Protein AF-0000000080794789 (afdb_homodimer)

Sequence (588 aa):
MQRFRDLSPLKKKEATFGWKLVSPAVILIGLFIMYPVLYNIYLSFFEVSLTPGAPNKFVGFQNYRELLTDPTFWNSFGITILYVLITVVGSILVGLGVALLMNKEFPGRGIVRALILFPYVAPVISTVFAWQYVLMPLNGPLTILLSNLGIMDVTKDLVNDPNNAFIVVSFYSIWKNFPFIYLMILSRLQSIPQDYYEAADIDGANGWQKFHHITLPELYYVIGSLVLLRGIWNFYKFEEVYLLSKEARTLPIYLYEKAFTGLPELGVAAAIATVLFVVMMVLISIYVRKVLKWMQRFRDLSPLKKKEATFGWKLVSPAVILIGLFIMYPVLYNIYLSFFEVSLTPGAPNKFVGFQNYRELLTDPTFWNSFGITILYVLITVVGSILVGLGVALLMNKEFPGRGIVRALILFPYVAPVISTVFAWQYVLMPLNGPLTILLSNLGIMDVTKDLVNDPNNAFIVVSFYSIWKNFPFIYLMILSRLQSIPQDYYEAADIDGANGWQKFHHITLPELYYVIGSLVLLRGIWNFYKFEEVYLLSKEARTLPIYLYEKAFTGLPELGVAAAIATVLFVVMMVLISIYVRKVLKW

Nearest PDB structures (foldseek):
  7cad-assembly1_A  TM=8.617E-01  e=1.426E-14  Mycolicibacterium smegmatis MC2 155
  8ja7-assembly1_A  TM=8.666E-01  e=7.761E-14  Mycobacterium tuberculosis H37Rv
  8hps-assembly1_A  TM=8.183E-01  e=3.803E-14  Mycolicibacterium smegmatis MC2 155
  4tqv-assembly4_M  TM=7.833E-01  e=9.037E-10  Sphingomonas sp.
  4xtc-assembly1_M  TM=7.850E-01  e=1.312E-08  Sphingomonas sp. A1

Organism: Petrotoga mobilis (strain DSM 10674 / SJ95) (NCBI:txid403833)

Structure (mmCIF, N/CA/C/O backbone):
data_AF-0000000080794789-model_v1
#
loop_
_entity.id
_entity.type
_entity.pdbx_description
1 polymer 'Binding-protein-dependent transport systems inner membrane component'
#
loop_
_atom_site.group_PDB
_atom_site.id
_atom_site.type_symbol
_atom_site.label_atom_id
_atom_site.label_alt_id
_atom_site.label_comp_id
_atom_site.label_asym_id
_atom_site.label_entity_id
_atom_site.label_seq_id
_atom_site.pdbx_PDB_ins_code
_atom_site.Cartn_x
_atom_site.Cartn_y
_atom_site.Cartn_z
_atom_site.occupancy
_atom_site.B_iso_or_equiv
_atom_site.auth_seq_id
_atom_site.auth_comp_id
_atom_site.auth_asym_id
_atom_site.auth_atom_id
_atom_site.pdbx_PDB_model_num
ATOM 1 N N . MET A 1 1 ? 16.375 33.031 3.744 1 35.47 1 MET A N 1
ATOM 2 C CA . MET A 1 1 ? 17.312 32 3.373 1 35.47 1 MET A CA 1
ATOM 3 C C . MET A 1 1 ? 18.516 32.562 2.637 1 35.47 1 MET A C 1
ATOM 5 O O . MET A 1 1 ? 18.375 33.125 1.54 1 35.47 1 MET A O 1
ATOM 9 N N . GLN A 1 2 ? 19.391 33.094 3.309 1 44.59 2 GLN A N 1
ATOM 10 C CA . GLN A 1 2 ? 20.516 33.75 2.637 1 44.59 2 GLN A CA 1
ATOM 11 C C . GLN A 1 2 ? 21.141 32.812 1.595 1 44.59 2 GLN A C 1
ATOM 13 O O . GLN A 1 2 ? 21.453 31.656 1.894 1 44.59 2 GLN A O 1
ATOM 18 N N . ARG A 1 3 ? 20.875 33.062 0.433 1 50.56 3 ARG A N 1
ATOM 19 C CA . ARG A 1 3 ? 21.406 32.438 -0.761 1 50.56 3 ARG A CA 1
ATOM 20 C C . ARG A 1 3 ? 22.922 32.219 -0.634 1 50.56 3 ARG A C 1
ATOM 22 O O . ARG A 1 3 ? 23.594 32.969 0.068 1 50.56 3 ARG A O 1
ATOM 29 N N . PHE A 1 4 ? 23.312 30.984 -0.987 1 55.56 4 PHE A N 1
ATOM 30 C CA . PHE A 1 4 ? 24.719 30.609 -1.013 1 55.56 4 PHE A CA 1
ATOM 31 C C . PHE A 1 4 ? 25.578 31.797 -1.45 1 55.56 4 PHE A C 1
ATOM 33 O O . PHE A 1 4 ? 26.703 31.969 -0.961 1 55.56 4 PHE A O 1
ATOM 40 N N . ARG A 1 5 ? 25 32.562 -2.258 1 52.53 5 ARG A N 1
ATOM 41 C CA . ARG A 1 5 ? 25.75 33.688 -2.811 1 52.53 5 ARG A CA 1
ATOM 42 C C . ARG A 1 5 ? 26 34.75 -1.755 1 52.53 5 ARG A C 1
ATOM 44 O O . ARG A 1 5 ? 26.875 35.594 -1.913 1 52.53 5 ARG A O 1
ATOM 51 N N . ASP A 1 6 ? 25.094 34.781 -0.843 1 54.09 6 ASP A N 1
ATOM 52 C CA . ASP A 1 6 ? 25.219 35.906 0.078 1 54.09 6 ASP A CA 1
ATOM 53 C C . ASP A 1 6 ? 26.031 35.5 1.316 1 54.09 6 ASP A C 1
ATOM 55 O O . ASP A 1 6 ? 26.094 36.25 2.285 1 54.09 6 ASP A O 1
ATOM 59 N N . LEU A 1 7 ? 26.438 34.281 1.347 1 56.06 7 LEU A N 1
ATOM 60 C CA . LEU A 1 7 ? 27.188 33.812 2.514 1 56.06 7 LEU A CA 1
ATOM 61 C C . LEU A 1 7 ? 28.562 34.469 2.566 1 56.06 7 LEU A C 1
ATOM 63 O O . LEU A 1 7 ? 29.141 34.781 1.526 1 56.06 7 LEU A O 1
ATOM 67 N N . SER A 1 8 ? 28.984 34.938 3.58 1 62 8 SER A N 1
ATOM 68 C CA . SER A 1 8 ? 30.344 35.406 3.801 1 62 8 SER A CA 1
ATOM 69 C C . SER A 1 8 ? 31.375 34.406 3.295 1 62 8 SER A C 1
ATOM 71 O O . SER A 1 8 ? 31.094 33.219 3.176 1 62 8 SER A O 1
ATOM 73 N N . PRO A 1 9 ? 32.5 34.812 2.725 1 59.97 9 PRO A N 1
ATOM 74 C CA . PRO A 1 9 ? 33.562 33.969 2.145 1 59.97 9 PRO A CA 1
ATOM 75 C C . PRO A 1 9 ? 33.875 32.75 3.018 1 59.97 9 PRO A C 1
ATOM 77 O O . PRO A 1 9 ? 34.156 31.656 2.498 1 59.97 9 PRO A O 1
ATOM 80 N N . LEU A 1 10 ? 33.844 32.844 4.32 1 57.44 10 LEU A N 1
ATOM 81 C CA . LEU A 1 10 ? 34.156 31.734 5.223 1 57.44 10 LEU A CA 1
ATOM 82 C C . LEU A 1 10 ? 33.031 30.719 5.23 1 57.44 10 LEU A C 1
ATOM 84 O O . LEU A 1 10 ? 33.281 29.5 5.234 1 57.44 10 LEU A O 1
ATOM 88 N N . LYS A 1 11 ? 31.891 31.156 5.266 1 58.66 11 LYS A N 1
ATOM 89 C CA . LYS A 1 11 ? 30.75 30.266 5.262 1 58.66 11 LYS A CA 1
ATOM 90 C C . LYS A 1 11 ? 30.625 29.531 3.926 1 58.66 11 LYS A C 1
ATOM 92 O O . LYS A 1 11 ? 30.188 28.375 3.879 1 58.66 11 LYS A O 1
ATOM 97 N N . LYS A 1 12 ? 31.094 30.266 3.004 1 57.25 12 LYS A N 1
ATOM 98 C CA . LYS A 1 12 ? 31.125 29.656 1.679 1 57.25 12 LYS A CA 1
ATOM 99 C C . LYS A 1 12 ? 32.156 28.516 1.617 1 57.25 12 LYS A C 1
ATOM 101 O O . LYS A 1 12 ? 31.891 27.484 0.995 1 57.25 12 LYS A O 1
ATOM 106 N N . LYS A 1 13 ? 33.281 28.781 2.121 1 56.44 13 LYS A N 1
ATOM 107 C CA . LYS A 1 13 ? 34.344 27.766 2.158 1 56.44 13 LYS A CA 1
ATOM 108 C C . LYS A 1 13 ? 33.906 26.547 2.947 1 56.44 13 LYS A C 1
ATOM 110 O O . LYS A 1 13 ? 34.188 25.406 2.561 1 56.44 13 LYS A O 1
ATOM 115 N N . GLU A 1 14 ? 33.219 26.734 3.959 1 56.97 14 GLU A N 1
ATOM 116 C CA . GLU A 1 14 ? 32.719 25.656 4.793 1 56.97 14 GLU A CA 1
ATOM 117 C C . GLU A 1 14 ? 31.594 24.891 4.086 1 56.97 14 GLU A C 1
ATOM 119 O O . GLU A 1 14 ? 31.516 23.656 4.184 1 56.97 14 GLU A O 1
ATOM 124 N N . ALA A 1 15 ? 30.922 25.688 3.406 1 58.25 15 ALA A N 1
ATOM 125 C CA . ALA A 1 15 ? 29.859 25.078 2.609 1 58.25 15 ALA A CA 1
ATOM 126 C C . ALA A 1 15 ? 30.438 24.25 1.474 1 58.25 15 ALA A C 1
ATOM 128 O O . ALA A 1 15 ? 29.922 23.156 1.178 1 58.25 15 ALA A O 1
ATOM 129 N N . THR A 1 16 ? 31.438 24.812 0.835 1 57.97 16 THR A N 1
ATOM 130 C CA . THR A 1 16 ? 32.094 24.078 -0.236 1 57.97 16 THR A CA 1
ATOM 131 C C . THR A 1 16 ? 32.719 22.797 0.3 1 57.97 16 THR A C 1
ATOM 133 O O . THR A 1 16 ? 32.688 21.75 -0.358 1 57.97 16 THR A O 1
ATOM 136 N N . PHE A 1 17 ? 33.375 22.938 1.371 1 57.38 17 PHE A N 1
ATOM 137 C CA . PHE A 1 17 ? 33.969 21.75 1.987 1 57.38 17 PHE A CA 1
ATOM 138 C C . PHE A 1 17 ? 32.875 20.766 2.395 1 57.38 17 PHE A C 1
ATOM 140 O O . PHE A 1 17 ? 33.062 19.547 2.219 1 57.38 17 PHE A O 1
ATOM 147 N N . GLY A 1 18 ? 31.859 21.281 2.863 1 58.03 18 GLY A N 1
ATOM 148 C CA . GLY A 1 18 ? 30.734 20.438 3.246 1 58.03 18 GLY A CA 1
ATOM 149 C C . GLY A 1 18 ? 30.094 19.719 2.072 1 58.03 18 GLY A C 1
ATOM 150 O O . GLY A 1 18 ? 29.797 18.516 2.16 1 58.03 18 GLY A O 1
ATOM 151 N N . TRP A 1 19 ? 30.156 20.422 0.973 1 61.69 19 TRP A N 1
ATOM 152 C CA . TRP A 1 19 ? 29.578 19.797 -0.21 1 61.69 19 TRP A CA 1
ATOM 153 C C . TRP A 1 19 ? 30.5 18.703 -0.737 1 61.69 19 TRP A C 1
ATOM 155 O O . TRP A 1 19 ? 30.031 17.641 -1.175 1 61.69 19 TRP A O 1
ATOM 165 N N . LYS A 1 20 ? 31.766 18.922 -0.725 1 62.78 20 LYS A N 1
ATOM 166 C CA . LYS A 1 20 ? 32.688 17.922 -1.208 1 62.78 20 LYS A CA 1
ATOM 167 C C . LYS A 1 20 ? 32.625 16.656 -0.361 1 62.78 20 LYS A C 1
ATOM 169 O O . LYS A 1 20 ? 32.875 15.547 -0.864 1 62.78 20 LYS A O 1
ATOM 174 N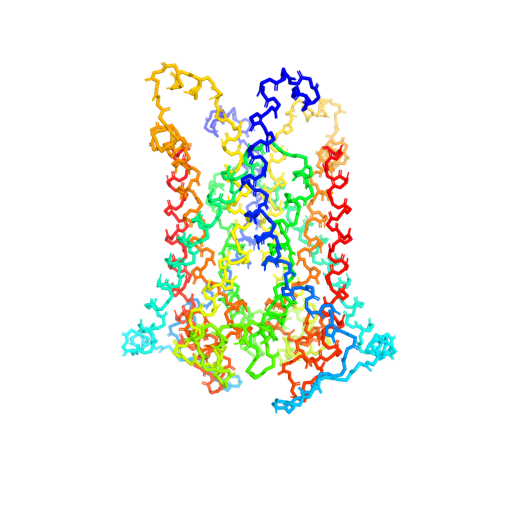 N . LEU A 1 21 ? 32.281 16.828 0.846 1 62.34 21 LEU A N 1
ATOM 175 C CA . LEU A 1 21 ? 32.219 15.672 1.73 1 62.34 21 LEU A CA 1
ATOM 176 C C . LEU A 1 21 ? 30.875 14.969 1.595 1 62.34 21 LEU A C 1
ATOM 178 O O . LEU A 1 21 ? 30.797 13.742 1.666 1 62.34 21 LEU A O 1
ATOM 182 N N . VAL A 1 22 ? 29.938 15.789 1.227 1 69.12 22 VAL A N 1
ATOM 183 C CA . VAL A 1 22 ? 28.578 15.227 1.217 1 69.12 22 VAL A CA 1
ATOM 184 C C . VAL A 1 22 ? 28.25 14.703 -0.177 1 69.12 22 VAL A C 1
ATOM 186 O O . VAL A 1 22 ? 27.516 13.719 -0.318 1 69.12 22 VAL A O 1
ATOM 189 N N . SER A 1 23 ? 29 15.172 -1.158 1 73.5 23 SER A N 1
ATOM 190 C CA . SER A 1 23 ? 28.641 14.883 -2.545 1 73.5 23 SER A CA 1
ATOM 191 C C . SER A 1 23 ? 28.859 13.414 -2.881 1 73.5 23 SER A C 1
ATOM 193 O O . SER A 1 23 ? 28 12.773 -3.477 1 73.5 23 SER A O 1
ATOM 195 N N . PRO A 1 24 ? 29.984 12.859 -2.436 1 72.38 24 PRO A N 1
ATOM 196 C CA . PRO A 1 24 ? 30.156 11.453 -2.805 1 72.38 24 PRO A CA 1
ATOM 197 C C . PRO A 1 24 ? 29.078 10.555 -2.205 1 72.38 24 PRO A C 1
ATOM 199 O O . PRO A 1 24 ? 28.609 9.625 -2.869 1 72.38 24 PRO A O 1
ATOM 202 N N . ALA A 1 25 ? 28.75 10.93 -1.045 1 73.5 25 ALA A N 1
ATOM 203 C CA . ALA A 1 25 ? 27.734 10.109 -0.375 1 73.5 25 ALA A CA 1
ATOM 204 C C . ALA A 1 25 ? 26.375 10.266 -1.039 1 73.5 25 ALA A C 1
ATOM 206 O O . ALA A 1 25 ? 25.656 9.281 -1.24 1 73.5 25 ALA A O 1
ATOM 207 N N . VAL A 1 26 ? 26.172 11.438 -1.437 1 75.31 26 VAL A N 1
ATOM 208 C CA . VAL A 1 26 ? 24.891 11.742 -2.051 1 75.31 26 VAL A CA 1
ATOM 209 C C . VAL A 1 26 ? 24.797 11.094 -3.428 1 75.31 26 VAL A C 1
ATOM 211 O O . VAL A 1 26 ? 23.766 10.531 -3.795 1 75.31 26 VAL A O 1
ATOM 214 N N . ILE A 1 27 ? 25.859 11.117 -4.086 1 74.88 27 ILE A N 1
ATOM 215 C CA . ILE A 1 27 ? 25.891 10.523 -5.418 1 74.88 27 ILE A CA 1
ATOM 216 C C . ILE A 1 27 ? 25.75 9.008 -5.312 1 74.88 27 ILE A C 1
ATOM 218 O O . ILE A 1 27 ? 25 8.391 -6.07 1 74.88 27 ILE A O 1
ATOM 222 N N . LEU A 1 28 ? 26.375 8.43 -4.391 1 73.38 28 LEU A N 1
ATOM 223 C CA . LEU A 1 28 ? 26.328 6.984 -4.199 1 73.38 28 LEU A CA 1
ATOM 224 C C . LEU A 1 28 ? 24.922 6.539 -3.799 1 73.38 28 LEU A C 1
ATOM 226 O O . LEU A 1 28 ? 24.422 5.531 -4.301 1 73.38 28 LEU A O 1
ATOM 230 N N . ILE A 1 29 ? 24.391 7.359 -3.012 1 73.81 29 ILE A N 1
ATOM 231 C CA . ILE A 1 29 ? 23.047 7.051 -2.557 1 73.81 29 ILE A CA 1
ATOM 232 C C . ILE A 1 29 ? 22.062 7.18 -3.721 1 73.81 29 ILE A C 1
ATOM 234 O O . ILE A 1 29 ? 21.219 6.305 -3.928 1 73.81 29 ILE A O 1
ATOM 238 N N . GLY A 1 30 ? 22.266 8.242 -4.434 1 75.25 30 GLY A N 1
ATOM 239 C CA . GLY A 1 30 ? 21.406 8.461 -5.59 1 75.25 30 GLY A CA 1
ATOM 240 C C . GLY A 1 30 ? 21.5 7.359 -6.625 1 75.25 30 GLY A C 1
ATOM 241 O O . GLY A 1 30 ? 20.484 6.883 -7.133 1 75.25 30 GLY A O 1
ATOM 242 N N . LEU A 1 31 ? 22.703 6.961 -6.875 1 75.44 31 LEU A N 1
ATOM 243 C CA . LEU A 1 31 ? 22.938 5.91 -7.863 1 75.44 31 LEU A CA 1
ATOM 244 C C . LEU A 1 31 ? 22.312 4.594 -7.414 1 75.44 31 LEU A C 1
ATOM 246 O O . LEU A 1 31 ? 21.703 3.887 -8.211 1 75.44 31 LEU A O 1
ATOM 250 N N . PHE A 1 32 ? 22.484 4.363 -6.18 1 75.81 32 PHE A N 1
ATOM 251 C CA . PHE A 1 32 ? 21.938 3.119 -5.652 1 75.81 32 PHE A CA 1
ATOM 252 C C . PHE A 1 32 ? 20.406 3.146 -5.68 1 75.81 32 PHE A C 1
ATOM 254 O O . PHE A 1 32 ? 19.766 2.141 -5.996 1 75.81 32 PHE A O 1
ATOM 261 N N . ILE A 1 33 ? 19.922 4.301 -5.512 1 79 33 ILE A N 1
ATOM 262 C CA . ILE A 1 33 ? 18.484 4.473 -5.418 1 79 33 ILE A CA 1
ATOM 263 C C . ILE A 1 33 ? 17.844 4.348 -6.809 1 79 33 ILE A C 1
ATOM 265 O O . ILE A 1 33 ? 16.828 3.668 -6.977 1 79 33 ILE A O 1
ATOM 269 N N . MET A 1 34 ? 18.562 4.832 -7.777 1 85.94 34 MET A N 1
ATOM 270 C CA . MET A 1 34 ? 17.969 4.93 -9.109 1 85.94 34 MET A CA 1
ATOM 271 C C . MET A 1 34 ? 18.375 3.748 -9.977 1 85.94 34 MET A C 1
ATOM 273 O O . MET A 1 34 ? 17.781 3.508 -11.023 1 85.94 34 MET A O 1
ATOM 277 N N . TYR A 1 35 ? 19.281 3.006 -9.555 1 87.25 35 TYR A N 1
ATOM 278 C CA . TYR A 1 35 ? 19.922 2.01 -10.406 1 87.25 35 TYR A CA 1
ATOM 279 C C . TYR A 1 35 ? 18.906 0.98 -10.891 1 87.25 35 TYR A C 1
ATOM 281 O O . TYR A 1 35 ? 18.812 0.705 -12.094 1 87.25 35 TYR A O 1
ATOM 289 N N . PRO A 1 36 ? 18.125 0.424 -9.984 1 88.31 36 PRO A N 1
ATOM 290 C CA . PRO A 1 36 ? 17.188 -0.6 -10.477 1 88.31 36 PRO A CA 1
ATOM 291 C C . PRO A 1 36 ? 16.234 -0.068 -11.539 1 88.31 36 PRO A C 1
ATOM 293 O O . PRO A 1 36 ? 15.93 -0.768 -12.508 1 88.31 36 PRO A O 1
ATOM 296 N N . VAL A 1 37 ? 15.852 1.08 -11.375 1 86.62 37 VAL A N 1
ATOM 297 C CA . VAL A 1 37 ? 14.898 1.667 -12.312 1 86.62 37 VAL A CA 1
ATOM 298 C C . VAL A 1 37 ? 15.586 1.976 -13.633 1 86.62 37 VAL A C 1
ATOM 300 O O . VAL A 1 37 ? 15.055 1.682 -14.703 1 86.62 37 VAL A O 1
ATOM 303 N N . LEU A 1 38 ? 16.812 2.555 -13.523 1 89 38 LEU A N 1
ATOM 304 C CA . LEU A 1 38 ? 17.562 2.861 -14.734 1 89 38 LEU A CA 1
ATOM 305 C C . LEU A 1 38 ? 17.906 1.585 -15.492 1 89 38 LEU A C 1
ATOM 307 O O . LEU A 1 38 ? 17.875 1.564 -16.734 1 89 38 LEU A O 1
ATOM 311 N N . TYR A 1 39 ? 18.188 0.599 -14.758 1 90 39 TYR A N 1
ATOM 312 C CA . TYR A 1 39 ? 18.5 -0.68 -15.391 1 90 39 TYR A CA 1
ATOM 313 C C . TYR A 1 39 ? 17.266 -1.269 -16.062 1 90 39 TYR A C 1
ATOM 315 O O . TYR A 1 39 ? 17.375 -1.876 -17.125 1 90 39 TYR A O 1
ATOM 323 N N . ASN A 1 40 ? 16.141 -1.134 -15.422 1 90.88 40 ASN A N 1
ATOM 324 C CA . ASN A 1 40 ? 14.906 -1.578 -16.047 1 90.88 40 ASN A CA 1
ATOM 325 C C . ASN A 1 40 ? 14.648 -0.852 -17.359 1 90.88 40 ASN A C 1
ATOM 327 O O . ASN A 1 40 ? 14.25 -1.471 -18.344 1 90.88 40 ASN A O 1
ATOM 331 N N . ILE A 1 41 ? 14.867 0.443 -17.375 1 92.62 41 ILE A N 1
ATOM 332 C CA . ILE A 1 41 ? 14.688 1.227 -18.594 1 92.62 41 ILE A CA 1
ATOM 333 C C . ILE A 1 41 ? 15.656 0.731 -19.656 1 92.62 41 ILE A C 1
ATOM 335 O O . ILE A 1 41 ? 15.273 0.57 -20.828 1 92.62 41 ILE A O 1
ATOM 339 N N . TYR A 1 42 ? 16.844 0.423 -19.219 1 93.12 42 TYR A N 1
ATOM 340 C CA . TYR A 1 42 ? 17.844 -0.134 -20.109 1 93.12 42 TYR A CA 1
ATOM 341 C C . TYR A 1 42 ? 17.391 -1.463 -20.688 1 93.12 42 TYR A C 1
ATOM 343 O O . TYR A 1 42 ? 17.469 -1.678 -21.906 1 93.12 42 TYR A O 1
ATOM 351 N N . LEU A 1 43 ? 16.781 -2.346 -19.953 1 93.44 43 LEU A N 1
ATOM 352 C CA . LEU A 1 43 ? 16.359 -3.674 -20.375 1 93.44 43 LEU A CA 1
ATOM 353 C C . LEU A 1 43 ? 15.172 -3.586 -21.328 1 93.44 43 LEU A C 1
ATOM 355 O O . LEU A 1 43 ? 14.953 -4.488 -22.141 1 93.44 43 LEU A O 1
ATOM 359 N N . SER A 1 44 ? 14.43 -2.486 -21.203 1 96 44 SER A N 1
ATOM 360 C CA . SER A 1 44 ? 13.25 -2.328 -22.047 1 96 44 SER A CA 1
ATOM 361 C C . SER A 1 44 ? 13.641 -2.227 -23.531 1 96 44 SER A C 1
ATOM 363 O O . SER A 1 44 ? 12.797 -2.373 -24.406 1 96 44 SER A O 1
ATOM 365 N N . PHE A 1 45 ? 14.93 -2.066 -23.828 1 97.38 45 PHE A N 1
ATOM 366 C CA . PHE A 1 45 ? 15.406 -1.966 -25.203 1 97.38 45 PHE A CA 1
ATOM 367 C C . PHE A 1 45 ? 16.062 -3.268 -25.641 1 97.38 45 PHE A C 1
ATOM 369 O O . PHE A 1 45 ? 16.703 -3.326 -26.703 1 97.38 45 PHE A O 1
ATOM 376 N N . PHE A 1 46 ? 15.938 -4.324 -24.844 1 95.69 46 PHE A N 1
ATOM 377 C CA . PHE A 1 46 ? 16.609 -5.586 -25.141 1 95.69 46 PHE A CA 1
ATOM 378 C C . PHE A 1 46 ? 15.602 -6.734 -25.172 1 95.69 46 PHE A C 1
ATOM 380 O O . PHE A 1 46 ? 14.531 -6.648 -24.562 1 95.69 46 PHE A O 1
ATOM 387 N N . GLU A 1 47 ? 15.953 -7.727 -25.984 1 94.75 47 GLU A N 1
ATOM 388 C CA . GLU A 1 47 ? 15.398 -9.062 -25.781 1 94.75 47 GLU A CA 1
ATOM 389 C C . GLU A 1 47 ? 16.172 -9.82 -24.703 1 94.75 47 GLU A C 1
ATOM 391 O O . GLU A 1 47 ? 17.312 -10.242 -24.938 1 94.75 47 GLU A O 1
ATOM 396 N N . VAL A 1 48 ? 15.555 -9.938 -23.609 1 90.19 48 VAL A N 1
ATOM 397 C CA . VAL A 1 48 ? 16.234 -10.508 -22.453 1 90.19 48 VAL A CA 1
ATOM 398 C C . VAL A 1 48 ? 16.188 -12.031 -22.531 1 90.19 48 VAL A C 1
ATOM 400 O O . VAL A 1 48 ? 15.117 -12.625 -22.672 1 90.19 48 VAL A O 1
ATOM 403 N N . SER A 1 49 ? 17.281 -12.609 -22.422 1 88.12 49 SER A N 1
ATOM 404 C CA . SER A 1 49 ? 17.375 -14.062 -22.547 1 88.12 49 SER A CA 1
ATOM 405 C C . SER A 1 49 ? 16.906 -14.758 -21.281 1 88.12 49 SER A C 1
ATOM 407 O O . SER A 1 49 ? 17.188 -14.297 -20.172 1 88.12 49 SER A O 1
ATOM 409 N N . LEU A 1 50 ? 16.203 -15.781 -21.406 1 83.62 50 LEU A N 1
ATOM 410 C CA . LEU A 1 50 ? 15.758 -16.609 -20.281 1 83.62 50 LEU A CA 1
ATOM 411 C C . LEU A 1 50 ? 16.797 -17.672 -19.953 1 83.62 50 LEU A C 1
ATOM 413 O O . LEU A 1 50 ? 16.734 -18.297 -18.891 1 83.62 50 LEU A O 1
ATOM 417 N N . THR A 1 51 ? 17.719 -17.812 -20.922 1 81 51 THR A N 1
ATOM 418 C CA . THR A 1 51 ? 18.797 -18.781 -20.703 1 81 51 THR A CA 1
ATOM 419 C C . THR A 1 51 ? 19.906 -18.172 -19.844 1 81 51 THR A C 1
ATOM 421 O O . THR A 1 51 ? 20.484 -17.141 -20.219 1 81 51 THR A O 1
ATOM 424 N N . PRO A 1 52 ? 20.141 -18.812 -18.719 1 78.56 52 PRO A N 1
ATOM 425 C CA . PRO A 1 52 ? 21.188 -18.281 -17.844 1 78.56 52 PRO A CA 1
ATOM 426 C C . PRO A 1 52 ? 22.531 -18.141 -18.547 1 78.56 52 PRO A C 1
ATOM 428 O O . PRO A 1 52 ? 22.938 -19.047 -19.297 1 78.56 52 PRO A O 1
ATOM 431 N N . GLY A 1 53 ? 23.078 -17.016 -18.406 1 79.25 53 GLY A N 1
ATOM 432 C CA . GLY A 1 53 ? 24.406 -16.812 -18.953 1 79.25 53 GLY A CA 1
ATOM 433 C C . GLY A 1 53 ? 24.406 -16.297 -20.375 1 79.25 53 GLY A C 1
ATOM 434 O O . GLY A 1 53 ? 25.406 -15.781 -20.859 1 79.25 53 GLY A O 1
ATOM 435 N N . ALA A 1 54 ? 23.266 -16.438 -21.078 1 87.06 54 ALA A N 1
ATOM 436 C CA . ALA A 1 54 ? 23.156 -15.93 -22.438 1 87.06 54 ALA A CA 1
ATOM 437 C C . ALA A 1 54 ? 22.984 -14.414 -22.453 1 87.06 54 ALA A C 1
ATOM 439 O O . ALA A 1 54 ? 22.281 -13.859 -21.609 1 87.06 54 ALA A O 1
ATOM 440 N N . PRO A 1 55 ? 23.609 -13.805 -23.406 1 88.31 55 PRO A N 1
ATOM 441 C CA . PRO A 1 55 ? 23.531 -12.344 -23.438 1 88.31 55 PRO A CA 1
ATOM 442 C C . PRO A 1 55 ? 22.188 -11.828 -23.938 1 88.31 55 PRO A C 1
ATOM 444 O O . PRO A 1 55 ? 21.516 -12.523 -24.703 1 88.31 55 PRO A O 1
ATOM 447 N N . ASN A 1 56 ? 21.844 -10.68 -23.422 1 91.81 56 ASN A N 1
ATOM 448 C CA . ASN A 1 56 ? 20.688 -9.969 -23.953 1 91.81 56 ASN A CA 1
ATOM 449 C C . ASN A 1 56 ? 20.969 -9.406 -25.344 1 91.81 56 ASN A C 1
ATOM 451 O O . ASN A 1 56 ? 22.109 -9.117 -25.688 1 91.81 56 ASN A O 1
ATOM 455 N N . LYS A 1 57 ? 19.953 -9.328 -26.219 1 95.12 57 LYS A N 1
ATOM 456 C CA . LYS A 1 57 ? 20.078 -8.781 -27.562 1 95.12 57 LYS A CA 1
ATOM 457 C C . LYS A 1 57 ? 19.422 -7.406 -27.656 1 95.12 57 LYS A C 1
ATOM 459 O O . LYS A 1 57 ? 18.266 -7.238 -27.281 1 95.12 57 LYS A O 1
ATOM 464 N N . PHE A 1 58 ? 20.219 -6.484 -28.141 1 96.69 58 PHE A N 1
ATOM 465 C CA . PHE A 1 58 ? 19.672 -5.145 -28.312 1 96.69 58 PHE A CA 1
ATOM 466 C C . PHE A 1 58 ? 18.672 -5.121 -29.469 1 96.69 58 PHE A C 1
ATOM 468 O O . PHE A 1 58 ? 19 -5.5 -30.594 1 96.69 58 PHE A O 1
ATOM 475 N N . VAL A 1 59 ? 17.438 -4.68 -29.234 1 97.31 59 VAL A N 1
ATOM 476 C CA . VAL A 1 59 ? 16.391 -4.688 -30.25 1 97.31 59 VAL A CA 1
ATOM 477 C C . VAL A 1 59 ? 15.805 -3.287 -30.406 1 97.31 59 VAL A C 1
ATOM 479 O O . VAL A 1 59 ? 14.766 -3.109 -31.047 1 97.31 59 VAL A O 1
ATOM 482 N N . GLY A 1 60 ? 16.406 -2.348 -29.766 1 96.75 60 GLY A N 1
ATOM 483 C CA . GLY A 1 60 ? 15.93 -0.978 -29.859 1 96.75 60 GLY A CA 1
ATOM 484 C C . GLY A 1 60 ? 14.516 -0.799 -29.328 1 96.75 60 GLY A C 1
ATOM 485 O O . GLY A 1 60 ? 14.211 -1.205 -28.219 1 96.75 60 GLY A O 1
ATOM 486 N N . PHE A 1 61 ? 13.633 -0.315 -30.297 1 97.31 61 PHE A N 1
ATOM 487 C CA . PHE A 1 61 ? 12.289 0.029 -29.859 1 97.31 61 PHE A CA 1
ATOM 488 C C . PHE A 1 61 ? 11.305 -1.094 -30.188 1 97.31 61 PHE A C 1
ATOM 490 O O . PHE A 1 61 ? 10.094 -0.893 -30.156 1 97.31 61 PHE A O 1
ATOM 497 N N . GLN A 1 62 ? 11.758 -2.248 -30.422 1 97.31 62 GLN A N 1
ATOM 498 C CA . GLN A 1 62 ? 10.906 -3.371 -30.797 1 97.31 62 GLN A CA 1
ATOM 499 C C . GLN A 1 62 ? 9.922 -3.723 -29.688 1 97.31 62 GLN A C 1
ATOM 501 O O . GLN A 1 62 ? 8.758 -4.012 -29.953 1 97.31 62 GLN A O 1
ATOM 506 N N . ASN A 1 63 ? 10.414 -3.721 -28.438 1 97.44 63 ASN A N 1
ATOM 507 C CA . ASN A 1 63 ? 9.523 -4.016 -27.328 1 97.44 63 ASN A CA 1
ATOM 508 C C . ASN A 1 63 ? 8.391 -2.998 -27.219 1 97.44 63 ASN A C 1
ATOM 510 O O . ASN A 1 63 ? 7.258 -3.357 -26.906 1 97.44 63 ASN A O 1
ATOM 514 N N . TYR A 1 64 ? 8.711 -1.8 -27.531 1 97.31 64 TYR A N 1
ATOM 515 C CA . TYR A 1 64 ? 7.699 -0.751 -27.484 1 97.31 64 TYR A CA 1
ATOM 516 C C . TYR A 1 64 ? 6.734 -0.865 -28.656 1 97.31 64 TYR A C 1
ATOM 518 O O . TYR A 1 64 ? 5.535 -0.625 -28.516 1 97.31 64 TYR A O 1
ATOM 526 N N . ARG A 1 65 ? 7.23 -1.235 -29.75 1 97 65 ARG A N 1
ATOM 527 C CA . ARG A 1 65 ? 6.363 -1.464 -30.906 1 97 65 ARG A CA 1
ATOM 528 C C . ARG A 1 65 ? 5.41 -2.627 -30.656 1 97 65 ARG A C 1
ATOM 530 O O . ARG A 1 65 ? 4.223 -2.541 -30.969 1 97 65 ARG A O 1
ATOM 537 N N . GLU A 1 66 ? 5.926 -3.613 -30.109 1 96 66 GLU A N 1
ATOM 538 C CA . GLU A 1 66 ? 5.102 -4.766 -29.766 1 96 66 GLU A CA 1
ATOM 539 C C . GLU A 1 66 ? 4.039 -4.395 -28.719 1 96 66 GLU A C 1
ATOM 541 O O . GLU A 1 66 ? 2.885 -4.809 -28.844 1 96 66 GLU A O 1
ATOM 546 N N . LEU A 1 67 ? 4.441 -3.662 -27.812 1 96.25 67 LEU A N 1
ATOM 547 C CA . LEU A 1 67 ? 3.537 -3.229 -26.75 1 96.25 67 LEU A CA 1
ATOM 548 C C . LEU A 1 67 ? 2.42 -2.357 -27.312 1 96.25 67 LEU A C 1
ATOM 550 O O . LEU A 1 67 ? 1.242 -2.592 -27.031 1 96.25 67 LEU A O 1
ATOM 554 N N . LEU A 1 68 ? 2.756 -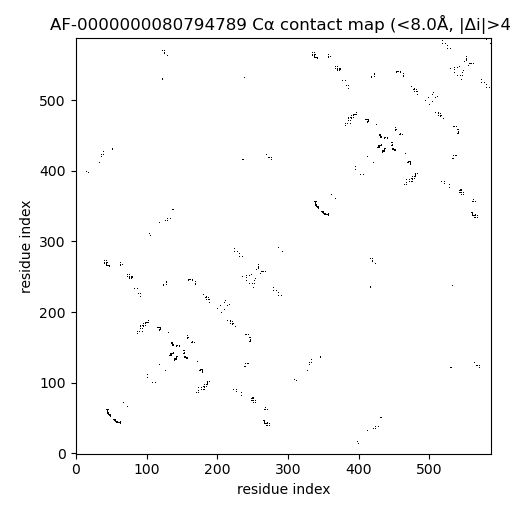1.369 -28.188 1 96.12 68 LEU A N 1
ATOM 555 C CA . LEU A 1 68 ? 1.801 -0.38 -28.672 1 96.12 68 LEU A CA 1
ATOM 556 C C . LEU A 1 68 ? 0.892 -0.982 -29.734 1 96.12 68 LEU A C 1
ATOM 558 O O . LEU A 1 68 ? -0.169 -0.43 -30.031 1 96.12 68 LEU A O 1
ATOM 562 N N . THR A 1 69 ? 1.278 -2.111 -30.281 1 96.56 69 THR A N 1
ATOM 563 C CA . THR A 1 69 ? 0.454 -2.76 -31.297 1 96.56 69 THR A CA 1
ATOM 564 C C . THR A 1 69 ? -0.37 -3.889 -30.672 1 96.56 69 THR A C 1
ATOM 566 O O . THR A 1 69 ? -1.198 -4.5 -31.359 1 96.56 69 THR A O 1
ATOM 569 N N . ASP A 1 70 ? -0.177 -4.207 -29.453 1 96 70 ASP A N 1
ATOM 570 C CA . ASP A 1 70 ? -0.93 -5.242 -28.75 1 96 70 ASP A CA 1
ATOM 571 C C . ASP A 1 70 ? -2.281 -4.711 -28.266 1 96 70 ASP A C 1
ATOM 573 O O . ASP A 1 70 ? -2.344 -3.865 -27.375 1 96 70 ASP A O 1
ATOM 577 N N . PRO A 1 71 ? -3.348 -5.23 -28.797 1 96.75 71 PRO A N 1
ATOM 578 C CA . PRO A 1 71 ? -4.672 -4.773 -28.375 1 96.75 71 PRO A CA 1
ATOM 579 C C . PRO A 1 71 ? -4.938 -5.031 -26.891 1 96.75 71 PRO A C 1
ATOM 581 O O . PRO A 1 71 ? -5.684 -4.281 -26.25 1 96.75 71 PRO A O 1
ATOM 584 N N . THR A 1 72 ? -4.297 -6.016 -26.328 1 95.88 72 THR A N 1
ATOM 585 C CA . THR A 1 72 ? -4.492 -6.336 -24.922 1 95.88 72 THR A CA 1
ATOM 586 C C . THR A 1 72 ? -3.926 -5.23 -24.031 1 95.88 72 THR A C 1
ATOM 588 O O . THR A 1 72 ? -4.473 -4.938 -22.969 1 95.88 72 THR A O 1
ATOM 591 N N . PHE A 1 73 ? -2.85 -4.617 -24.547 1 96.38 73 PHE A N 1
ATOM 592 C CA . PHE A 1 73 ? -2.273 -3.496 -23.812 1 96.38 73 PHE A CA 1
ATOM 593 C C . PHE A 1 73 ? -3.262 -2.338 -23.734 1 96.38 73 PHE A C 1
ATOM 595 O O . PHE A 1 73 ? -3.512 -1.805 -22.641 1 96.38 73 PHE A O 1
ATOM 602 N N . TRP A 1 74 ? -3.844 -2.004 -24.766 1 96.62 74 TRP A N 1
ATOM 603 C CA . TRP A 1 74 ? -4.746 -0.86 -24.797 1 96.62 74 TRP A CA 1
ATOM 604 C C . TRP A 1 74 ? -6.035 -1.153 -24.047 1 96.62 74 TRP A C 1
ATOM 606 O O . TRP A 1 74 ? -6.625 -0.255 -23.438 1 96.62 74 TRP A O 1
ATOM 616 N N . ASN A 1 75 ? -6.48 -2.387 -24.078 1 96.31 75 ASN A N 1
ATOM 617 C CA . ASN A 1 75 ? -7.625 -2.771 -23.266 1 96.31 75 ASN A CA 1
ATOM 618 C C . ASN A 1 75 ? -7.324 -2.611 -21.766 1 96.31 75 ASN A C 1
ATOM 620 O O . ASN A 1 75 ? -8.133 -2.041 -21.031 1 96.31 75 ASN A O 1
ATOM 624 N N . SER A 1 76 ? -6.16 -3.09 -21.328 1 96.31 76 SER A N 1
ATOM 625 C CA . SER A 1 76 ? -5.762 -2.973 -19.938 1 96.31 76 SER A CA 1
ATOM 626 C C . SER A 1 76 ? -5.582 -1.513 -19.531 1 96.31 76 SER A C 1
ATOM 628 O O . SER A 1 76 ? -5.934 -1.123 -18.422 1 96.31 76 SER A O 1
ATOM 630 N N . PHE A 1 77 ? -5.02 -0.781 -20.453 1 96 77 PHE A N 1
ATOM 631 C CA . PHE A 1 77 ? -4.836 0.645 -20.203 1 96 77 PHE A CA 1
ATOM 632 C C . PHE A 1 77 ? -6.176 1.344 -20.031 1 96 77 PHE A C 1
ATOM 634 O O . PHE A 1 77 ? -6.367 2.105 -19.078 1 96 77 PHE A O 1
ATOM 641 N N . GLY A 1 78 ? -7.125 1.085 -20.906 1 95.88 78 GLY A N 1
ATOM 642 C CA . GLY A 1 78 ? -8.461 1.648 -20.797 1 95.88 78 GLY A CA 1
ATOM 643 C C . GLY A 1 78 ? -9.188 1.235 -19.547 1 95.88 78 GLY A C 1
ATOM 644 O O . GLY A 1 78 ? -9.82 2.064 -18.875 1 95.88 78 GLY A O 1
ATOM 645 N N . ILE A 1 79 ? -9.078 0.024 -19.188 1 95.94 79 ILE A N 1
ATOM 646 C CA . ILE A 1 79 ? -9.703 -0.496 -17.984 1 95.94 79 ILE A CA 1
ATOM 647 C C . ILE A 1 79 ? -9.102 0.195 -16.75 1 95.94 79 ILE A C 1
ATOM 649 O O . ILE A 1 79 ? -9.82 0.51 -15.797 1 95.94 79 ILE A O 1
ATOM 653 N N . THR A 1 80 ? -7.805 0.427 -16.812 1 96.06 80 THR A N 1
ATOM 654 C CA . THR A 1 80 ? -7.141 1.1 -15.695 1 96.06 80 THR A CA 1
ATOM 655 C C . THR A 1 80 ? -7.664 2.525 -15.539 1 96.06 80 THR A C 1
ATOM 657 O O . THR A 1 80 ? -7.941 2.971 -14.422 1 96.06 80 THR A O 1
ATOM 660 N N . ILE A 1 81 ? -7.805 3.213 -16.641 1 95.88 81 ILE A N 1
ATOM 661 C CA . ILE A 1 81 ? -8.328 4.574 -16.594 1 95.88 81 ILE A CA 1
ATOM 662 C C . ILE A 1 81 ? -9.742 4.562 -16.016 1 95.88 81 ILE A C 1
ATOM 664 O O . ILE A 1 81 ? -10.078 5.379 -15.156 1 95.88 81 ILE A O 1
ATOM 668 N N . LEU A 1 82 ? -10.539 3.65 -16.469 1 96.56 82 LEU A N 1
ATOM 669 C CA . LEU A 1 82 ? -11.906 3.531 -15.992 1 96.56 82 LEU A CA 1
ATOM 670 C C . LEU A 1 82 ? -11.93 3.166 -14.508 1 96.56 82 LEU A C 1
ATOM 672 O O . LEU A 1 82 ? -12.742 3.693 -13.75 1 96.56 82 LEU A O 1
ATOM 676 N N . TYR A 1 83 ? -11.062 2.275 -14.133 1 96.56 83 TYR A N 1
ATOM 677 C CA . TYR A 1 83 ? -10.93 1.866 -12.742 1 96.56 83 TYR A CA 1
ATOM 678 C C . TYR A 1 83 ? -10.602 3.061 -11.852 1 96.56 83 TYR A C 1
ATOM 680 O O . TYR A 1 83 ? -11.227 3.252 -10.805 1 96.56 83 TYR A O 1
ATOM 688 N N . VAL A 1 84 ? -9.656 3.834 -12.289 1 96.69 84 VAL A N 1
ATOM 689 C CA . VAL A 1 84 ? -9.242 5.008 -11.523 1 96.69 84 VAL A CA 1
ATOM 690 C C . VAL A 1 84 ? -10.406 5.992 -11.414 1 96.69 84 VAL A C 1
ATOM 692 O O . VAL A 1 84 ? -10.719 6.469 -10.328 1 96.69 84 VAL A O 1
ATOM 695 N N . LEU A 1 85 ? -11.039 6.23 -12.492 1 97.19 85 LEU A N 1
ATOM 696 C CA . LEU A 1 85 ? -12.125 7.199 -12.523 1 97.19 85 LEU A CA 1
ATOM 697 C C . LEU A 1 85 ? -13.266 6.762 -11.602 1 97.19 85 LEU A C 1
ATOM 699 O O . LEU A 1 85 ? -13.719 7.535 -10.758 1 97.19 85 LEU A O 1
ATOM 703 N N . ILE A 1 86 ? -13.664 5.57 -11.695 1 97.25 86 ILE A N 1
ATOM 704 C CA . ILE A 1 86 ? -14.812 5.07 -10.953 1 97.25 86 ILE A CA 1
ATOM 705 C C . ILE A 1 86 ? -14.469 4.992 -9.461 1 97.25 86 ILE A C 1
ATOM 707 O O . ILE A 1 86 ? -15.273 5.383 -8.617 1 97.25 86 ILE A O 1
ATOM 711 N N . THR A 1 87 ? -13.312 4.523 -9.141 1 97.62 87 THR A N 1
ATOM 712 C CA . THR A 1 87 ? -12.953 4.324 -7.738 1 97.62 87 THR A CA 1
ATOM 713 C C . THR A 1 87 ? -12.695 5.66 -7.055 1 97.62 87 THR A C 1
ATOM 715 O O . THR A 1 87 ? -13.039 5.844 -5.887 1 97.62 87 THR A O 1
ATOM 718 N N . VAL A 1 88 ? -12.055 6.57 -7.777 1 97.62 88 VAL A N 1
ATOM 719 C CA . VAL A 1 88 ? -11.789 7.879 -7.195 1 97.62 88 VAL A CA 1
ATOM 720 C C . VAL A 1 88 ? -13.102 8.625 -6.98 1 97.62 88 VAL A C 1
ATOM 722 O O . VAL A 1 88 ? -13.375 9.109 -5.883 1 97.62 88 VAL A O 1
ATOM 725 N N . VAL A 1 89 ? -13.938 8.688 -7.984 1 97.81 89 VAL A N 1
ATOM 726 C CA . VAL A 1 89 ? -15.219 9.383 -7.887 1 97.81 89 VAL A CA 1
ATOM 727 C C . VAL A 1 89 ? -16.094 8.703 -6.836 1 97.81 89 VAL A C 1
ATOM 729 O O . VAL A 1 89 ? -16.703 9.375 -6 1 97.81 89 VAL A O 1
ATOM 732 N N . GLY A 1 90 ? -16.141 7.41 -6.914 1 97.69 90 GLY A N 1
ATOM 733 C CA . GLY A 1 90 ? -16.938 6.68 -5.945 1 97.69 90 GLY A CA 1
ATOM 734 C C . GLY A 1 90 ? -16.484 6.898 -4.516 1 97.69 90 GLY A C 1
ATOM 735 O O . GLY A 1 90 ? -17.312 7.117 -3.625 1 97.69 90 GLY A O 1
ATOM 736 N N . SER A 1 91 ? -15.219 6.844 -4.277 1 97.25 91 SER A N 1
ATOM 737 C CA . SER A 1 91 ? -14.688 7.035 -2.932 1 97.25 91 SER A CA 1
ATOM 738 C C . SER A 1 91 ? -14.93 8.453 -2.438 1 97.25 91 SER A C 1
ATOM 740 O O . SER A 1 91 ? -15.195 8.672 -1.251 1 97.25 91 SER A O 1
ATOM 742 N N . ILE A 1 92 ? -14.812 9.406 -3.35 1 97.62 92 ILE A N 1
ATOM 743 C CA . ILE A 1 92 ? -15.047 10.797 -2.979 1 97.62 92 ILE A CA 1
ATOM 744 C C . ILE A 1 92 ? -16.516 10.992 -2.609 1 97.62 92 ILE A C 1
ATOM 746 O O . ILE A 1 92 ? -16.828 11.633 -1.599 1 97.62 92 ILE A O 1
ATOM 750 N N . LEU A 1 93 ? -17.391 10.43 -3.387 1 96.94 93 LEU A N 1
ATOM 751 C CA . LEU A 1 93 ? -18.828 10.578 -3.131 1 96.94 93 LEU A CA 1
ATOM 752 C C . LEU A 1 93 ? -19.219 9.938 -1.802 1 96.94 93 LEU A C 1
ATOM 754 O O . LEU A 1 93 ? -19.906 10.547 -0.99 1 96.94 93 LEU A O 1
ATOM 758 N N . VAL A 1 94 ? -18.719 8.758 -1.573 1 94.38 94 VAL A N 1
ATOM 759 C CA . VAL A 1 94 ? -19.031 8.07 -0.324 1 94.38 94 VAL A CA 1
ATOM 760 C C . VAL A 1 94 ? -18.375 8.789 0.844 1 94.38 94 VAL A C 1
ATOM 762 O O . VAL A 1 94 ? -19 9.031 1.877 1 94.38 94 VAL A O 1
ATOM 765 N N . GLY A 1 95 ? -17.078 9.156 0.668 1 95.62 95 GLY A N 1
ATOM 766 C CA . GLY A 1 95 ? -16.375 9.883 1.711 1 95.62 95 GLY A CA 1
ATOM 767 C C . GLY A 1 95 ? -17.047 11.195 2.072 1 95.62 95 GLY A C 1
ATOM 768 O O . GLY A 1 95 ? -17.156 11.531 3.252 1 95.62 95 GLY A O 1
ATOM 769 N N . LEU A 1 96 ? -17.453 11.922 1.045 1 96.19 96 LEU A N 1
ATOM 770 C CA . LEU A 1 96 ? -18.141 13.188 1.256 1 96.19 96 LEU A CA 1
ATOM 771 C C . LEU A 1 96 ? -19.453 12.984 1.985 1 96.19 96 LEU A C 1
ATOM 773 O O . LEU A 1 96 ? -19.766 13.688 2.947 1 96.19 96 LEU A O 1
ATOM 777 N N . GLY A 1 97 ? -20.219 12.016 1.515 1 93.25 97 GLY A N 1
ATOM 778 C CA . GLY A 1 97 ? -21.484 11.719 2.164 1 93.25 97 GLY A CA 1
ATOM 779 C C . GLY A 1 97 ? -21.344 11.367 3.633 1 93.25 97 GLY A C 1
ATOM 780 O O . GLY A 1 97 ? -22.047 11.906 4.484 1 93.25 97 GLY A O 1
ATOM 781 N N . VAL A 1 98 ? -20.391 10.547 3.908 1 92.38 98 VAL A N 1
ATOM 782 C CA . VAL A 1 98 ? -20.172 10.117 5.285 1 92.38 98 VAL A CA 1
ATOM 783 C C . VAL A 1 98 ? -19.625 11.281 6.113 1 92.38 98 VAL A C 1
ATOM 785 O O . VAL A 1 98 ? -20 11.445 7.273 1 92.38 98 VAL A O 1
ATOM 788 N N . ALA A 1 99 ? -18.75 12.078 5.52 1 94.25 99 ALA A N 1
ATOM 789 C CA . ALA A 1 99 ? -18.188 13.227 6.227 1 94.25 99 ALA A CA 1
ATOM 790 C C . ALA A 1 99 ? -19.281 14.211 6.617 1 94.25 99 ALA A C 1
ATOM 792 O O . ALA A 1 99 ? -19.281 14.75 7.727 1 94.25 99 ALA A O 1
ATOM 793 N N . LEU A 1 100 ? -20.219 14.438 5.738 1 91.88 100 LEU A N 1
ATOM 794 C CA . LEU A 1 100 ? -21.312 15.359 6.02 1 91.88 100 LEU A CA 1
ATOM 795 C C . LEU A 1 100 ? -22.188 14.844 7.156 1 91.88 100 LEU A C 1
ATOM 797 O O . LEU A 1 100 ? -22.609 15.609 8.016 1 91.88 100 LEU A O 1
ATOM 801 N N . LEU A 1 101 ? -22.359 13.555 7.105 1 88.56 101 LEU A N 1
ATOM 802 C CA . LEU A 1 101 ? -23.156 12.938 8.156 1 88.56 101 LEU A CA 1
ATOM 803 C C . LEU A 1 101 ? -22.438 13 9.5 1 88.56 101 LEU A C 1
ATOM 805 O O . LEU A 1 101 ? -23.062 13.281 10.531 1 88.56 101 LEU A O 1
ATOM 809 N N . MET A 1 102 ? -21.156 12.852 9.492 1 89.06 102 MET A N 1
ATOM 810 C CA . MET A 1 102 ? -20.375 12.758 10.727 1 89.06 102 MET A CA 1
ATOM 811 C C . MET A 1 102 ? -19.984 14.141 11.227 1 89.06 102 MET A C 1
ATOM 813 O O . MET A 1 102 ? -19.438 14.273 12.32 1 89.06 102 MET A O 1
ATOM 817 N N . ASN A 1 103 ? -20.234 15.047 10.383 1 89 103 ASN A N 1
ATOM 818 C CA . ASN A 1 103 ? -19.953 16.422 10.797 1 89 103 ASN A CA 1
ATOM 819 C C . ASN A 1 103 ? -20.953 16.891 11.852 1 89 103 ASN A C 1
ATOM 821 O O . ASN A 1 103 ? -20.734 17.906 12.523 1 89 103 ASN A O 1
ATOM 825 N N . LYS A 1 104 ? -21.984 16.172 11.969 1 83.19 104 LYS A N 1
ATOM 826 C CA . LYS A 1 104 ? -23 16.469 12.969 1 83.19 104 LYS A CA 1
ATOM 827 C C . LYS A 1 104 ? -22.656 15.844 14.312 1 83.19 104 LYS A C 1
ATOM 829 O O . LYS A 1 104 ? -21.984 14.812 14.367 1 83.19 104 LYS A O 1
ATOM 834 N N . GLU A 1 105 ? -23.156 16.5 15.328 1 81.5 105 GLU A N 1
ATOM 835 C CA . GLU A 1 105 ? -22.891 15.977 16.672 1 81.5 105 GLU A CA 1
ATOM 836 C C . GLU A 1 105 ? -23.984 15.031 17.125 1 81.5 105 GLU A C 1
ATOM 838 O O . GLU A 1 105 ? -25.172 15.289 16.875 1 81.5 105 GLU A O 1
ATOM 843 N N . PHE A 1 106 ? -23.562 13.82 17.578 1 81.44 106 PHE A N 1
ATOM 844 C CA . PHE A 1 106 ? -24.5 12.867 18.156 1 81.44 106 PHE A CA 1
ATOM 845 C C . PHE A 1 106 ? -23.797 11.938 19.125 1 81.44 106 PHE A C 1
ATOM 847 O O . PHE A 1 106 ? -22.578 11.797 19.078 1 81.44 106 PHE A O 1
ATOM 854 N N . PRO A 1 107 ? -24.609 11.453 20.062 1 79.5 107 PRO A N 1
ATOM 855 C CA . PRO A 1 107 ? -23.984 10.555 21.047 1 79.5 107 PRO A CA 1
ATOM 856 C C . PRO A 1 107 ? -23.359 9.32 20.391 1 79.5 107 PRO A C 1
ATOM 858 O O . PRO A 1 107 ? -23.938 8.734 19.469 1 79.5 107 PRO A O 1
ATOM 861 N N . GLY A 1 108 ? -22.094 8.922 20.766 1 80.88 108 GLY A N 1
ATOM 862 C CA . GLY A 1 108 ? -21.406 7.754 20.25 1 80.88 108 GLY A CA 1
ATOM 863 C C . GLY A 1 108 ? -20.625 8.047 18.984 1 80.88 108 GLY A C 1
ATOM 864 O O . GLY A 1 108 ? -20.141 7.121 18.312 1 80.88 108 GLY A O 1
ATOM 865 N N . ARG A 1 109 ? -20.547 9.289 18.672 1 84.06 109 ARG A N 1
ATOM 866 C CA . ARG A 1 109 ? -19.875 9.719 17.453 1 84.06 109 ARG A CA 1
ATOM 867 C C . ARG A 1 109 ? -18.422 9.25 17.438 1 84.06 109 ARG A C 1
ATOM 869 O O . ARG A 1 109 ? -17.891 8.875 16.375 1 84.06 109 ARG A O 1
ATOM 876 N N . GLY A 1 110 ? -17.812 9.195 18.562 1 82.75 110 GLY A N 1
ATOM 877 C CA . GLY A 1 110 ? -16.438 8.75 18.641 1 82.75 110 GLY A CA 1
ATOM 878 C C . GLY A 1 110 ? -16.25 7.309 18.219 1 82.75 110 GLY A C 1
ATOM 879 O O . GLY A 1 110 ? -15.328 6.992 17.469 1 82.75 110 GLY A O 1
ATOM 880 N N . ILE A 1 111 ? -17.094 6.504 18.625 1 81.81 111 ILE A N 1
ATOM 881 C CA . ILE A 1 111 ? -17.031 5.082 18.297 1 81.81 111 ILE A CA 1
ATOM 882 C C . ILE A 1 111 ? -17.297 4.883 16.812 1 81.81 111 ILE A C 1
ATOM 884 O O . ILE A 1 111 ? -16.609 4.098 16.141 1 81.81 111 ILE A O 1
ATOM 888 N N . VAL A 1 112 ? -18.234 5.598 16.281 1 84 112 VAL A N 1
ATOM 889 C CA . VAL A 1 112 ? -18.578 5.469 14.867 1 84 112 VAL A CA 1
ATOM 890 C C . VAL A 1 112 ? -17.422 5.953 14.008 1 84 112 VAL A C 1
ATOM 892 O O . VAL A 1 112 ? -17.109 5.336 12.984 1 84 112 VAL A O 1
ATOM 895 N N . ARG A 1 113 ? -16.797 6.98 14.469 1 83.94 113 ARG A N 1
ATOM 896 C CA . ARG A 1 113 ? -15.656 7.527 13.734 1 83.94 113 ARG A CA 1
ATOM 897 C C . ARG A 1 113 ? -14.531 6.504 13.633 1 83.94 113 ARG A C 1
ATOM 899 O O . ARG A 1 113 ? -13.906 6.359 12.578 1 83.94 113 ARG A O 1
ATOM 906 N N . ALA A 1 114 ? -14.375 5.738 14.641 1 79.81 114 ALA A N 1
ATOM 907 C CA . ALA A 1 114 ? -13.328 4.719 14.656 1 79.81 114 ALA A CA 1
ATOM 908 C C . ALA A 1 114 ? -13.703 3.543 13.758 1 79.81 114 ALA A C 1
ATOM 910 O O . ALA A 1 114 ? -12.852 3.021 13.031 1 79.81 114 ALA A O 1
ATOM 911 N N . LEU A 1 115 ? -14.93 3.205 13.773 1 83.81 115 LEU A N 1
ATOM 912 C CA . LEU A 1 115 ? -15.391 2.068 12.984 1 83.81 115 LEU A CA 1
ATOM 913 C C . LEU A 1 115 ? -15.297 2.369 11.492 1 83.81 115 LEU A C 1
ATOM 915 O O . LEU A 1 115 ? -15.008 1.478 10.695 1 83.81 115 LEU A O 1
ATOM 919 N N . ILE A 1 116 ? -15.516 3.588 11.188 1 88.69 116 ILE A N 1
ATOM 920 C CA . ILE A 1 116 ? -15.5 3.994 9.781 1 88.69 116 ILE A CA 1
ATOM 921 C C . ILE A 1 116 ? -14.086 3.863 9.219 1 88.69 116 ILE A C 1
ATOM 923 O O . ILE A 1 116 ? -13.898 3.568 8.039 1 88.69 116 ILE A O 1
ATOM 927 N N . LEU A 1 117 ? -13.078 3.939 10.07 1 87.88 117 LEU A N 1
ATOM 928 C CA . LEU A 1 117 ? -11.688 3.92 9.625 1 87.88 117 LEU A CA 1
ATOM 929 C C . LEU A 1 117 ? -11.195 2.488 9.445 1 87.88 117 LEU A C 1
ATOM 931 O O . LEU A 1 117 ? -10.141 2.262 8.844 1 87.88 117 LEU A O 1
ATOM 935 N N . PHE A 1 118 ? -12 1.57 9.727 1 85.25 118 PHE A N 1
ATOM 936 C CA . PHE A 1 118 ? -11.602 0.17 9.812 1 85.25 118 PHE A CA 1
ATOM 937 C C . PHE A 1 118 ? -11.156 -0.352 8.453 1 85.25 118 PHE A C 1
ATOM 939 O O . PHE A 1 118 ? -10.102 -0.973 8.344 1 85.25 118 PHE A O 1
ATOM 946 N N . PRO A 1 119 ? -11.953 -0.166 7.406 1 89.38 119 PRO A N 1
ATOM 947 C CA . PRO A 1 119 ? -11.539 -0.703 6.109 1 89.38 119 PRO A CA 1
ATOM 948 C C . PRO A 1 119 ? -10.141 -0.244 5.699 1 89.38 119 PRO A C 1
ATOM 950 O O . PRO A 1 119 ? -9.367 -1.026 5.137 1 89.38 119 PRO A O 1
ATOM 953 N N . TYR A 1 120 ? -9.898 0.963 6.023 1 88.31 120 TYR A N 1
ATOM 954 C CA . TYR A 1 120 ? -8.633 1.55 5.594 1 88.31 120 TYR A CA 1
ATOM 955 C C . TYR A 1 120 ? -7.465 0.938 6.352 1 88.31 120 TYR A C 1
ATOM 957 O O . TYR A 1 120 ? -6.387 0.74 5.789 1 88.31 120 TYR A O 1
ATOM 965 N N . VAL A 1 121 ? -7.672 0.567 7.613 1 84.44 121 VAL A N 1
ATOM 966 C CA . VAL A 1 121 ? -6.574 0.156 8.484 1 84.44 121 VAL A CA 1
ATOM 967 C C . VAL A 1 121 ? -6.387 -1.356 8.398 1 84.44 121 VAL A C 1
ATOM 969 O O . VAL A 1 121 ? -5.312 -1.873 8.711 1 84.44 121 VAL A O 1
ATOM 972 N N . ALA A 1 122 ? -7.395 -2.062 8 1 87 122 ALA A N 1
ATOM 973 C CA . ALA A 1 122 ? -7.352 -3.523 7.957 1 87 122 ALA A CA 1
ATOM 974 C C . ALA A 1 122 ? -6.418 -4.012 6.852 1 87 122 ALA A C 1
ATOM 976 O O . ALA A 1 122 ? -6.355 -3.416 5.773 1 87 122 ALA A O 1
ATOM 977 N N . PRO A 1 123 ? -5.711 -5.117 7.09 1 88 123 PRO A N 1
ATOM 978 C CA . PRO A 1 123 ? -4.809 -5.672 6.082 1 88 123 PRO A CA 1
ATOM 979 C C . PRO A 1 123 ? -5.531 -6.082 4.801 1 88 123 PRO A C 1
ATOM 981 O O . PRO A 1 123 ? -6.594 -6.703 4.863 1 88 123 PRO A O 1
ATOM 984 N N . VAL A 1 124 ? -4.941 -5.738 3.73 1 91.69 124 VAL A N 1
ATOM 985 C CA . VAL A 1 124 ? -5.559 -5.977 2.43 1 91.69 124 VAL A CA 1
ATOM 986 C C . VAL A 1 124 ? -5.797 -7.473 2.236 1 91.69 124 VAL A C 1
ATOM 988 O O . VAL A 1 124 ? -6.887 -7.891 1.839 1 91.69 124 VAL A O 1
ATOM 991 N N . ILE A 1 125 ? -4.84 -8.266 2.59 1 90.88 125 ILE A N 1
ATOM 992 C CA . ILE A 1 125 ? -4.957 -9.703 2.355 1 90.88 125 ILE A CA 1
ATOM 993 C C . ILE A 1 125 ? -6.129 -10.266 3.156 1 90.88 125 ILE A C 1
ATOM 995 O O . ILE A 1 125 ? -6.898 -11.086 2.652 1 90.88 125 ILE A O 1
ATOM 999 N N . SER A 1 126 ? -6.281 -9.766 4.367 1 89.38 126 SER A N 1
ATOM 1000 C CA . SER A 1 126 ? -7.367 -10.25 5.215 1 89.38 126 SER A CA 1
ATOM 1001 C C . SER A 1 126 ? -8.719 -9.773 4.707 1 89.38 126 SER A C 1
ATOM 1003 O O . SER A 1 126 ? -9.688 -10.539 4.676 1 89.38 126 SER A O 1
ATOM 1005 N N . THR A 1 127 ? -8.727 -8.539 4.281 1 92.12 127 THR A N 1
ATOM 1006 C CA . THR A 1 127 ? -10.008 -7.996 3.859 1 92.12 127 THR A CA 1
ATOM 1007 C C . THR A 1 127 ? -10.422 -8.578 2.51 1 92.12 127 THR A C 1
ATOM 1009 O O . THR A 1 127 ? -11.609 -8.797 2.26 1 92.12 127 THR A O 1
ATOM 1012 N N . VAL A 1 128 ? -9.477 -8.812 1.65 1 92.44 128 VAL A N 1
ATOM 1013 C CA . VAL A 1 128 ? -9.797 -9.422 0.366 1 92.44 128 VAL A CA 1
ATOM 1014 C C . VAL A 1 128 ? -1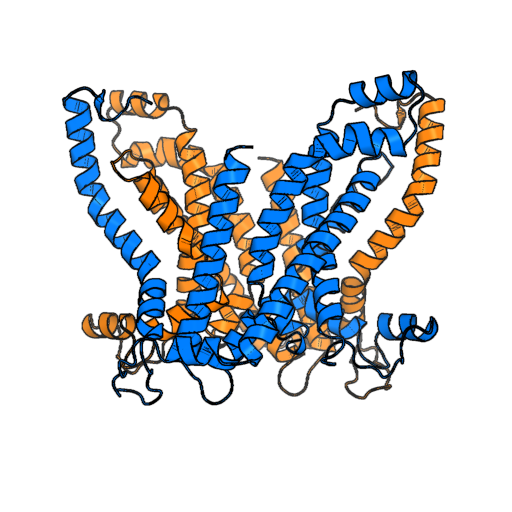0.352 -10.828 0.59 1 92.44 128 VAL A C 1
ATOM 1016 O O . VAL A 1 128 ? -11.328 -11.227 -0.051 1 92.44 128 VAL A O 1
ATOM 1019 N N . PHE A 1 129 ? -9.75 -11.523 1.478 1 89.12 129 PHE A N 1
ATOM 1020 C CA . PHE A 1 129 ? -10.234 -12.852 1.83 1 89.12 129 PHE A CA 1
ATOM 1021 C C . PHE A 1 129 ? -11.672 -12.789 2.336 1 89.12 129 PHE A C 1
ATOM 1023 O O . PHE A 1 129 ? -12.531 -13.555 1.892 1 89.12 129 PHE A O 1
ATOM 1030 N N . ALA A 1 130 ? -11.938 -11.867 3.178 1 89.88 130 ALA A N 1
ATOM 1031 C CA . ALA A 1 130 ? -13.273 -11.703 3.742 1 89.88 130 ALA A CA 1
ATOM 1032 C C . ALA A 1 130 ? -14.297 -11.398 2.65 1 89.88 130 ALA A C 1
ATOM 1034 O O . ALA A 1 130 ? -15.383 -12 2.625 1 89.88 130 ALA A O 1
ATOM 1035 N N . TRP A 1 131 ? -13.961 -10.547 1.734 1 91.81 131 TRP A N 1
ATOM 1036 C CA . TRP A 1 131 ? -14.875 -10.156 0.669 1 91.81 131 TRP A CA 1
ATOM 1037 C C . TRP A 1 131 ? -15.109 -11.312 -0.3 1 91.81 131 TRP A C 1
ATOM 1039 O O . TRP A 1 131 ? -16.203 -11.461 -0.855 1 91.81 131 TRP A O 1
ATOM 1049 N N . GLN A 1 132 ? -14.102 -12.109 -0.555 1 89.31 132 GLN A N 1
ATOM 1050 C CA . GLN A 1 132 ? -14.266 -13.273 -1.421 1 89.31 132 GLN A CA 1
ATOM 1051 C C . GLN A 1 132 ? -15.32 -14.227 -0.868 1 89.31 132 GLN A C 1
ATOM 1053 O O . GLN A 1 132 ? -16.109 -14.797 -1.626 1 89.31 132 GLN A O 1
ATOM 1058 N N . TYR A 1 133 ? -15.398 -14.289 0.396 1 86.81 133 TYR A N 1
ATOM 1059 C CA . TYR A 1 133 ? -16.344 -15.211 1.01 1 86.81 133 TYR A CA 1
ATOM 1060 C C . TYR A 1 133 ? -17.75 -14.609 1.052 1 86.81 133 TYR A C 1
ATOM 1062 O O . TYR A 1 133 ? -18.75 -15.312 0.885 1 86.81 133 TYR A O 1
ATOM 1070 N N . VAL A 1 134 ? -17.734 -13.375 1.276 1 90.06 134 VAL A N 1
ATOM 1071 C CA . VAL A 1 134 ? -19.031 -12.695 1.307 1 90.06 134 VAL A CA 1
ATOM 1072 C C . VAL A 1 134 ? -19.688 -12.781 -0.066 1 90.06 134 VAL A C 1
ATOM 1074 O O . VAL A 1 134 ? -20.922 -12.836 -0.167 1 90.06 134 VAL A O 1
ATOM 1077 N N . LEU A 1 135 ? -18.906 -12.938 -1.09 1 90.38 135 LEU A N 1
ATOM 1078 C CA . LEU A 1 135 ? -19.422 -12.922 -2.455 1 90.38 135 LEU A CA 1
ATOM 1079 C C . LEU A 1 135 ? -19.391 -14.32 -3.061 1 90.38 135 LEU A C 1
ATOM 1081 O O . LEU A 1 135 ? -19.625 -14.484 -4.262 1 90.38 135 LEU A O 1
ATOM 1085 N N . MET A 1 136 ? -19.094 -15.289 -2.25 1 88.19 136 MET A N 1
ATOM 1086 C CA . MET A 1 136 ? -19 -16.672 -2.732 1 88.19 136 MET A CA 1
ATOM 1087 C C . MET A 1 136 ? -20.328 -17.109 -3.348 1 88.19 136 MET A C 1
ATOM 1089 O O . MET A 1 136 ? -21.391 -16.859 -2.787 1 88.19 136 MET A O 1
ATOM 1093 N N . PRO A 1 137 ? -20.219 -17.734 -4.512 1 88.38 137 PRO A N 1
ATOM 1094 C CA . PRO A 1 137 ? -21.453 -18.25 -5.117 1 88.38 137 PRO A CA 1
ATOM 1095 C C . PRO A 1 137 ? -22.188 -19.234 -4.219 1 88.38 137 PRO A C 1
ATOM 1097 O O . PRO A 1 137 ? -21.562 -20.031 -3.527 1 88.38 137 PRO A O 1
ATOM 1100 N N . LEU A 1 138 ? -23.516 -19.141 -4.227 1 85.62 138 LEU A N 1
ATOM 1101 C CA . LEU A 1 138 ? -24.438 -20.062 -3.572 1 85.62 138 LEU A CA 1
ATOM 1102 C C . LEU A 1 138 ? -24.438 -19.859 -2.061 1 85.62 138 LEU A C 1
ATOM 1104 O O . LEU A 1 138 ? -25.484 -19.938 -1.415 1 85.62 138 LEU A O 1
ATOM 1108 N N . ASN A 1 139 ? -23.25 -19.5 -1.474 1 84.25 139 ASN A N 1
ATOM 1109 C CA . ASN A 1 139 ? -23.156 -19.516 -0.017 1 84.25 139 ASN A CA 1
ATOM 1110 C C . ASN A 1 139 ? -22.828 -18.141 0.549 1 84.25 139 ASN A C 1
ATOM 1112 O O . ASN A 1 139 ? -23 -17.906 1.745 1 84.25 139 ASN A O 1
ATOM 1116 N N . GLY A 1 140 ? -22.359 -17.219 -0.26 1 87.88 140 GLY A N 1
ATOM 1117 C CA . GLY A 1 140 ? -22.016 -15.898 0.245 1 87.88 140 GLY A CA 1
ATOM 1118 C C . GLY A 1 140 ? -23.219 -15.07 0.648 1 87.88 140 GLY A C 1
ATOM 1119 O O . GLY A 1 140 ? -24.188 -14.984 -0.098 1 87.88 140 GLY A O 1
ATOM 1120 N N . PRO A 1 141 ? -23.188 -14.484 1.848 1 87.62 141 PRO A N 1
ATOM 1121 C CA . PRO A 1 141 ? -24.359 -13.742 2.326 1 87.62 141 PRO A CA 1
ATOM 1122 C C . PRO A 1 141 ? -24.75 -12.602 1.393 1 87.62 141 PRO A C 1
ATOM 1124 O O . PRO A 1 141 ? -25.953 -12.336 1.204 1 87.62 141 PRO A O 1
ATOM 1127 N N . LEU A 1 142 ? -23.828 -11.953 0.863 1 87.62 142 LEU A N 1
ATOM 1128 C CA . LEU A 1 142 ? -24.156 -10.859 -0.046 1 87.62 142 LEU A CA 1
ATOM 1129 C C . LEU A 1 142 ? -24.688 -11.406 -1.372 1 87.62 142 LEU A C 1
ATOM 1131 O O . LEU A 1 142 ? -25.562 -10.805 -1.983 1 87.62 142 LEU A O 1
ATOM 1135 N N . THR A 1 143 ? -24.078 -12.469 -1.794 1 89 143 THR A N 1
ATOM 1136 C CA . THR A 1 143 ? -24.594 -13.117 -2.998 1 89 143 THR A CA 1
ATOM 1137 C C . THR A 1 143 ? -26.047 -13.539 -2.809 1 89 143 THR A C 1
ATOM 1139 O O . THR A 1 143 ? -26.875 -13.305 -3.682 1 89 143 THR A O 1
ATOM 1142 N N . ILE A 1 144 ? -26.359 -14.047 -1.685 1 89.06 144 ILE A N 1
ATOM 1143 C CA . ILE A 1 144 ? -27.703 -14.492 -1.359 1 89.06 144 ILE A CA 1
ATOM 1144 C C . ILE A 1 144 ? -28.641 -13.289 -1.283 1 89.06 144 ILE A C 1
ATOM 1146 O O . ILE A 1 144 ? -29.75 -13.312 -1.835 1 89.06 144 ILE A O 1
ATOM 1150 N N . LEU A 1 145 ? -28.156 -12.281 -0.656 1 87.94 145 LEU A N 1
ATOM 1151 C CA . LEU A 1 145 ? -28.969 -11.078 -0.519 1 87.94 145 LEU A CA 1
ATOM 1152 C C . LEU A 1 145 ? -29.281 -10.477 -1.885 1 87.94 145 LEU A C 1
ATOM 1154 O O . LEU A 1 145 ? -30.438 -10.141 -2.162 1 87.94 145 LEU A O 1
ATOM 1158 N N . LEU A 1 146 ? -28.297 -10.352 -2.721 1 88.56 146 LEU A N 1
ATOM 1159 C CA . LEU A 1 146 ? -28.484 -9.773 -4.043 1 88.56 146 LEU A CA 1
ATOM 1160 C C . LEU A 1 146 ? -29.406 -10.641 -4.898 1 88.56 146 LEU A C 1
ATOM 1162 O O . LEU A 1 146 ? -30.188 -10.133 -5.691 1 88.56 146 LEU A O 1
ATOM 1166 N N . SER A 1 147 ? -29.25 -11.906 -4.727 1 90.81 147 SER A N 1
ATOM 1167 C CA . SER A 1 147 ? -30.109 -12.844 -5.441 1 90.81 147 SER A CA 1
ATOM 1168 C C . SER A 1 147 ? -31.562 -12.703 -4.984 1 90.81 147 SER A C 1
ATOM 1170 O O . SER A 1 147 ? -32.469 -12.68 -5.809 1 90.81 147 SER A O 1
ATOM 1172 N N . ASN A 1 148 ? -31.719 -12.609 -3.713 1 92.94 148 ASN A N 1
ATOM 1173 C CA . ASN A 1 148 ? -33.062 -12.469 -3.156 1 92.94 148 ASN A CA 1
ATOM 1174 C C . ASN A 1 148 ? -33.719 -11.18 -3.615 1 92.94 148 ASN A C 1
ATOM 1176 O O . ASN A 1 148 ? -34.969 -11.109 -3.736 1 92.94 148 ASN A O 1
ATOM 1180 N N . LEU A 1 149 ? -32.938 -10.203 -3.883 1 92.19 149 LEU A N 1
ATOM 1181 C CA . LEU A 1 149 ? -33.438 -8.922 -4.352 1 92.19 149 LEU A CA 1
ATOM 1182 C C . LEU A 1 149 ? -33.656 -8.938 -5.863 1 92.19 149 LEU A C 1
ATOM 1184 O O . LEU A 1 149 ? -34.125 -7.957 -6.441 1 92.19 149 LEU A O 1
ATOM 1188 N N . GLY A 1 150 ? -33.25 -9.992 -6.492 1 89.81 150 GLY A N 1
ATOM 1189 C CA . GLY A 1 150 ? -33.469 -10.156 -7.922 1 89.81 150 GLY A CA 1
ATOM 1190 C C . GLY A 1 150 ? -32.375 -9.492 -8.766 1 89.81 150 GLY A C 1
ATOM 1191 O O . GLY A 1 150 ? -32.562 -9.297 -9.969 1 89.81 150 GLY A O 1
ATOM 1192 N N . ILE A 1 151 ? -31.328 -9.203 -8.172 1 87.75 151 ILE A N 1
ATOM 1193 C CA . ILE A 1 151 ? -30.281 -8.453 -8.867 1 87.75 151 ILE A CA 1
ATOM 1194 C C . ILE A 1 151 ? -29.375 -9.422 -9.633 1 87.75 151 ILE A C 1
ATOM 1196 O O . ILE A 1 151 ? -28.891 -9.102 -10.719 1 87.75 151 ILE A O 1
ATOM 1200 N N . MET A 1 152 ? -29.203 -10.641 -9.031 1 85.5 152 MET A N 1
ATOM 1201 C CA . MET A 1 152 ? -28.328 -11.609 -9.68 1 85.5 152 MET A CA 1
ATOM 1202 C C . MET A 1 152 ? -28.688 -13.039 -9.281 1 85.5 152 MET A C 1
ATOM 1204 O O . MET A 1 152 ? -29.391 -13.242 -8.289 1 85.5 152 MET A O 1
ATOM 1208 N N . ASP A 1 153 ? -28.141 -13.898 -10.164 1 90.56 153 ASP A N 1
ATOM 1209 C CA . ASP A 1 153 ? -28.281 -15.312 -9.836 1 90.56 153 ASP A CA 1
ATOM 1210 C C . ASP A 1 153 ? -27.312 -15.727 -8.742 1 90.56 153 ASP A C 1
ATOM 1212 O O . ASP A 1 153 ? -26.141 -15.312 -8.742 1 90.56 153 ASP A O 1
ATOM 1216 N N . VAL A 1 154 ? -27.781 -16.531 -7.859 1 89.38 154 VAL A N 1
ATOM 1217 C CA . VAL A 1 154 ? -27 -16.922 -6.691 1 89.38 154 VAL A CA 1
ATOM 1218 C C . VAL A 1 154 ? -25.828 -17.797 -7.125 1 89.38 154 VAL A C 1
ATOM 1220 O O . VAL A 1 154 ? -24.844 -17.938 -6.387 1 89.38 154 VAL A O 1
ATOM 1223 N N . THR A 1 155 ? -25.859 -18.359 -8.344 1 89 155 THR A N 1
ATOM 1224 C CA . THR A 1 155 ? -24.812 -19.234 -8.828 1 89 155 THR A CA 1
ATOM 1225 C C . THR A 1 155 ? -23.719 -18.438 -9.531 1 89 155 THR A C 1
ATOM 1227 O O . THR A 1 155 ? -22.656 -18.969 -9.844 1 89 155 THR A O 1
ATOM 1230 N N . LYS A 1 156 ? -23.969 -17.188 -9.688 1 87.25 156 LYS A N 1
ATOM 1231 C CA . LYS A 1 156 ? -23.047 -16.359 -10.453 1 87.25 156 LYS A CA 1
ATOM 1232 C C . LYS A 1 156 ? -21.766 -16.094 -9.672 1 87.25 156 LYS A C 1
ATOM 1234 O O . LYS A 1 156 ? -21.828 -15.734 -8.492 1 87.25 156 LYS A O 1
ATOM 1239 N N . ASP A 1 157 ? -20.625 -16.344 -10.32 1 88.12 157 ASP A N 1
ATOM 1240 C CA . ASP A 1 157 ? -19.328 -16.031 -9.734 1 88.12 157 ASP A CA 1
ATOM 1241 C C . ASP A 1 157 ? -18.906 -14.602 -10.07 1 88.12 157 ASP A C 1
ATOM 1243 O O . ASP A 1 157 ? -18.172 -14.375 -11.031 1 88.12 157 ASP A O 1
ATOM 1247 N N . LEU A 1 158 ? -19.328 -13.703 -9.258 1 87 158 LEU A N 1
ATOM 1248 C CA . LEU A 1 158 ? -19.078 -12.289 -9.492 1 87 158 LEU A CA 1
ATOM 1249 C C . LEU A 1 158 ? -17.578 -11.992 -9.484 1 87 158 LEU A C 1
ATOM 1251 O O . LEU A 1 158 ? -17.109 -11.125 -10.227 1 87 158 LEU A O 1
ATOM 1255 N N . VAL A 1 159 ? -16.844 -12.719 -8.711 1 88.19 159 VAL A N 1
ATOM 1256 C CA . VAL A 1 159 ? -15.438 -12.414 -8.453 1 88.19 159 VAL A CA 1
ATOM 1257 C C . VAL A 1 159 ? -14.578 -12.883 -9.625 1 88.19 159 VAL A C 1
ATOM 1259 O O . VAL A 1 159 ? -13.711 -12.141 -10.102 1 88.19 159 VAL A O 1
ATOM 1262 N N . ASN A 1 160 ? -14.875 -14.023 -10.172 1 86.44 160 ASN A N 1
ATOM 1263 C CA . ASN A 1 160 ? -14 -14.602 -11.18 1 86.44 160 ASN A CA 1
ATOM 1264 C C . ASN A 1 160 ? -14.586 -14.477 -12.578 1 86.44 160 ASN A C 1
ATOM 1266 O O . ASN A 1 160 ? -13.961 -14.867 -13.562 1 86.44 160 ASN A O 1
ATOM 1270 N N . ASP A 1 161 ? -15.734 -13.812 -12.641 1 88.88 161 ASP A N 1
ATOM 1271 C CA . ASP A 1 161 ? -16.344 -13.547 -13.945 1 88.88 161 ASP A CA 1
ATOM 1272 C C . ASP A 1 161 ? -15.727 -12.305 -14.586 1 88.88 161 ASP A C 1
ATOM 1274 O O . ASP A 1 161 ? -15.797 -11.211 -14.031 1 88.88 161 ASP A O 1
ATOM 1278 N N . PRO A 1 162 ? -15.141 -12.5 -15.734 1 86.06 162 PRO A N 1
ATOM 1279 C CA . PRO A 1 162 ? -14.469 -11.375 -16.406 1 86.06 162 PRO A CA 1
ATOM 1280 C C . PRO A 1 162 ? -15.414 -10.195 -16.641 1 86.06 162 PRO A C 1
ATOM 1282 O O . PRO A 1 162 ? -14.961 -9.047 -16.719 1 86.06 162 PRO A O 1
ATOM 1285 N N . ASN A 1 163 ? -16.672 -10.445 -16.719 1 83.88 163 ASN A N 1
ATOM 1286 C CA . ASN A 1 163 ? -17.641 -9.391 -17 1 83.88 163 ASN A CA 1
ATOM 1287 C C . ASN A 1 163 ? -17.969 -8.586 -15.75 1 83.88 163 ASN A C 1
ATOM 1289 O O . ASN A 1 163 ? -18.438 -7.445 -15.844 1 83.88 163 ASN A O 1
ATOM 1293 N N . ASN A 1 164 ? -17.703 -9.211 -14.57 1 88.62 164 ASN A N 1
ATOM 1294 C CA . ASN A 1 164 ? -18.125 -8.562 -13.328 1 88.62 164 ASN A CA 1
ATOM 1295 C C . ASN A 1 164 ? -16.922 -8.227 -12.438 1 88.62 164 ASN A C 1
ATOM 1297 O O . ASN A 1 164 ? -17.047 -7.438 -11.5 1 88.62 164 ASN A O 1
ATOM 1301 N N . ALA A 1 165 ? -15.805 -8.812 -12.773 1 91.69 165 ALA A N 1
ATOM 1302 C CA . ALA A 1 165 ? -14.625 -8.672 -11.914 1 91.69 165 ALA A CA 1
ATOM 1303 C C . ALA A 1 165 ? -14.258 -7.203 -11.719 1 91.69 165 ALA A C 1
ATOM 1305 O O . ALA A 1 165 ? -13.914 -6.789 -10.617 1 91.69 165 ALA A O 1
ATOM 1306 N N . PHE A 1 166 ? -14.445 -6.465 -12.797 1 93.25 166 PHE A N 1
ATOM 1307 C CA . PHE A 1 166 ? -14.125 -5.043 -12.758 1 93.25 166 PHE A CA 1
ATOM 1308 C C . PHE A 1 166 ? -14.984 -4.32 -11.727 1 93.25 166 PHE A C 1
ATOM 1310 O O . PHE A 1 166 ? -14.477 -3.518 -10.938 1 93.25 166 PHE A O 1
ATOM 1317 N N . ILE A 1 167 ? -16.203 -4.594 -11.672 1 92.5 167 ILE A N 1
ATOM 1318 C CA . ILE A 1 167 ? -17.141 -3.936 -10.773 1 92.5 167 ILE A CA 1
ATOM 1319 C C . ILE A 1 167 ? -16.859 -4.352 -9.336 1 92.5 167 ILE A C 1
ATOM 1321 O O . ILE A 1 167 ? -16.891 -3.525 -8.422 1 92.5 167 ILE A O 1
ATOM 1325 N N . VAL A 1 168 ? -16.562 -5.602 -9.164 1 93.56 168 VAL A N 1
ATOM 1326 C CA . VAL A 1 168 ? -16.297 -6.141 -7.828 1 93.56 168 VAL A CA 1
ATOM 1327 C C . VAL A 1 168 ? -15.055 -5.488 -7.238 1 93.56 168 VAL A C 1
ATOM 1329 O O . VAL A 1 168 ? -15.07 -5.016 -6.102 1 93.56 168 VAL A O 1
ATOM 1332 N N . VAL A 1 169 ? -14.008 -5.398 -8.062 1 96.19 169 VAL A N 1
ATOM 1333 C CA . VAL A 1 169 ? -12.75 -4.828 -7.582 1 96.19 169 VAL A CA 1
ATOM 1334 C C . VAL A 1 169 ? -12.93 -3.332 -7.328 1 96.19 169 VAL A C 1
ATOM 1336 O O . VAL A 1 169 ? -12.352 -2.781 -6.387 1 96.19 169 VAL A O 1
ATOM 1339 N N . SER A 1 170 ? -13.703 -2.67 -8.18 1 96.75 170 SER A N 1
ATOM 1340 C CA . SER A 1 170 ? -13.953 -1.244 -8 1 96.75 170 SER A CA 1
ATOM 1341 C C . SER A 1 170 ? -14.727 -0.975 -6.715 1 96.75 170 SER A C 1
ATOM 1343 O O . SER A 1 170 ? -14.383 -0.059 -5.961 1 96.75 170 SER A O 1
ATOM 1345 N N . PHE A 1 171 ? -15.695 -1.774 -6.492 1 94.69 171 PHE A N 1
ATOM 1346 C CA . PHE A 1 171 ? -16.5 -1.626 -5.285 1 94.69 171 PHE A CA 1
ATOM 1347 C C . PHE A 1 171 ? -15.648 -1.848 -4.039 1 94.69 171 PHE A C 1
ATOM 1349 O O . PHE A 1 171 ? -15.758 -1.099 -3.066 1 94.69 171 PHE A O 1
ATOM 1356 N N . TYR A 1 172 ? -14.852 -2.857 -4.043 1 95.06 172 TYR A N 1
ATOM 1357 C CA . TYR A 1 172 ? -13.945 -3.125 -2.936 1 95.06 172 TYR A CA 1
ATOM 1358 C C . TYR A 1 172 ? -13.023 -1.936 -2.688 1 95.06 172 TYR A C 1
ATOM 1360 O O . TYR A 1 172 ? -12.812 -1.534 -1.54 1 95.06 172 TYR A O 1
ATOM 1368 N N . SER A 1 173 ? -12.477 -1.428 -3.773 1 96.81 173 SER A N 1
ATOM 1369 C CA . SER A 1 173 ? -11.562 -0.293 -3.668 1 96.81 173 SER A CA 1
ATOM 1370 C C . SER A 1 173 ? -12.25 0.909 -3.025 1 96.81 173 SER A C 1
ATOM 1372 O O . SER A 1 173 ? -11.664 1.586 -2.18 1 96.81 173 SER A O 1
ATOM 1374 N N . ILE A 1 174 ? -13.453 1.158 -3.416 1 96.56 174 ILE A N 1
ATOM 1375 C CA . ILE A 1 174 ? -14.211 2.262 -2.84 1 96.56 174 ILE A CA 1
ATOM 1376 C C . ILE A 1 174 ? -14.43 2.018 -1.349 1 96.56 174 ILE A C 1
ATOM 1378 O O . ILE A 1 174 ? -14.188 2.906 -0.527 1 96.56 174 ILE A O 1
ATOM 1382 N N . TRP A 1 175 ? -14.797 0.823 -1.026 1 94.56 175 TRP A N 1
ATOM 1383 C CA . TRP A 1 175 ? -15.016 0.438 0.365 1 94.56 175 TRP A CA 1
ATOM 1384 C C . TRP A 1 175 ? -13.727 0.593 1.176 1 94.56 175 TRP A C 1
ATOM 1386 O O . TRP A 1 175 ? -13.75 1.12 2.291 1 94.56 175 TRP A O 1
ATOM 1396 N N . LYS A 1 176 ? -12.633 0.216 0.602 1 94.69 176 LYS A N 1
ATOM 1397 C CA . LYS A 1 176 ? -11.344 0.186 1.275 1 94.69 176 LYS A CA 1
ATOM 1398 C C . LYS A 1 176 ? -10.805 1.598 1.505 1 94.69 176 LYS A C 1
ATOM 1400 O O . LYS A 1 176 ? -10.164 1.866 2.521 1 94.69 176 LYS A O 1
ATOM 1405 N N . ASN A 1 177 ? -11.172 2.523 0.63 1 95.19 177 ASN A N 1
ATOM 1406 C CA . ASN A 1 177 ? -10.375 3.744 0.614 1 95.19 177 ASN A CA 1
ATOM 1407 C C . ASN A 1 177 ? -11.219 4.969 0.97 1 95.19 177 ASN A C 1
ATOM 1409 O O . ASN A 1 177 ? -10.68 6.035 1.26 1 95.19 177 ASN A O 1
ATOM 1413 N N . PHE A 1 178 ? -12.531 4.871 1.032 1 95.56 178 PHE A N 1
ATOM 1414 C CA . PHE A 1 178 ? -13.344 6.055 1.288 1 95.56 178 PHE A CA 1
ATOM 1415 C C . PHE A 1 178 ? -13.07 6.609 2.68 1 95.56 178 PHE A C 1
ATOM 1417 O O . PHE A 1 178 ? -13.219 7.812 2.914 1 95.56 178 PHE A O 1
ATOM 1424 N N . PRO A 1 179 ? -12.68 5.73 3.645 1 93.69 179 PRO A N 1
ATOM 1425 C CA . PRO A 1 179 ? -12.484 6.258 4.996 1 93.69 179 PRO A CA 1
ATOM 1426 C C . PRO A 1 179 ? -11.398 7.328 5.062 1 93.69 179 PRO A C 1
ATOM 1428 O O . PRO A 1 179 ? -11.523 8.289 5.828 1 93.69 179 PRO A O 1
ATOM 1431 N N . PHE A 1 180 ? -10.398 7.176 4.297 1 93.44 180 PHE A N 1
ATOM 1432 C CA . PHE A 1 180 ? -9.359 8.195 4.242 1 93.44 180 PHE A CA 1
ATOM 1433 C C . PHE A 1 180 ? -9.914 9.516 3.717 1 93.44 180 PHE A C 1
ATOM 1435 O O . PHE A 1 180 ? -9.625 10.578 4.266 1 93.44 180 PHE A O 1
ATOM 1442 N N . ILE A 1 181 ? -10.648 9.422 2.699 1 96 181 ILE A N 1
ATOM 1443 C CA . ILE A 1 181 ? -11.273 10.602 2.105 1 96 181 ILE A CA 1
ATOM 1444 C C . ILE A 1 181 ? -12.234 11.234 3.109 1 96 181 ILE A C 1
ATOM 1446 O O . ILE A 1 181 ? -12.242 12.453 3.291 1 96 181 ILE A O 1
ATOM 1450 N N . TYR A 1 182 ? -12.961 10.391 3.75 1 94.94 182 TYR A N 1
ATOM 1451 C CA . TYR A 1 182 ? -13.867 10.828 4.801 1 94.94 182 TYR A CA 1
ATOM 1452 C C . TYR A 1 182 ? -13.141 11.648 5.855 1 94.94 182 TYR A C 1
ATOM 1454 O O . TYR A 1 182 ? -13.578 12.742 6.219 1 94.94 182 TYR A O 1
ATOM 1462 N N . LEU A 1 183 ? -12.055 11.156 6.281 1 93.62 183 LEU A N 1
ATOM 1463 C CA . LEU A 1 183 ? -11.305 11.805 7.352 1 93.62 183 LEU A CA 1
ATOM 1464 C C . LEU A 1 183 ? -10.766 13.164 6.895 1 93.62 183 LEU A C 1
ATOM 1466 O O . LEU A 1 183 ? -10.844 14.148 7.633 1 93.62 183 LEU A O 1
ATOM 1470 N N . MET A 1 184 ? -10.281 13.219 5.719 1 94.62 184 MET A N 1
ATOM 1471 C CA . MET A 1 184 ? -9.695 14.445 5.195 1 94.62 184 MET A CA 1
ATOM 1472 C C . MET A 1 184 ? -10.773 15.5 4.953 1 94.62 184 MET A C 1
ATOM 1474 O O . MET A 1 184 ? -10.586 16.672 5.293 1 94.62 184 MET A O 1
ATOM 1478 N N . ILE A 1 185 ? -11.875 15.078 4.48 1 96.81 185 ILE A N 1
ATOM 1479 C CA . ILE A 1 185 ? -12.961 16 4.207 1 96.81 185 ILE A CA 1
ATOM 1480 C C . ILE A 1 185 ? -13.578 16.484 5.523 1 96.81 185 ILE A C 1
ATOM 1482 O O . ILE A 1 185 ? -13.891 17.672 5.676 1 96.81 185 ILE A O 1
ATOM 1486 N N . LEU A 1 186 ? -13.734 15.594 6.434 1 94.94 186 LEU A N 1
ATOM 1487 C CA . LEU A 1 186 ? -14.289 15.953 7.734 1 94.94 186 LEU A CA 1
ATOM 1488 C C . LEU A 1 186 ? -13.422 17 8.422 1 94.94 186 LEU A C 1
ATOM 1490 O O . LEU A 1 186 ? -13.938 17.969 9 1 94.94 186 LEU A O 1
ATOM 1494 N N . SER A 1 187 ? -12.148 16.781 8.352 1 93.19 187 SER A N 1
ATOM 1495 C CA . SER A 1 187 ? -11.227 17.734 8.953 1 93.19 187 SER A CA 1
ATOM 1496 C C . SER A 1 187 ? -11.391 19.125 8.359 1 93.19 187 SER A C 1
ATOM 1498 O O . SER A 1 187 ? -11.391 20.125 9.078 1 93.19 187 SER A O 1
ATOM 1500 N N . ARG A 1 188 ? -11.523 19.203 7.094 1 94.5 188 ARG A N 1
ATOM 1501 C CA . ARG A 1 188 ? -11.711 20.5 6.434 1 94.5 188 ARG A CA 1
ATOM 1502 C C . ARG A 1 188 ? -13.086 21.078 6.746 1 94.5 188 ARG A C 1
ATOM 1504 O O . ARG A 1 188 ? -13.234 22.281 6.91 1 94.5 188 ARG A O 1
ATOM 1511 N N . LEU A 1 189 ? -14.102 20.281 6.84 1 95.19 189 LEU A N 1
ATOM 1512 C CA . LEU A 1 189 ? -15.453 20.719 7.184 1 95.19 189 LEU A CA 1
ATOM 1513 C C . LEU A 1 189 ? -15.469 21.391 8.555 1 95.19 189 LEU A C 1
ATOM 1515 O O . LEU A 1 189 ? -16.125 22.422 8.727 1 95.19 189 LEU A O 1
ATOM 1519 N N . GLN A 1 190 ? -14.742 20.797 9.391 1 93.25 190 GLN A N 1
ATOM 1520 C CA . GLN A 1 190 ? -14.734 21.281 10.766 1 93.25 190 GLN A CA 1
ATOM 1521 C C . GLN A 1 190 ? -13.984 22.609 10.875 1 93.25 190 GLN A C 1
ATOM 1523 O O . GLN A 1 190 ? -14.133 23.344 11.859 1 93.25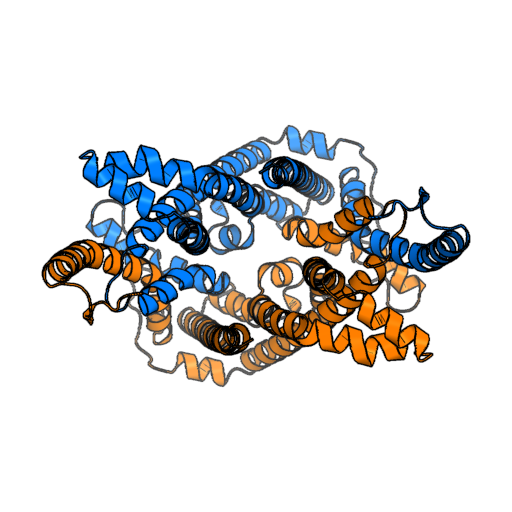 190 GLN A O 1
ATOM 1528 N N . SER A 1 191 ? -13.234 22.891 9.883 1 93.88 191 SER A N 1
ATOM 1529 C CA . SER A 1 191 ? -12.461 24.125 9.898 1 93.88 191 SER A CA 1
ATOM 1530 C C . SER A 1 191 ? -13.242 25.281 9.281 1 93.88 191 SER A C 1
ATOM 1532 O O . SER A 1 191 ? -12.836 26.438 9.383 1 93.88 191 SER A O 1
ATOM 1534 N N . ILE A 1 192 ? -14.383 25.016 8.742 1 94.38 192 ILE A N 1
ATOM 1535 C CA . ILE A 1 192 ? -15.211 26.062 8.148 1 94.38 192 ILE A CA 1
ATOM 1536 C C . ILE A 1 192 ? -15.914 26.859 9.242 1 94.38 192 ILE A C 1
ATOM 1538 O O . ILE A 1 192 ? -16.609 26.281 10.078 1 94.38 192 ILE A O 1
ATOM 1542 N N . PRO A 1 193 ? -15.742 28.141 9.25 1 95.12 193 PRO A N 1
ATOM 1543 C CA . PRO A 1 193 ? -16.406 28.953 10.281 1 95.12 193 PRO A CA 1
ATOM 1544 C C . PRO A 1 193 ? -17.922 28.781 10.281 1 95.12 193 PRO A C 1
ATOM 1546 O O . PRO A 1 193 ? -18.547 28.844 9.227 1 95.12 193 PRO A O 1
ATOM 1549 N N . GLN A 1 194 ? -18.453 28.656 11.391 1 92 194 GLN A N 1
ATOM 1550 C CA . GLN A 1 194 ? -19.891 28.469 11.555 1 92 194 GLN A CA 1
ATOM 1551 C C . GLN A 1 194 ? -20.656 29.734 11.172 1 92 194 GLN A C 1
ATOM 1553 O O . GLN A 1 194 ? -21.828 29.656 10.805 1 92 194 GLN A O 1
ATOM 1558 N N . ASP A 1 195 ? -19.906 30.766 11.172 1 95.06 195 ASP A N 1
ATOM 1559 C CA . ASP A 1 195 ? -20.5 32.062 10.859 1 95.06 195 ASP A CA 1
ATOM 1560 C C . ASP A 1 195 ? -21.078 32.062 9.445 1 95.06 195 ASP A C 1
ATOM 1562 O O . ASP A 1 195 ? -22.078 32.719 9.18 1 95.06 195 ASP A O 1
ATOM 1566 N N . TYR A 1 196 ? -20.469 31.328 8.594 1 95.19 196 TYR A N 1
ATOM 1567 C CA . TYR A 1 196 ? -20.938 31.25 7.215 1 95.19 196 TYR A CA 1
ATOM 1568 C C . TYR A 1 196 ? -22.328 30.609 7.148 1 95.19 196 TYR A C 1
ATOM 1570 O O . TYR A 1 196 ? -23.203 31.078 6.43 1 95.19 196 TYR A O 1
ATOM 1578 N N . TYR A 1 197 ? -22.562 29.703 7.938 1 92.62 197 TYR A N 1
ATOM 1579 C CA . TYR A 1 197 ? -23.812 28.953 7.906 1 92.62 197 TYR A CA 1
ATOM 1580 C C . TYR A 1 197 ? -24.922 29.703 8.648 1 92.62 197 TYR A C 1
ATOM 1582 O O . TYR A 1 197 ? -26.078 29.688 8.234 1 92.62 197 TYR A O 1
ATOM 1590 N N . GLU A 1 198 ? -24.516 30.375 9.672 1 93.06 198 GLU A N 1
ATOM 1591 C CA . GLU A 1 198 ? -25.469 31.188 10.422 1 93.06 198 GLU A CA 1
ATOM 1592 C C . GLU A 1 198 ? -26.016 32.344 9.57 1 93.06 198 GLU A C 1
ATOM 1594 O O . GLU A 1 198 ? -27.203 32.625 9.578 1 93.06 198 GLU A O 1
ATOM 1599 N N . ALA A 1 199 ? -25.109 32.938 8.906 1 96.19 199 ALA A N 1
ATOM 1600 C CA . ALA A 1 199 ? -25.5 34.031 8.008 1 96.19 199 ALA A CA 1
ATOM 1601 C C . ALA A 1 199 ? -26.438 33.5 6.918 1 96.19 199 ALA A C 1
ATOM 1603 O O . ALA A 1 199 ? -27.406 34.188 6.566 1 96.19 199 ALA A O 1
ATOM 1604 N N . ALA A 1 200 ? -26.188 32.375 6.469 1 95.19 200 ALA A N 1
ATOM 1605 C CA . ALA A 1 200 ? -27.031 31.781 5.441 1 95.19 200 ALA A CA 1
ATOM 1606 C C . ALA A 1 200 ? -28.422 31.453 5.992 1 95.19 200 ALA A C 1
ATOM 1608 O O . ALA A 1 200 ? -29.422 31.594 5.289 1 95.19 200 ALA A O 1
ATOM 1609 N N . ASP A 1 201 ? -28.406 31.031 7.195 1 93.25 201 ASP A N 1
ATOM 1610 C CA . ASP A 1 201 ? -29.688 30.75 7.852 1 93.25 201 ASP A CA 1
ATOM 1611 C C . ASP A 1 201 ? -30.531 32 7.977 1 93.25 201 ASP A C 1
ATOM 1613 O O . ASP A 1 201 ? -31.75 31.969 7.766 1 93.25 201 ASP A O 1
ATOM 1617 N N . ILE A 1 202 ? -29.875 33.031 8.273 1 95.44 202 ILE A N 1
ATOM 1618 C CA . ILE A 1 202 ? -30.547 34.312 8.406 1 95.44 202 ILE A CA 1
ATOM 1619 C C . ILE A 1 202 ? -31.141 34.75 7.059 1 95.44 202 ILE A C 1
ATOM 1621 O O . ILE A 1 202 ? -32.25 35.281 6.992 1 95.44 202 ILE A O 1
ATOM 1625 N N . ASP A 1 203 ? -30.5 34.406 6.02 1 95.81 203 ASP A N 1
ATOM 1626 C CA . ASP A 1 203 ? -30.938 34.75 4.66 1 95.81 203 ASP A CA 1
ATOM 1627 C C . ASP A 1 203 ? -31.984 33.75 4.168 1 95.81 203 ASP A C 1
ATOM 1629 O O . ASP A 1 203 ? -32.5 33.906 3.066 1 95.81 203 ASP A O 1
ATOM 1633 N N . GLY A 1 204 ? -32.25 32.75 4.91 1 94.56 204 GLY A N 1
ATOM 1634 C CA . GLY A 1 204 ? -33.281 31.797 4.574 1 94.56 204 GLY A CA 1
ATOM 1635 C C . GLY A 1 204 ? -32.781 30.672 3.664 1 94.56 204 GLY A C 1
ATOM 1636 O O . GLY A 1 204 ? -33.562 30.031 2.988 1 94.56 204 GLY A O 1
ATOM 1637 N N . ALA A 1 205 ? -31.5 30.484 3.646 1 94.62 205 ALA A N 1
ATOM 1638 C CA . ALA A 1 205 ? -30.922 29.453 2.785 1 94.62 205 ALA A CA 1
ATOM 1639 C C . ALA A 1 205 ? -31.25 28.062 3.314 1 94.62 205 ALA A C 1
ATOM 1641 O O . ALA A 1 205 ? -31.234 27.828 4.523 1 94.62 205 ALA A O 1
ATOM 1642 N N . ASN A 1 206 ? -31.578 27.141 2.305 1 94.38 206 ASN A N 1
ATOM 1643 C CA . ASN A 1 206 ? -31.828 25.766 2.701 1 94.38 206 ASN A CA 1
ATOM 1644 C C . ASN A 1 206 ? -30.547 24.938 2.672 1 94.38 206 ASN A C 1
ATOM 1646 O O . ASN A 1 206 ? -29.469 25.453 2.389 1 94.38 206 ASN A O 1
ATOM 1650 N N . GLY A 1 207 ? -30.672 23.672 3.014 1 91.5 207 GLY A N 1
ATOM 1651 C CA . GLY A 1 207 ? -29.516 22.797 3.125 1 91.5 207 GLY A CA 1
ATOM 1652 C C . GLY A 1 207 ? -28.766 22.625 1.817 1 91.5 207 GLY A C 1
ATOM 1653 O O . GLY A 1 207 ? -27.531 22.594 1.8 1 91.5 207 GLY A O 1
ATOM 1654 N N . TRP A 1 208 ? -29.531 22.5 0.814 1 94.06 208 TRP A N 1
ATOM 1655 C CA . TRP A 1 208 ? -28.922 22.312 -0.502 1 94.06 208 TRP A CA 1
ATOM 1656 C C . TRP A 1 208 ? -28.188 23.578 -0.95 1 94.06 208 TRP A C 1
ATOM 1658 O O . TRP A 1 208 ? -27.109 23.5 -1.538 1 94.06 208 TRP A O 1
ATOM 1668 N N . GLN A 1 209 ? -28.734 24.75 -0.626 1 95.56 209 GLN A N 1
ATOM 1669 C CA . GLN A 1 209 ? -28.109 26.016 -0.956 1 95.56 209 GLN A CA 1
ATOM 1670 C C . GLN A 1 209 ? -26.828 26.219 -0.157 1 95.56 209 GLN A C 1
ATOM 1672 O O . GLN A 1 209 ? -25.812 26.656 -0.703 1 95.56 209 GLN A O 1
ATOM 1677 N N . LYS A 1 210 ? -26.922 25.859 1.113 1 95.88 210 LYS A N 1
ATOM 1678 C CA . LYS A 1 210 ? -25.734 25.984 1.958 1 95.88 210 LYS A CA 1
ATOM 1679 C C . LYS A 1 210 ? -24.625 25.047 1.484 1 95.88 210 LYS A C 1
ATOM 1681 O O . LYS A 1 210 ? -23.453 25.438 1.479 1 95.88 210 LYS A O 1
ATOM 1686 N N . PHE A 1 211 ? -25.062 23.844 1.039 1 95.44 211 PHE A N 1
ATOM 1687 C CA . PHE A 1 211 ? -24.078 22.891 0.539 1 95.44 211 PHE A CA 1
ATOM 1688 C C . PHE A 1 211 ? -23.406 23.406 -0.727 1 95.44 211 PHE A C 1
ATOM 1690 O O . PHE A 1 211 ? -22.188 23.422 -0.825 1 95.44 211 PHE A O 1
ATOM 1697 N N . HIS A 1 212 ? -24.125 23.891 -1.657 1 95.56 212 HIS A N 1
ATOM 1698 C CA . HIS A 1 212 ? -23.625 24.266 -2.979 1 95.56 212 HIS A CA 1
ATOM 1699 C C . HIS A 1 212 ? -22.875 25.594 -2.938 1 95.56 212 HIS A C 1
ATOM 1701 O O . HIS A 1 212 ? -21.922 25.797 -3.691 1 95.56 212 HIS A O 1
ATOM 1707 N N . HIS A 1 213 ? -23.219 26.5 -1.964 1 95.94 213 HIS A N 1
ATOM 1708 C CA . HIS A 1 213 ? -22.672 27.859 -2.014 1 95.94 213 HIS A CA 1
ATOM 1709 C C . HIS A 1 213 ? -21.625 28.062 -0.923 1 95.94 213 HIS A C 1
ATOM 1711 O O . HIS A 1 213 ? -20.828 29 -0.985 1 95.94 213 HIS A O 1
ATOM 1717 N N . ILE A 1 214 ? -21.594 27.188 0.076 1 96.38 214 ILE A N 1
ATOM 1718 C CA . ILE A 1 214 ? -20.641 27.359 1.168 1 96.38 214 ILE A CA 1
ATOM 1719 C C . ILE A 1 214 ? -19.766 26.125 1.293 1 96.38 214 ILE A C 1
ATOM 1721 O O . ILE A 1 214 ? -18.562 26.172 1.023 1 96.38 214 ILE A O 1
ATOM 1725 N N . THR A 1 215 ? -20.375 24.984 1.491 1 96.44 215 THR A N 1
ATOM 1726 C CA . THR A 1 215 ? -19.656 23.766 1.823 1 96.44 215 THR A CA 1
ATOM 1727 C C . THR A 1 215 ? -18.781 23.312 0.652 1 96.44 215 THR A C 1
ATOM 1729 O O . THR A 1 215 ? -17.578 23.172 0.791 1 96.44 215 THR A O 1
ATOM 1732 N N . LEU A 1 216 ? -19.375 23.141 -0.501 1 96.31 216 LEU A N 1
ATOM 1733 C CA . LEU A 1 216 ? -18.688 22.578 -1.655 1 96.31 216 LEU A CA 1
ATOM 1734 C C . LEU A 1 216 ? -17.547 23.484 -2.107 1 96.31 216 LEU A C 1
ATOM 1736 O O . LEU A 1 216 ? -16.438 23.016 -2.336 1 96.31 216 LEU A O 1
ATOM 1740 N N . PRO A 1 217 ? -17.797 24.766 -2.131 1 96.38 217 PRO A N 1
ATOM 1741 C CA . PRO A 1 217 ? -16.688 25.656 -2.504 1 96.38 217 PRO A CA 1
ATOM 1742 C C . PRO A 1 217 ? -15.539 25.625 -1.494 1 96.38 217 PRO A C 1
ATOM 1744 O O . PRO A 1 217 ? -14.367 25.719 -1.878 1 96.38 217 PRO A O 1
ATOM 1747 N N . GLU A 1 218 ? -15.836 25.5 -0.212 1 96 218 GLU A N 1
ATOM 1748 C CA . GLU A 1 218 ? -14.797 25.469 0.813 1 96 218 GLU A CA 1
ATOM 1749 C C . GLU A 1 218 ? -14.023 24.156 0.761 1 96 218 GLU A C 1
ATOM 1751 O O . GLU A 1 218 ? -12.891 24.078 1.247 1 96 218 GLU A O 1
ATOM 1756 N N . LEU A 1 219 ? -14.617 23.125 0.126 1 96.94 219 LEU A N 1
ATOM 1757 C CA . LEU A 1 219 ? -13.984 21.812 0.06 1 96.94 219 LEU A CA 1
ATOM 1758 C C . LEU A 1 219 ? -13.227 21.641 -1.249 1 96.94 219 LEU A C 1
ATOM 1760 O O . LEU A 1 219 ? -12.562 20.625 -1.457 1 96.94 219 LEU A O 1
ATOM 1764 N N . TYR A 1 220 ? -13.242 22.594 -2.088 1 94.12 220 TYR A N 1
ATOM 1765 C CA . TYR A 1 220 ? -12.734 22.484 -3.453 1 94.12 220 TYR A CA 1
ATOM 1766 C C . TYR A 1 220 ? -11.273 22.062 -3.465 1 94.12 220 TYR A C 1
ATOM 1768 O O . TYR A 1 220 ? -10.906 21.094 -4.145 1 94.12 220 TYR A O 1
ATOM 1776 N N . TYR A 1 221 ? -10.477 22.672 -2.686 1 91.88 221 TYR A N 1
ATOM 1777 C CA . TYR A 1 221 ? -9.039 22.391 -2.711 1 91.88 221 TYR A CA 1
ATOM 1778 C C . TYR A 1 221 ? -8.727 21.031 -2.104 1 91.88 221 TYR A C 1
ATOM 1780 O O . TYR A 1 221 ? -7.879 20.297 -2.611 1 91.88 221 TYR A O 1
ATOM 1788 N N . VAL A 1 222 ? -9.43 20.734 -1.077 1 93.75 222 VAL A N 1
ATOM 1789 C CA . VAL A 1 222 ? -9.188 19.438 -0.436 1 93.75 222 VAL A CA 1
ATOM 1790 C C . VAL A 1 222 ? -9.648 18.312 -1.354 1 93.75 222 VAL A C 1
ATOM 1792 O O . VAL A 1 222 ? -8.945 17.312 -1.514 1 93.75 222 VAL A O 1
ATOM 1795 N N . ILE A 1 223 ? -10.766 18.469 -1.997 1 96 223 ILE A N 1
ATOM 1796 C CA . ILE A 1 223 ? -11.281 17.453 -2.914 1 96 223 ILE A CA 1
ATOM 1797 C C . ILE A 1 223 ? -10.352 17.312 -4.113 1 96 223 ILE A C 1
ATOM 1799 O O . ILE A 1 223 ? -10.031 16.203 -4.539 1 96 223 ILE A O 1
ATOM 1803 N N . GLY A 1 224 ? -9.93 18.453 -4.664 1 93.19 224 GLY A N 1
ATOM 1804 C CA . GLY A 1 224 ? -8.984 18.422 -5.773 1 93.19 224 GLY A CA 1
ATOM 1805 C C . GLY A 1 224 ? -7.703 17.672 -5.441 1 93.19 224 GLY A C 1
ATOM 1806 O O . GLY A 1 224 ? -7.223 16.875 -6.242 1 93.19 224 GLY A O 1
ATOM 1807 N N . SER A 1 225 ? -7.16 17.938 -4.254 1 92.44 225 SER A N 1
ATOM 1808 C CA . SER A 1 225 ? -5.945 17.266 -3.811 1 92.44 225 SER A CA 1
ATOM 1809 C C . SER A 1 225 ? -6.172 15.758 -3.66 1 92.44 225 SER A C 1
ATOM 1811 O O . SER A 1 225 ? -5.309 14.961 -4.02 1 92.44 225 SER A O 1
ATOM 1813 N N . LEU A 1 226 ? -7.324 15.406 -3.205 1 94.69 226 LEU A N 1
ATOM 1814 C CA . LEU A 1 226 ? -7.652 14.008 -2.988 1 94.69 226 LEU A CA 1
ATOM 1815 C C . LEU A 1 226 ? -7.84 13.281 -4.316 1 94.69 226 LEU A C 1
ATOM 1817 O O . LEU A 1 226 ? -7.441 12.117 -4.457 1 94.69 226 LEU A O 1
ATOM 1821 N N . VAL A 1 227 ? -8.43 13.945 -5.242 1 94.44 227 VAL A N 1
ATOM 1822 C CA . VAL A 1 227 ? -8.648 13.359 -6.562 1 94.44 227 VAL A CA 1
ATOM 1823 C C . VAL A 1 227 ? -7.301 13.023 -7.199 1 94.44 227 VAL A C 1
ATOM 1825 O O . VAL A 1 227 ? -7.113 11.914 -7.711 1 94.44 227 VAL A O 1
ATOM 1828 N N . LEU A 1 228 ? -6.41 13.906 -7.098 1 90.94 228 LEU A N 1
ATOM 1829 C CA . LEU A 1 228 ? -5.105 13.695 -7.719 1 90.94 228 LEU A CA 1
ATOM 1830 C C . LEU A 1 228 ? -4.32 12.617 -6.98 1 90.94 228 LEU A C 1
ATOM 1832 O O . LEU A 1 228 ? -3.756 11.719 -7.605 1 90.94 228 LEU A O 1
ATOM 1836 N N . LEU A 1 229 ? -4.309 12.734 -5.723 1 91.25 229 LEU A N 1
ATOM 1837 C CA . LEU A 1 229 ? -3.547 11.797 -4.91 1 91.25 229 LEU A CA 1
ATOM 1838 C C . LEU A 1 229 ? -4.09 10.375 -5.066 1 91.25 229 LEU A C 1
ATOM 1840 O O . LEU A 1 229 ? -3.33 9.438 -5.324 1 91.25 229 LEU A O 1
ATOM 1844 N N . ARG A 1 230 ? -5.363 10.227 -4.965 1 93.38 230 ARG A N 1
ATOM 1845 C CA . ARG A 1 230 ? -5.992 8.914 -5.102 1 93.38 230 ARG A CA 1
ATOM 1846 C C . ARG A 1 230 ? -5.875 8.398 -6.535 1 93.38 230 ARG A C 1
ATOM 1848 O O . ARG A 1 230 ? -5.754 7.195 -6.758 1 93.38 230 ARG A O 1
ATOM 1855 N N . GLY A 1 231 ? -6 9.336 -7.43 1 93.31 231 GLY A N 1
ATOM 1856 C CA . GLY A 1 231 ? -5.809 8.953 -8.82 1 93.31 231 GLY A CA 1
ATOM 1857 C C . GLY A 1 231 ? -4.453 8.328 -9.086 1 93.31 231 GLY A C 1
ATOM 1858 O O . GLY A 1 231 ? -4.355 7.301 -9.758 1 93.31 231 GLY A O 1
ATOM 1859 N N . ILE A 1 232 ? -3.463 8.852 -8.531 1 90.69 232 ILE A N 1
ATOM 1860 C CA . ILE A 1 232 ? -2.104 8.344 -8.688 1 90.69 232 ILE A CA 1
ATOM 1861 C C . ILE A 1 232 ? -1.995 6.961 -8.055 1 90.69 232 ILE A C 1
ATOM 1863 O O . ILE A 1 232 ? -1.54 6.012 -8.695 1 90.69 232 ILE A O 1
ATOM 1867 N N . TRP A 1 233 ? -2.516 6.789 -6.852 1 90.94 233 TRP A N 1
ATOM 1868 C CA . TRP A 1 233 ? -2.365 5.551 -6.098 1 90.94 233 TRP A CA 1
ATOM 1869 C C . TRP A 1 233 ? -3.162 4.422 -6.738 1 90.94 233 TRP A C 1
ATOM 1871 O O . TRP A 1 233 ? -2.732 3.264 -6.727 1 90.94 233 TRP A O 1
ATOM 1881 N N . ASN A 1 234 ? -4.254 4.734 -7.266 1 94.25 234 ASN A N 1
ATOM 1882 C CA . ASN A 1 234 ? -5.113 3.703 -7.836 1 94.25 234 ASN A CA 1
ATOM 1883 C C . ASN A 1 234 ? -4.656 3.303 -9.234 1 94.25 234 ASN A C 1
ATOM 1885 O O . ASN A 1 234 ? -5.016 2.232 -9.727 1 94.25 234 ASN A O 1
ATOM 1889 N N . PHE A 1 235 ? -3.912 4.184 -9.859 1 93.56 235 PHE A N 1
ATOM 1890 C CA . PHE A 1 235 ? -3.467 3.889 -11.219 1 93.56 235 PHE A CA 1
ATOM 1891 C C . PHE A 1 235 ? -2.527 2.689 -11.227 1 93.56 235 PHE A C 1
ATOM 1893 O O . PHE A 1 235 ? -2.578 1.864 -12.141 1 93.56 235 PHE A O 1
ATOM 1900 N N . TYR A 1 236 ? -1.723 2.547 -10.242 1 92.06 236 TYR A N 1
ATOM 1901 C CA . TYR A 1 236 ? -0.745 1.464 -10.258 1 92.06 236 TYR A CA 1
ATOM 1902 C C . TYR A 1 236 ? -1.097 0.396 -9.234 1 92.06 236 TYR A C 1
ATOM 1904 O O . TYR A 1 236 ? -0.248 -0.417 -8.859 1 92.06 236 TYR A O 1
ATOM 1912 N N . LYS A 1 237 ? -2.301 0.453 -8.758 1 93.56 237 LYS A N 1
ATOM 1913 C CA . LYS A 1 237 ? -2.742 -0.502 -7.746 1 93.56 237 LYS A CA 1
ATOM 1914 C C . LYS A 1 237 ? -2.682 -1.932 -8.273 1 93.56 237 LYS A C 1
ATOM 1916 O O . LYS A 1 237 ? -3.23 -2.23 -9.336 1 93.56 237 LYS A O 1
ATOM 1921 N N . PHE A 1 238 ? -2.029 -2.807 -7.523 1 94.88 238 PHE A N 1
ATOM 1922 C CA . PHE A 1 238 ? -1.853 -4.188 -7.949 1 94.88 238 PHE A CA 1
ATOM 1923 C C . PHE A 1 238 ? -2.463 -5.152 -6.938 1 94.88 238 PHE A C 1
ATOM 1925 O O . PHE A 1 238 ? -3.309 -5.977 -7.289 1 94.88 238 PHE A O 1
ATOM 1932 N N . GLU A 1 239 ? -2.168 -5.012 -5.656 1 94.19 239 GLU A N 1
ATOM 1933 C CA . GLU A 1 239 ? -2.41 -6 -4.609 1 94.19 239 GLU A CA 1
ATOM 1934 C C . GLU A 1 239 ? -3.893 -6.355 -4.516 1 94.19 239 GLU A C 1
ATOM 1936 O O . GLU A 1 239 ? -4.262 -7.527 -4.613 1 94.19 239 GLU A O 1
ATOM 1941 N N . GLU A 1 240 ? -4.684 -5.348 -4.398 1 94.06 240 GLU A N 1
ATOM 1942 C CA . GLU A 1 240 ? -6.102 -5.613 -4.18 1 94.06 240 GLU A CA 1
ATOM 1943 C C . GLU A 1 240 ? -6.746 -6.219 -5.426 1 94.06 240 GLU A C 1
ATOM 1945 O O . GLU A 1 240 ? -7.605 -7.098 -5.32 1 94.06 240 GLU A O 1
ATOM 1950 N N . VAL A 1 241 ? -6.293 -5.781 -6.629 1 95.38 241 VAL A N 1
ATOM 1951 C CA . VAL A 1 241 ? -6.859 -6.297 -7.871 1 95.38 241 VAL A CA 1
ATOM 1952 C C . VAL A 1 241 ? -6.418 -7.742 -8.078 1 95.38 241 VAL A C 1
ATOM 1954 O O . VAL A 1 241 ? -7.238 -8.609 -8.398 1 95.38 241 VAL A O 1
ATOM 1957 N N . TYR A 1 242 ? -5.23 -8.023 -7.836 1 94.69 242 TYR A N 1
ATOM 1958 C CA . TYR A 1 242 ? -4.684 -9.367 -8.016 1 94.69 242 TYR A CA 1
ATOM 1959 C C . TYR A 1 242 ? -5.344 -10.352 -7.055 1 94.69 242 TYR A C 1
ATOM 1961 O O . TYR A 1 242 ? -5.734 -11.453 -7.461 1 94.69 242 TYR A O 1
ATOM 1969 N N . LEU A 1 243 ? -5.457 -9.945 -5.805 1 93.56 243 LEU A N 1
ATOM 1970 C CA . LEU A 1 243 ? -5.961 -10.844 -4.781 1 93.56 243 LEU A CA 1
ATOM 1971 C C . LEU A 1 243 ? -7.461 -11.078 -4.945 1 93.56 243 LEU A C 1
ATOM 1973 O O . LEU A 1 243 ? -7.953 -12.18 -4.723 1 93.56 243 LEU A O 1
ATOM 1977 N N . LEU A 1 244 ? -8.141 -10.031 -5.336 1 93.81 244 LEU A N 1
ATOM 1978 C CA . LEU A 1 244 ? -9.594 -10.156 -5.422 1 93.81 244 LEU A CA 1
ATOM 1979 C C . LEU A 1 244 ? -10.016 -10.766 -6.754 1 93.81 244 LEU A C 1
ATOM 1981 O O . LEU A 1 244 ? -10.719 -11.773 -6.785 1 93.81 244 LEU A O 1
ATOM 1985 N N . SER A 1 245 ? -9.547 -10.164 -7.84 1 93.44 245 SER A N 1
ATOM 1986 C CA . SER A 1 245 ? -9.859 -10.75 -9.141 1 93.44 245 SER A CA 1
ATOM 1987 C C . SER A 1 245 ? -8.906 -10.242 -10.219 1 93.44 245 SER A C 1
ATOM 1989 O O . SER A 1 245 ? -9.07 -9.133 -10.727 1 93.44 245 SER A O 1
ATOM 1991 N N . LYS A 1 246 ? -8.109 -11.133 -10.664 1 91.06 246 LYS A N 1
ATOM 1992 C CA . LYS A 1 246 ? -7.16 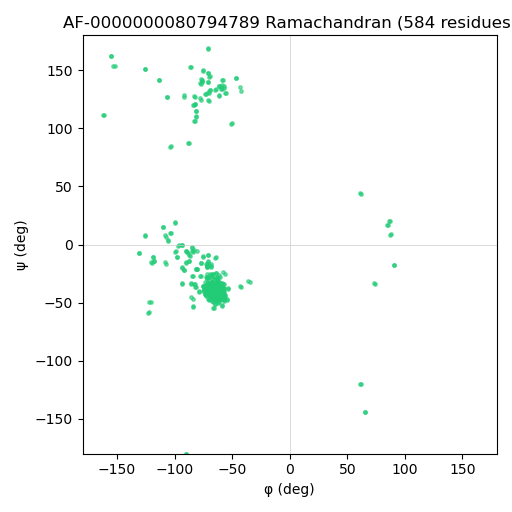-10.805 -11.719 1 91.06 246 LYS A CA 1
ATOM 1993 C C . LYS A 1 246 ? -7.871 -10.594 -13.055 1 91.06 246 LYS A C 1
ATOM 1995 O O . LYS A 1 246 ? -7.293 -10.047 -14 1 91.06 246 LYS A O 1
ATOM 2000 N N . GLU A 1 247 ? -9.148 -10.93 -13.047 1 92.31 247 GLU A N 1
ATOM 2001 C CA . GLU A 1 247 ? -9.93 -10.836 -14.281 1 92.31 247 GLU A CA 1
ATOM 2002 C C . GLU A 1 247 ? -10.273 -9.383 -14.602 1 92.31 247 GLU A C 1
ATOM 2004 O O . GLU A 1 247 ? -10.711 -9.078 -15.719 1 92.31 247 GLU A O 1
ATOM 2009 N N . ALA A 1 248 ? -10.016 -8.555 -13.648 1 92.94 248 ALA A N 1
ATOM 2010 C CA . ALA A 1 248 ? -10.234 -7.137 -13.938 1 92.94 248 ALA A CA 1
ATOM 2011 C C . ALA A 1 248 ? -9.234 -6.629 -14.977 1 92.94 248 ALA A C 1
ATOM 2013 O O . ALA A 1 248 ? -9.492 -5.637 -15.656 1 92.94 248 ALA A O 1
ATOM 2014 N N . ARG A 1 249 ? -8.062 -7.211 -15.109 1 94.88 249 ARG A N 1
ATOM 2015 C CA . ARG A 1 249 ? -7.09 -7.066 -16.188 1 94.88 249 ARG A CA 1
ATOM 2016 C C . ARG A 1 249 ? -6.605 -5.629 -16.297 1 94.88 249 ARG A C 1
ATOM 2018 O O . ARG A 1 249 ? -6.574 -5.059 -17.391 1 94.88 249 ARG A O 1
ATOM 2025 N N . THR A 1 250 ? -6.305 -5.023 -15.117 1 96.06 250 THR A N 1
ATOM 2026 C CA . THR A 1 250 ? -5.695 -3.699 -15.117 1 96.06 250 THR A CA 1
ATOM 2027 C C . THR A 1 250 ? -4.25 -3.773 -15.602 1 96.06 250 THR A C 1
ATOM 2029 O O . THR A 1 250 ? -3.705 -4.863 -15.789 1 96.06 250 THR A O 1
ATOM 2032 N N . LEU A 1 251 ? -3.695 -2.652 -15.867 1 96 251 LEU A N 1
ATOM 2033 C CA . LEU A 1 251 ? -2.363 -2.557 -16.453 1 96 251 LEU A CA 1
ATOM 2034 C C . LEU A 1 251 ? -1.326 -3.225 -15.555 1 96 251 LEU A C 1
ATOM 2036 O O . LEU A 1 251 ? -0.458 -3.953 -16.047 1 96 251 LEU A O 1
ATOM 2040 N N . PRO A 1 252 ? -1.364 -3.066 -14.211 1 96.12 252 PRO A N 1
ATOM 2041 C CA . PRO A 1 252 ? -0.41 -3.785 -13.359 1 96.12 252 PRO A CA 1
ATOM 2042 C C . PRO A 1 252 ? -0.565 -5.301 -13.453 1 96.12 252 PRO A C 1
ATOM 2044 O O . PRO A 1 252 ? 0.425 -6.035 -13.375 1 96.12 252 PRO A O 1
ATOM 2047 N N . ILE A 1 253 ? -1.795 -5.758 -13.648 1 96 253 ILE A N 1
ATOM 2048 C CA . ILE A 1 253 ? -2.025 -7.188 -13.812 1 96 253 ILE A CA 1
ATOM 2049 C C . ILE A 1 253 ? -1.438 -7.656 -15.141 1 96 253 ILE A C 1
ATOM 2051 O O . ILE A 1 253 ? -0.846 -8.734 -15.219 1 96 253 ILE A O 1
ATOM 2055 N N . TYR A 1 254 ? -1.634 -6.805 -16.156 1 96.19 254 TYR A N 1
ATOM 2056 C CA . TYR A 1 254 ? -1.036 -7.098 -17.453 1 96.19 254 TYR A CA 1
ATOM 2057 C C . TYR A 1 254 ? 0.479 -7.223 -17.344 1 96.19 254 TYR A C 1
ATOM 2059 O O . TYR A 1 254 ? 1.073 -8.148 -17.906 1 96.19 254 TYR A O 1
ATOM 2067 N N . LEU A 1 255 ? 1.091 -6.348 -16.625 1 95.25 255 LEU A N 1
ATOM 2068 C CA . LEU A 1 255 ? 2.527 -6.422 -16.391 1 95.25 255 LEU A CA 1
ATOM 2069 C C . LEU A 1 255 ? 2.893 -7.723 -15.68 1 95.25 255 LEU A C 1
ATOM 2071 O O . LEU A 1 255 ? 3.846 -8.398 -16.062 1 95.25 255 LEU A O 1
ATOM 2075 N N . TYR A 1 256 ? 2.164 -8.047 -14.664 1 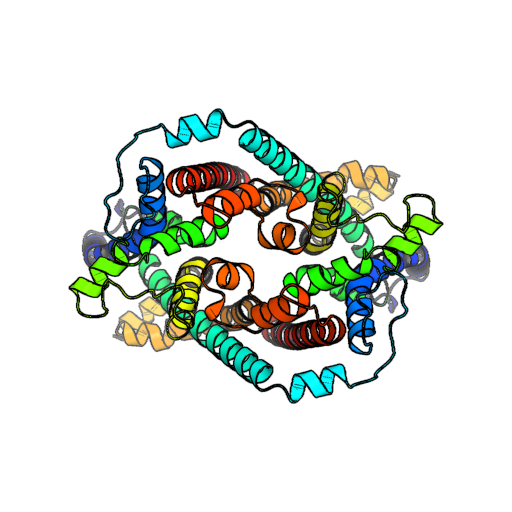94.88 256 TYR A N 1
ATOM 2076 C CA . TYR A 1 256 ? 2.41 -9.266 -13.898 1 94.88 256 TYR A CA 1
ATOM 2077 C C . TYR A 1 256 ? 2.363 -10.5 -14.797 1 94.88 256 TYR A C 1
ATOM 2079 O O . TYR A 1 256 ? 3.223 -11.375 -14.703 1 94.88 256 TYR A O 1
ATOM 2087 N N . GLU A 1 257 ? 1.396 -10.547 -15.656 1 94.81 257 GLU A N 1
ATOM 2088 C CA . GLU A 1 257 ? 1.224 -11.695 -16.547 1 94.81 257 GLU A CA 1
ATOM 2089 C C . GLU A 1 257 ? 2.389 -11.812 -17.516 1 94.81 257 GLU A C 1
ATOM 2091 O O . GLU A 1 257 ? 2.877 -12.914 -17.781 1 94.81 257 GLU A O 1
ATOM 2096 N N . LYS A 1 258 ? 2.85 -10.688 -18.031 1 93.94 258 LYS A N 1
ATOM 2097 C CA . LYS A 1 258 ? 3.957 -10.688 -18.984 1 93.94 258 LYS A CA 1
ATOM 2098 C C . LYS A 1 258 ? 5.277 -11.023 -18.297 1 93.94 258 LYS A C 1
ATOM 2100 O O . LYS A 1 258 ? 6.16 -11.633 -18.891 1 93.94 258 LYS A O 1
ATOM 2105 N N . ALA A 1 259 ? 5.363 -10.703 -17.062 1 91.06 259 ALA A N 1
ATOM 2106 C CA . ALA A 1 259 ? 6.637 -10.812 -16.359 1 91.06 259 ALA A CA 1
ATOM 2107 C C . ALA A 1 259 ? 6.75 -12.156 -15.648 1 91.06 259 ALA A C 1
ATOM 2109 O O . ALA A 1 259 ? 7.848 -12.719 -15.539 1 91.06 259 ALA A O 1
ATOM 2110 N N . PHE A 1 260 ? 5.602 -12.734 -15.148 1 88.44 260 PHE A N 1
ATOM 2111 C CA . PHE A 1 260 ? 5.742 -13.789 -14.148 1 88.44 260 PHE A CA 1
ATOM 2112 C C . PHE A 1 260 ? 4.891 -15 -14.508 1 88.44 260 PHE A C 1
ATOM 2114 O O . PHE A 1 260 ? 4.934 -16.016 -13.82 1 88.44 260 PHE A O 1
ATOM 2121 N N . THR A 1 261 ? 4.102 -14.867 -15.492 1 88.56 261 THR A N 1
ATOM 2122 C CA . THR A 1 261 ? 3.238 -15.992 -15.836 1 88.56 261 THR A CA 1
ATOM 2123 C C . THR A 1 261 ? 3.621 -16.578 -17.188 1 88.56 261 THR A C 1
ATOM 2125 O O . THR A 1 261 ? 3.988 -15.828 -18.109 1 88.56 261 THR A O 1
ATOM 2128 N N . GLY A 1 262 ? 3.562 -17.891 -17.312 1 88.25 262 GLY A N 1
ATOM 2129 C CA . GLY A 1 262 ? 3.908 -18.531 -18.578 1 88.25 262 GLY A CA 1
ATOM 2130 C C . GLY A 1 262 ? 5.367 -18.359 -18.953 1 88.25 262 GLY A C 1
ATOM 2131 O O . GLY A 1 262 ? 6.25 -18.469 -18.094 1 88.25 262 GLY A O 1
ATOM 2132 N N . LEU A 1 263 ? 5.602 -18.203 -20.266 1 88.75 263 LEU A N 1
ATOM 2133 C CA . LEU A 1 263 ? 6.938 -17.844 -20.734 1 88.75 263 LEU A CA 1
ATOM 2134 C C . LEU A 1 263 ? 7.176 -16.344 -20.609 1 88.75 263 LEU A C 1
ATOM 2136 O O . LEU A 1 263 ? 6.629 -15.562 -21.391 1 88.75 263 LEU A O 1
ATOM 2140 N N . PRO A 1 264 ? 7.996 -16.031 -19.734 1 88.81 264 PRO A N 1
ATOM 2141 C CA . PRO A 1 264 ? 8.18 -14.602 -19.469 1 88.81 264 PRO A CA 1
ATOM 2142 C C . PRO A 1 264 ? 8.766 -13.844 -20.656 1 88.81 264 PRO A C 1
ATOM 2144 O O . PRO A 1 264 ? 9.656 -14.352 -21.344 1 88.81 264 PRO A O 1
ATOM 2147 N N . GLU A 1 265 ? 8.148 -12.734 -20.953 1 92.31 265 GLU A N 1
ATOM 2148 C CA . GLU A 1 265 ? 8.68 -11.766 -21.922 1 92.31 265 GLU A CA 1
ATOM 2149 C C . GLU A 1 265 ? 9.305 -10.57 -21.219 1 92.31 265 GLU A C 1
ATOM 2151 O O . GLU A 1 265 ? 8.727 -9.477 -21.219 1 92.31 265 GLU A O 1
ATOM 2156 N N . LEU A 1 266 ? 10.477 -10.742 -20.875 1 91.94 266 LEU A N 1
ATOM 2157 C CA . LEU A 1 266 ? 11.094 -9.836 -19.906 1 91.94 266 LEU A CA 1
ATOM 2158 C C . LEU A 1 266 ? 11.367 -8.477 -20.547 1 91.94 266 LEU A C 1
ATOM 2160 O O . LEU A 1 266 ? 11.25 -7.445 -19.875 1 91.94 266 LEU A O 1
ATOM 2164 N N . GLY A 1 267 ? 11.766 -8.461 -21.797 1 94.56 267 GLY A N 1
ATOM 2165 C CA . GLY A 1 267 ? 11.945 -7.188 -22.469 1 94.56 267 GLY A CA 1
ATOM 2166 C C . GLY A 1 267 ? 10.664 -6.387 -22.594 1 94.56 267 GLY A C 1
ATOM 2167 O O . GLY A 1 267 ? 10.648 -5.184 -22.312 1 94.56 267 GLY A O 1
ATOM 2168 N N . VAL A 1 268 ? 9.609 -7.082 -22.922 1 95.19 268 VAL A N 1
ATOM 2169 C CA . VAL A 1 268 ? 8.305 -6.441 -23.047 1 95.19 268 VAL A CA 1
ATOM 2170 C C . VAL A 1 268 ? 7.805 -6.008 -21.672 1 95.19 268 VAL A C 1
ATOM 2172 O O . VAL A 1 268 ? 7.277 -4.902 -21.516 1 95.19 268 VAL A O 1
ATOM 2175 N N . ALA A 1 269 ? 8.023 -6.855 -20.703 1 95.25 269 ALA A N 1
ATOM 2176 C CA . ALA A 1 269 ? 7.637 -6.516 -19.344 1 95.25 269 ALA A CA 1
ATOM 2177 C C . ALA A 1 269 ? 8.375 -5.273 -18.859 1 95.25 269 ALA A C 1
ATOM 2179 O O . ALA A 1 269 ? 7.789 -4.414 -18.188 1 95.25 269 ALA A O 1
ATOM 2180 N N . ALA A 1 270 ? 9.633 -5.207 -19.188 1 95.44 270 ALA A N 1
ATOM 2181 C CA . ALA A 1 270 ? 10.422 -4.031 -18.828 1 95.44 270 ALA A CA 1
ATOM 2182 C C . ALA A 1 270 ? 9.859 -2.775 -19.484 1 95.44 270 ALA A C 1
ATOM 2184 O O . ALA A 1 270 ? 9.82 -1.708 -18.875 1 95.44 270 ALA A O 1
ATOM 2185 N N . ALA A 1 271 ? 9.469 -2.924 -20.672 1 96.44 271 ALA A N 1
ATOM 2186 C CA . ALA A 1 271 ? 8.867 -1.802 -21.391 1 96.44 271 ALA A CA 1
ATOM 2187 C C . ALA A 1 271 ? 7.57 -1.36 -20.719 1 96.44 271 ALA A C 1
ATOM 2189 O O . ALA A 1 271 ? 7.324 -0.163 -20.562 1 96.44 271 ALA A O 1
ATOM 2190 N N . ILE A 1 272 ? 6.695 -2.287 -20.312 1 95.62 272 ILE A N 1
ATOM 2191 C CA . ILE A 1 272 ? 5.441 -1.979 -19.641 1 95.62 272 ILE A CA 1
ATOM 2192 C C . ILE A 1 272 ? 5.727 -1.25 -18.328 1 95.62 272 ILE A C 1
ATOM 2194 O O . ILE A 1 272 ? 5.09 -0.242 -18.016 1 95.62 272 ILE A O 1
ATOM 2198 N N . ALA A 1 273 ? 6.688 -1.781 -17.594 1 94.06 273 ALA A N 1
ATOM 2199 C CA . ALA A 1 273 ? 7.078 -1.158 -16.328 1 94.06 273 ALA A CA 1
ATOM 2200 C C . ALA A 1 273 ? 7.555 0.275 -16.547 1 94.06 273 ALA A C 1
ATOM 2202 O O . ALA A 1 273 ? 7.25 1.166 -15.75 1 94.06 273 ALA A O 1
ATOM 2203 N N . THR A 1 274 ? 8.258 0.5 -17.578 1 93.38 274 THR A N 1
ATOM 2204 C CA . THR A 1 274 ? 8.75 1.831 -17.906 1 93.38 274 THR A CA 1
ATOM 2205 C C . THR A 1 274 ? 7.59 2.771 -18.219 1 93.38 274 THR A C 1
ATOM 2207 O O . THR A 1 274 ? 7.566 3.914 -17.766 1 93.38 274 THR A O 1
ATOM 2210 N N . VAL A 1 275 ? 6.668 2.291 -18.953 1 92.69 275 VAL A N 1
ATOM 2211 C CA . VAL A 1 275 ? 5.492 3.088 -19.281 1 92.69 275 VAL A CA 1
ATOM 2212 C C . VAL A 1 275 ? 4.742 3.467 -18.016 1 92.69 275 VAL A C 1
ATOM 2214 O O . VAL A 1 275 ? 4.355 4.625 -17.828 1 92.69 275 VAL A O 1
ATOM 2217 N N . LEU A 1 276 ? 4.543 2.488 -17.156 1 90.75 276 LEU A N 1
ATOM 2218 C CA . LEU A 1 276 ? 3.877 2.742 -15.883 1 90.75 276 LEU A CA 1
ATOM 2219 C C . LEU A 1 276 ? 4.629 3.797 -15.078 1 90.75 276 LEU A C 1
ATOM 2221 O O . LEU A 1 276 ? 4.012 4.688 -14.492 1 90.75 276 LEU A O 1
ATOM 2225 N N . PHE A 1 277 ? 5.902 3.686 -15.148 1 87.56 277 PHE A N 1
ATOM 2226 C CA . PHE A 1 277 ? 6.746 4.637 -14.43 1 87.56 277 PHE A CA 1
ATOM 2227 C C . PHE A 1 277 ? 6.586 6.039 -15 1 87.56 277 PHE A C 1
ATOM 2229 O O . PHE A 1 277 ? 6.422 7.008 -14.25 1 87.56 277 PHE A O 1
ATOM 2236 N N . VAL A 1 278 ? 6.629 6.191 -16.234 1 89.12 278 VAL A N 1
ATOM 2237 C CA . VAL A 1 278 ? 6.551 7.488 -16.891 1 89.12 278 VAL A CA 1
ATOM 2238 C C . VAL A 1 278 ? 5.188 8.125 -16.625 1 89.12 278 VAL A C 1
ATOM 2240 O O . VAL A 1 278 ? 5.102 9.305 -16.281 1 89.12 278 VAL A O 1
ATOM 2243 N N . VAL A 1 279 ? 4.125 7.336 -16.734 1 90 279 VAL A N 1
ATOM 2244 C CA . VAL A 1 279 ? 2.779 7.844 -16.484 1 90 279 VAL A CA 1
ATOM 2245 C C . VAL A 1 279 ? 2.67 8.328 -15.039 1 90 279 VAL A C 1
ATOM 2247 O O . VAL A 1 279 ? 2.129 9.406 -14.781 1 90 279 VAL A O 1
ATOM 2250 N N . MET A 1 280 ? 3.236 7.535 -14.164 1 87.75 280 MET A N 1
ATOM 2251 C CA . MET A 1 280 ? 3.197 7.902 -12.75 1 87.75 280 MET A CA 1
ATOM 2252 C C . MET A 1 280 ? 3.969 9.195 -12.508 1 87.75 280 MET A C 1
ATOM 2254 O O . MET A 1 280 ? 3.51 10.062 -11.758 1 87.75 280 MET A O 1
ATOM 2258 N N . MET A 1 281 ? 5.082 9.367 -13.125 1 85.69 281 MET A N 1
ATOM 2259 C CA . MET A 1 281 ? 5.895 10.562 -12.945 1 85.69 281 MET A CA 1
ATOM 2260 C C . MET A 1 281 ? 5.164 11.797 -13.477 1 85.69 281 MET A C 1
ATOM 2262 O O . MET A 1 281 ? 5.238 12.867 -12.875 1 85.69 281 MET A O 1
ATOM 2266 N N . VAL A 1 282 ? 4.512 11.648 -14.516 1 89.31 282 VAL A N 1
ATOM 2267 C CA . VAL A 1 282 ? 3.748 12.75 -15.094 1 89.31 282 VAL A CA 1
ATOM 2268 C C . VAL A 1 282 ? 2.615 13.141 -14.148 1 89.31 282 VAL A C 1
ATOM 2270 O O . VAL A 1 282 ? 2.422 14.328 -13.859 1 89.31 282 VAL A O 1
ATOM 2273 N N . LEU A 1 283 ? 1.913 12.156 -13.609 1 87.94 283 LEU A N 1
ATOM 2274 C CA . LEU A 1 283 ? 0.807 12.43 -12.703 1 87.94 283 LEU A CA 1
ATOM 2275 C C . LEU A 1 283 ? 1.309 13.094 -11.422 1 87.94 283 LEU A C 1
ATOM 2277 O O . LEU A 1 283 ? 0.685 14.023 -10.914 1 87.94 283 LEU A O 1
ATOM 2281 N N . ILE A 1 284 ? 2.424 12.625 -10.977 1 86.5 284 ILE A N 1
ATOM 2282 C CA . ILE A 1 284 ? 3 13.195 -9.758 1 86.5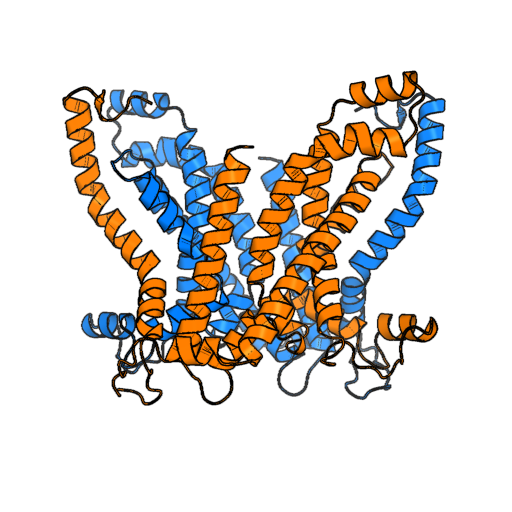 284 ILE A CA 1
ATOM 2283 C C . ILE A 1 284 ? 3.43 14.633 -10.016 1 86.5 284 ILE A C 1
ATOM 2285 O O . ILE A 1 284 ? 3.227 15.508 -9.172 1 86.5 284 ILE A O 1
ATOM 2289 N N . SER A 1 285 ? 4.02 14.914 -11.172 1 86.44 285 SER A N 1
ATOM 2290 C CA . SER A 1 285 ? 4.438 16.266 -11.516 1 86.44 285 SER A CA 1
ATOM 2291 C C . SER A 1 285 ? 3.248 17.219 -11.578 1 86.44 285 SER A C 1
ATOM 2293 O O . SER A 1 285 ? 3.33 18.359 -11.117 1 86.44 285 SER A O 1
ATOM 2295 N N . ILE A 1 286 ? 2.189 16.734 -12.062 1 87.25 286 ILE A N 1
ATOM 2296 C CA . ILE A 1 286 ? 0.966 17.531 -12.109 1 87.25 286 ILE A CA 1
ATOM 2297 C C . ILE A 1 286 ? 0.48 17.812 -10.688 1 87.25 286 ILE A C 1
ATOM 2299 O O . ILE A 1 286 ? 0.106 18.938 -10.367 1 87.25 286 ILE A O 1
ATOM 2303 N N . TYR A 1 287 ? 0.553 16.797 -9.898 1 85 287 TYR A N 1
ATOM 2304 C CA . TYR A 1 287 ? 0.121 16.938 -8.516 1 85 287 TYR A CA 1
ATOM 2305 C C . TYR A 1 287 ? 0.957 17.984 -7.785 1 85 287 TYR A C 1
ATOM 2307 O O . TYR A 1 287 ? 0.412 18.875 -7.137 1 85 287 TYR A O 1
ATOM 2315 N N . VAL A 1 288 ? 2.221 17.969 -7.945 1 79.5 288 VAL A N 1
ATOM 2316 C CA . VAL A 1 288 ? 3.135 18.859 -7.242 1 79.5 288 VAL A CA 1
ATOM 2317 C C . VAL A 1 288 ? 2.93 20.297 -7.73 1 79.5 288 VAL A C 1
ATOM 2319 O O . VAL A 1 288 ? 2.889 21.234 -6.93 1 79.5 288 VAL A O 1
ATOM 2322 N N . ARG A 1 289 ? 2.725 20.453 -8.922 1 83.25 289 ARG A N 1
ATOM 2323 C CA . ARG A 1 289 ? 2.566 21.797 -9.5 1 83.25 289 ARG A CA 1
ATOM 2324 C C . ARG A 1 289 ? 1.229 22.406 -9.102 1 83.25 289 ARG A C 1
ATOM 2326 O O . ARG A 1 289 ? 1.143 23.609 -8.844 1 83.25 289 ARG A O 1
ATOM 2333 N N . LYS A 1 290 ? 0.269 21.562 -9 1 80.56 290 LYS A N 1
ATOM 2334 C CA . LYS A 1 290 ? -1.066 22.078 -8.703 1 80.56 290 LYS A CA 1
ATOM 2335 C C . LYS A 1 290 ? -1.268 22.234 -7.199 1 80.56 290 LYS A C 1
ATOM 2337 O O . LYS A 1 290 ? -1.784 23.266 -6.746 1 80.56 290 LYS A O 1
ATOM 2342 N N . VAL A 1 291 ? -0.869 21.234 -6.535 1 73.19 291 VAL A N 1
ATOM 2343 C CA . VAL A 1 291 ? -1.131 21.234 -5.102 1 73.19 291 VAL A CA 1
ATOM 2344 C C . VAL A 1 291 ? -0.197 22.234 -4.41 1 73.19 291 VAL A C 1
ATOM 2346 O O . VAL A 1 291 ? -0.573 22.859 -3.42 1 73.19 291 VAL A O 1
ATOM 2349 N N . LEU A 1 292 ? 0.963 22.422 -4.895 1 62 292 LEU A N 1
ATOM 2350 C CA . LEU A 1 292 ? 1.882 23.406 -4.32 1 62 292 LEU A CA 1
ATOM 2351 C C . LEU A 1 292 ? 1.425 24.828 -4.625 1 62 292 LEU A C 1
ATOM 2353 O O . LEU A 1 292 ? 1.828 25.766 -3.943 1 62 292 LEU A O 1
ATOM 2357 N N . LYS A 1 293 ? 0.639 24.938 -5.566 1 62.81 293 LYS A N 1
ATOM 2358 C CA . LYS A 1 293 ? 0.117 26.281 -5.863 1 62.81 293 LYS A CA 1
ATOM 2359 C C . LYS A 1 293 ? -1.163 26.547 -5.082 1 62.81 293 LYS A C 1
ATOM 2361 O O . LYS A 1 293 ? -1.588 27.703 -4.961 1 62.81 293 LYS A O 1
ATOM 2366 N N . TRP A 1 294 ? -1.629 25.5 -4.617 1 55.81 294 TRP A N 1
ATOM 2367 C CA . TRP A 1 294 ? -2.842 25.703 -3.834 1 55.81 294 TRP A CA 1
ATOM 2368 C C . TRP A 1 294 ? -2.504 26.141 -2.414 1 55.81 294 TRP A C 1
ATOM 2370 O O . TRP A 1 294 ? -1.507 25.703 -1.841 1 55.81 294 TRP A O 1
ATOM 2380 N N . MET B 1 1 ? -16.688 23.469 23.234 1 35.31 1 MET B N 1
ATOM 2381 C CA . MET B 1 1 ? -17.641 22.531 22.641 1 35.31 1 MET B CA 1
ATOM 2382 C C . MET B 1 1 ? -18.812 22.266 23.578 1 35.31 1 MET B C 1
ATOM 2384 O O . MET B 1 1 ? -18.641 21.734 24.672 1 35.31 1 MET B O 1
ATOM 2388 N N . GLN B 1 2 ? -19.703 23.094 23.594 1 44.84 2 GLN B N 1
ATOM 2389 C CA . GLN B 1 2 ? -20.812 22.938 24.531 1 44.84 2 GLN B CA 1
ATOM 2390 C C . GLN B 1 2 ? -21.406 21.531 24.422 1 44.84 2 GLN B C 1
ATOM 2392 O O . GLN B 1 2 ? -21.75 21.078 23.344 1 44.84 2 GLN B O 1
ATOM 2397 N N . ARG B 1 3 ? -21.078 20.781 25.344 1 49.81 3 ARG B N 1
ATOM 2398 C CA . ARG B 1 3 ? -21.594 19.422 25.547 1 49.81 3 ARG B CA 1
ATOM 2399 C C . ARG B 1 3 ? -23.109 19.391 25.328 1 49.81 3 ARG B C 1
ATOM 2401 O O . ARG B 1 3 ? -23.797 20.391 25.5 1 49.81 3 ARG B O 1
ATOM 2408 N N . PHE B 1 4 ? -23.484 18.328 24.578 1 55.22 4 PHE B N 1
ATOM 2409 C CA . PHE B 1 4 ? -24.891 18.078 24.312 1 55.22 4 PHE B CA 1
ATOM 2410 C C . PHE B 1 4 ? -25.75 18.438 25.516 1 55.22 4 PHE B C 1
ATOM 2412 O O . PHE B 1 4 ? -26.875 18.938 25.359 1 55.22 4 PHE B O 1
ATOM 2419 N N . ARG B 1 5 ? -25.172 18.266 26.594 1 52.5 5 ARG B N 1
ATOM 2420 C CA . ARG B 1 5 ? -25.922 18.5 27.828 1 52.5 5 ARG B CA 1
ATOM 2421 C C . ARG B 1 5 ? -26.188 19.984 28.031 1 52.5 5 ARG B C 1
ATOM 2423 O O . ARG B 1 5 ? -27.078 20.359 28.797 1 52.5 5 ARG B O 1
ATOM 2430 N N . ASP B 1 6 ? -25.312 20.719 27.5 1 54.28 6 ASP B N 1
ATOM 2431 C CA . ASP B 1 6 ? -25.469 22.141 27.828 1 54.28 6 ASP B CA 1
ATOM 2432 C C . ASP B 1 6 ? -26.281 22.875 26.766 1 54.28 6 ASP B C 1
ATOM 2434 O O . ASP B 1 6 ? -26.359 24.094 26.781 1 54.28 6 ASP B O 1
ATOM 2438 N N . LEU B 1 7 ? -26.672 22.125 25.766 1 56.06 7 LEU B N 1
ATOM 2439 C CA . LEU B 1 7 ? -27.406 22.75 24.688 1 56.06 7 LEU B CA 1
ATOM 2440 C C . LEU B 1 7 ? -28.797 23.188 25.156 1 56.06 7 LEU B C 1
ATOM 2442 O O . LEU B 1 7 ? -29.375 22.562 26.062 1 56.06 7 LEU B O 1
ATOM 2446 N N . SER B 1 8 ? -29.203 24.266 24.906 1 62.16 8 SER B N 1
ATOM 2447 C CA . SER B 1 8 ? -30.562 24.734 25.141 1 62.16 8 SER B CA 1
ATOM 2448 C C . SER B 1 8 ? -31.594 23.719 24.656 1 62.16 8 SER B C 1
ATOM 2450 O O . SER B 1 8 ? -31.312 22.891 23.781 1 62.16 8 SER B O 1
ATOM 2452 N N . PRO B 1 9 ? -32.75 23.5 25.328 1 60.09 9 PRO B N 1
ATOM 2453 C CA . PRO B 1 9 ? -33.781 22.516 25 1 60.09 9 PRO B CA 1
ATOM 2454 C C . PRO B 1 9 ? -34.094 22.453 23.5 1 60.09 9 PRO B C 1
ATOM 2456 O O . PRO B 1 9 ? -34.344 21.375 22.969 1 60.09 9 PRO B O 1
ATOM 2459 N N . LEU B 1 10 ? -34.062 23.547 22.797 1 57.31 10 LEU B N 1
ATOM 2460 C CA . LEU B 1 10 ? -34.375 23.578 21.359 1 57.31 10 LEU B CA 1
ATOM 2461 C C . LEU B 1 10 ? -33.219 22.953 20.562 1 57.31 10 LEU B C 1
ATOM 2463 O O . LEU B 1 10 ? -33.469 22.203 19.609 1 57.31 10 LEU B O 1
ATOM 2467 N N . LYS B 1 11 ? -32.094 23.266 20.922 1 59.06 11 LYS B N 1
ATOM 2468 C CA . LYS B 1 11 ? -30.938 22.703 20.219 1 59.06 11 LYS B CA 1
ATOM 2469 C C . LYS B 1 11 ? -30.812 21.203 20.469 1 59.06 11 LYS B C 1
ATOM 2471 O O . LYS B 1 11 ? -30.375 20.453 19.594 1 59.06 11 LYS B O 1
ATOM 2476 N N . LYS B 1 12 ? -31.312 20.906 21.609 1 57.59 12 LYS B N 1
ATOM 2477 C CA . LYS B 1 12 ? -31.328 19.484 21.953 1 57.59 12 LYS B CA 1
ATOM 2478 C C . LYS B 1 12 ? -32.344 18.734 21.078 1 57.59 12 LYS B C 1
ATOM 2480 O O . LYS B 1 12 ? -32.062 17.609 20.656 1 57.59 12 LYS B O 1
ATOM 2485 N N . LYS B 1 13 ? -33.5 19.281 20.984 1 56.47 13 LYS B N 1
ATOM 2486 C CA . LYS B 1 13 ? -34.531 18.688 20.156 1 56.47 13 LYS B CA 1
ATOM 2487 C C . LYS B 1 13 ? -34.062 18.547 18.703 1 56.47 13 LYS B C 1
ATOM 2489 O O . LYS B 1 13 ? -34.344 17.547 18.047 1 56.47 13 LYS B O 1
ATOM 2494 N N . GLU B 1 14 ? -33.406 19.469 18.234 1 57.28 14 GLU B N 1
ATOM 2495 C CA . GLU B 1 14 ? -32.875 19.453 16.875 1 57.28 14 GLU B CA 1
ATOM 2496 C C . GLU B 1 14 ? -31.75 18.438 16.734 1 57.28 14 GLU B C 1
ATOM 2498 O O . GLU B 1 14 ? -31.656 17.75 15.711 1 57.28 14 GLU B O 1
ATOM 2503 N N . ALA B 1 15 ? -31.078 18.406 17.797 1 58.47 15 ALA B N 1
ATOM 2504 C CA . ALA B 1 15 ? -30 17.422 17.828 1 58.47 15 ALA B CA 1
ATOM 2505 C C . ALA B 1 15 ? -30.578 16 17.859 1 58.47 15 ALA B C 1
ATOM 2507 O O . ALA B 1 15 ? -30.047 15.102 17.188 1 58.47 15 ALA B O 1
ATOM 2508 N N . THR B 1 16 ? -31.578 15.852 18.672 1 58.28 16 THR B N 1
ATOM 2509 C CA . THR B 1 16 ? -32.25 14.547 18.75 1 58.28 16 THR B CA 1
ATOM 2510 C C . THR B 1 16 ? -32.844 14.18 17.406 1 58.28 16 THR B C 1
ATOM 2512 O O . THR B 1 16 ? -32.812 13.023 16.984 1 58.28 16 THR B O 1
ATOM 2515 N N . PHE B 1 17 ? -33.5 15.109 16.844 1 57.75 17 PHE B N 1
ATOM 2516 C CA . PHE B 1 17 ? -34.062 14.867 15.531 1 57.75 17 PHE B CA 1
ATOM 2517 C C . PHE B 1 17 ? -32.969 14.586 14.508 1 57.75 17 PHE B C 1
ATOM 2519 O O . PHE B 1 17 ? -33.125 13.703 13.656 1 57.75 17 PHE B O 1
ATOM 2526 N N . GLY B 1 18 ? -31.969 15.281 14.633 1 58.47 18 GLY B N 1
ATOM 2527 C CA . GLY B 1 18 ? -30.828 15.07 13.758 1 58.47 18 GLY B CA 1
ATOM 2528 C C . GLY B 1 18 ? -30.188 13.703 13.914 1 58.47 18 GLY B C 1
ATOM 2529 O O . GLY B 1 18 ? -29.875 13.039 12.922 1 58.47 18 GLY B O 1
ATOM 2530 N N . TRP B 1 19 ? -30.266 13.273 15.148 1 62.16 19 TRP B N 1
ATOM 2531 C CA . TRP B 1 19 ? -29.703 11.945 15.398 1 62.16 19 TRP B CA 1
ATOM 2532 C C . TRP B 1 19 ? -30.609 10.859 14.82 1 62.16 19 TRP B C 1
ATOM 2534 O O . TRP B 1 19 ? -30.125 9.867 14.273 1 62.16 19 TRP B O 1
ATOM 2544 N N . LYS B 1 20 ? -31.859 11.008 14.961 1 63.12 20 LYS B N 1
ATOM 2545 C CA . LYS B 1 20 ? -32.781 10.008 14.445 1 63.12 20 LYS B CA 1
ATOM 2546 C C . LYS B 1 20 ? -32.688 9.906 12.922 1 63.12 20 LYS B C 1
ATOM 2548 O O . LYS B 1 20 ? -32.906 8.828 12.359 1 63.12 20 LYS B O 1
ATOM 2553 N N . LEU B 1 21 ? -32.344 10.969 12.344 1 62.91 21 LEU B N 1
ATOM 2554 C CA . LEU B 1 21 ? -32.25 10.969 10.891 1 62.91 21 LEU B CA 1
ATOM 2555 C C . LEU B 1 21 ? -30.891 10.43 10.438 1 62.91 21 LEU B C 1
ATOM 2557 O O . LEU B 1 21 ? -30.797 9.742 9.422 1 62.91 21 LEU B O 1
ATOM 2561 N N . VAL B 1 22 ? -29.969 10.625 11.328 1 69.62 22 VAL B N 1
ATOM 2562 C CA . VAL B 1 22 ? -28.609 10.281 10.922 1 69.62 22 VAL B CA 1
ATOM 2563 C C . VAL B 1 22 ? -28.297 8.852 11.359 1 69.62 22 VAL B C 1
ATOM 2565 O O . VAL B 1 22 ? -27.531 8.141 10.688 1 69.62 22 VAL B O 1
ATOM 2568 N N . SER B 1 23 ? -29.047 8.367 12.32 1 74.06 23 SER B N 1
ATOM 2569 C CA . SER B 1 23 ? -28.703 7.102 12.953 1 74.06 23 SER B CA 1
ATOM 2570 C C . SER B 1 23 ? -28.906 5.934 11.992 1 74.06 23 SER B C 1
ATOM 2572 O O . SER B 1 23 ? -28.031 5.07 11.867 1 74.06 23 SER B O 1
ATOM 2574 N N . PRO B 1 24 ? -30.016 5.934 11.25 1 73.12 24 PRO B N 1
ATOM 2575 C CA . PRO B 1 24 ? -30.172 4.781 10.359 1 73.12 24 PRO B CA 1
ATOM 2576 C C . PRO B 1 24 ? -29.078 4.699 9.305 1 73.12 24 PRO B C 1
ATOM 2578 O O . PRO B 1 24 ? -28.594 3.609 8.992 1 73.12 24 PRO B O 1
ATOM 2581 N N . ALA B 1 25 ? -28.734 5.848 8.898 1 73.75 25 ALA B N 1
ATOM 2582 C CA . ALA B 1 25 ? -27.703 5.875 7.859 1 73.75 25 ALA B CA 1
ATOM 2583 C C . ALA B 1 25 ? -26.359 5.449 8.422 1 73.75 25 ALA B C 1
ATOM 2585 O O . ALA B 1 25 ? -25.625 4.684 7.781 1 73.75 25 ALA B O 1
ATOM 2586 N N . VAL B 1 26 ? -26.172 5.848 9.594 1 75.62 26 VAL B N 1
ATOM 2587 C CA . VAL B 1 26 ? -24.906 5.555 10.234 1 75.62 26 VAL B CA 1
ATOM 2588 C C . VAL B 1 26 ? -24.812 4.066 10.57 1 75.62 26 VAL B C 1
ATOM 2590 O O . VAL B 1 26 ? -23.781 3.434 10.375 1 75.62 26 VAL B O 1
ATOM 2593 N N . ILE B 1 27 ? -25.875 3.551 10.961 1 75.38 27 ILE B N 1
ATOM 2594 C CA . ILE B 1 27 ? -25.922 2.135 11.305 1 75.38 27 ILE B CA 1
ATOM 2595 C C . ILE B 1 27 ? -25.75 1.289 10.047 1 75.38 27 ILE B C 1
ATOM 2597 O O . ILE B 1 27 ? -25 0.316 10.039 1 75.38 27 ILE B O 1
ATOM 2601 N N . LEU B 1 28 ? -26.359 1.663 9.008 1 73.81 28 LEU B N 1
ATOM 2602 C CA . LEU B 1 28 ? -26.266 0.928 7.754 1 73.81 28 LEU B CA 1
ATOM 2603 C C . LEU B 1 28 ? -24.859 0.974 7.188 1 73.81 28 LEU B C 1
ATOM 2605 O O . LEU B 1 28 ? -24.344 -0.039 6.711 1 73.81 28 LEU B O 1
ATOM 2609 N N . ILE B 1 29 ? -24.328 2.104 7.359 1 74.25 29 ILE B N 1
ATOM 2610 C CA . ILE B 1 29 ? -22.969 2.273 6.867 1 74.25 29 ILE B CA 1
ATOM 2611 C C . ILE B 1 29 ? -22 1.431 7.703 1 74.25 29 ILE B C 1
ATOM 2613 O O . ILE B 1 29 ? -21.156 0.729 7.156 1 74.25 29 ILE B O 1
ATOM 2617 N N . GLY B 1 30 ? -22.25 1.519 8.969 1 75.81 30 GLY B N 1
ATOM 2618 C CA . GLY B 1 30 ? -21.406 0.74 9.867 1 75.81 30 GLY B CA 1
ATOM 2619 C C . GLY B 1 30 ? -21.5 -0.754 9.633 1 75.81 30 GLY B C 1
ATOM 2620 O O . GLY B 1 30 ? -20.484 -1.447 9.586 1 75.81 30 GLY B O 1
ATOM 2621 N N . LEU B 1 31 ? -22.688 -1.197 9.445 1 75.81 31 LEU B N 1
ATOM 2622 C CA . LEU B 1 31 ? -22.906 -2.621 9.219 1 75.81 31 LEU B CA 1
ATOM 2623 C C . LEU B 1 31 ? -22.266 -3.072 7.914 1 75.81 31 LEU B C 1
ATOM 2625 O O . LEU B 1 31 ? -21.656 -4.137 7.859 1 75.81 31 LEU B O 1
ATOM 2629 N N . PHE B 1 32 ? -22.406 -2.242 6.98 1 76.12 32 PHE B N 1
ATOM 2630 C CA . PHE B 1 32 ? -21.844 -2.586 5.684 1 76.12 32 PHE B CA 1
ATOM 2631 C C . PHE B 1 32 ? -20.312 -2.586 5.75 1 76.12 32 PHE B C 1
ATOM 2633 O O . PHE B 1 32 ? -19.672 -3.455 5.168 1 76.12 32 PHE B O 1
ATOM 2640 N N . ILE B 1 33 ? -19.844 -1.74 6.562 1 79.5 33 ILE B N 1
ATOM 2641 C CA . ILE B 1 33 ? -18.391 -1.553 6.66 1 79.5 33 ILE B CA 1
ATOM 2642 C C . ILE B 1 33 ? -17.781 -2.717 7.43 1 79.5 33 ILE B C 1
ATOM 2644 O O . ILE B 1 33 ? -16.75 -3.268 7.016 1 79.5 33 ILE B O 1
ATOM 2648 N N . MET B 1 34 ? -18.516 -3.172 8.406 1 86.06 34 MET B N 1
ATOM 2649 C CA . MET B 1 34 ? -17.922 -4.145 9.312 1 86.06 34 MET B CA 1
ATOM 2650 C C . MET B 1 34 ? -18.312 -5.566 8.922 1 86.06 34 MET B C 1
ATOM 2652 O O . MET B 1 34 ? -17.703 -6.535 9.391 1 86.06 34 MET B O 1
ATOM 2656 N N . TYR B 1 35 ? -19.203 -5.707 8.07 1 87.31 35 TYR B N 1
ATOM 2657 C CA . TYR B 1 35 ? -19.828 -7 7.812 1 87.31 35 TYR B CA 1
ATOM 2658 C C . TYR B 1 35 ? -18.797 -8.016 7.312 1 87.31 35 TYR B C 1
ATOM 2660 O O . TYR B 1 35 ? -18.703 -9.125 7.84 1 87.31 35 TYR B O 1
ATOM 2668 N N . PRO B 1 36 ? -18.016 -7.633 6.312 1 88.38 36 PRO B N 1
ATOM 2669 C CA . PRO B 1 36 ? -17.078 -8.648 5.816 1 88.38 36 PRO B CA 1
ATOM 2670 C C . PRO B 1 36 ? -16.125 -9.141 6.898 1 88.38 36 PRO B C 1
ATOM 2672 O O . PRO B 1 36 ? -15.805 -10.328 6.949 1 88.38 36 PRO B O 1
ATOM 2675 N N . VAL B 1 37 ? -15.75 -8.297 7.699 1 86.62 37 VAL B N 1
ATOM 2676 C CA . VAL B 1 37 ? -14.797 -8.656 8.742 1 86.62 37 VAL B CA 1
ATOM 2677 C C . VAL B 1 37 ? -15.484 -9.508 9.805 1 86.62 37 VAL B C 1
ATOM 2679 O O . VAL B 1 37 ? -14.945 -10.523 10.242 1 86.62 37 VAL B O 1
ATOM 2682 N N . LEU B 1 38 ? -16.703 -9.07 10.195 1 88.94 38 LEU B N 1
ATOM 2683 C CA . LEU B 1 38 ? -17.453 -9.836 11.18 1 88.94 38 LEU B CA 1
ATOM 2684 C C . LEU B 1 38 ? -17.797 -11.227 10.648 1 88.94 38 LEU B C 1
ATOM 2686 O O . LEU B 1 38 ? -17.766 -12.203 11.398 1 88.94 38 LEU B O 1
ATOM 2690 N N . TYR B 1 39 ? -18.078 -11.266 9.422 1 90 39 TYR B N 1
ATOM 2691 C CA . TYR B 1 39 ? -18.375 -12.555 8.805 1 90 39 TYR B CA 1
ATOM 2692 C C . TYR B 1 39 ? -17.141 -13.438 8.766 1 90 39 TYR B C 1
ATOM 2694 O O . TYR B 1 39 ? -17.219 -14.656 8.953 1 90 39 TYR B O 1
ATOM 2702 N N . ASN B 1 40 ? -16.016 -12.844 8.477 1 90.81 40 ASN B N 1
ATOM 2703 C CA . ASN B 1 40 ? -14.766 -13.602 8.523 1 90.81 40 ASN B CA 1
ATOM 2704 C C . ASN B 1 40 ? -14.508 -14.18 9.906 1 90.81 40 ASN B C 1
ATOM 2706 O O . ASN B 1 40 ? -14.102 -15.336 10.039 1 90.81 40 ASN B O 1
ATOM 2710 N N . ILE B 1 41 ? -14.734 -13.383 10.93 1 92.56 41 ILE B N 1
ATOM 2711 C CA . ILE B 1 41 ? -14.562 -13.844 12.297 1 92.56 41 ILE B CA 1
ATOM 2712 C C . ILE B 1 41 ? -15.523 -15 12.578 1 92.56 41 ILE B C 1
ATOM 2714 O O . ILE B 1 41 ? -15.133 -16.016 13.172 1 92.56 41 ILE B O 1
ATOM 2718 N N . TYR B 1 42 ? -16.703 -14.859 12.055 1 93.12 42 TYR B N 1
ATOM 2719 C CA . TYR B 1 42 ? -17.703 -15.914 12.172 1 93.12 42 TYR B CA 1
ATOM 2720 C C . TYR B 1 42 ? -17.234 -17.188 11.492 1 93.12 42 TYR B C 1
ATOM 2722 O O . TYR B 1 42 ? -17.312 -18.281 12.078 1 93.12 42 TYR B O 1
ATOM 2730 N N . LEU B 1 43 ? -16.641 -17.141 10.336 1 93.38 43 LEU B N 1
ATOM 2731 C CA . LEU B 1 43 ? -16.188 -18.297 9.562 1 93.38 43 LEU B CA 1
ATOM 2732 C C . LEU B 1 43 ? -15.008 -18.984 10.227 1 93.38 43 LEU B C 1
ATOM 2734 O O . LEU B 1 43 ? -14.781 -20.172 10.031 1 93.38 43 LEU B O 1
ATOM 2738 N N . SER B 1 44 ? -14.273 -18.203 11.023 1 95.94 44 SER B N 1
ATOM 2739 C CA . SER B 1 44 ? -13.102 -18.766 11.68 1 95.94 44 SER B CA 1
ATOM 2740 C C . SER B 1 44 ? -13.484 -19.859 12.672 1 95.94 44 SER B C 1
ATOM 2742 O O . SER B 1 44 ? -12.633 -20.641 13.109 1 95.94 44 SER B O 1
ATOM 2744 N N . PHE B 1 45 ? -14.766 -20 12.984 1 97.38 45 PHE B N 1
ATOM 2745 C CA . PHE B 1 45 ? -15.25 -21.031 13.906 1 97.38 45 PHE B CA 1
ATOM 2746 C C . PHE B 1 45 ? -15.891 -22.188 13.156 1 97.38 45 PHE B C 1
ATOM 2748 O O . PHE B 1 45 ? -16.516 -23.047 13.766 1 97.38 45 PHE B O 1
ATOM 2755 N N . PHE B 1 46 ? -15.75 -22.219 11.844 1 95.69 46 PHE B N 1
ATOM 2756 C CA . PHE B 1 46 ? -16.406 -23.234 11.023 1 95.69 46 PHE B CA 1
ATOM 2757 C C . PHE B 1 46 ? -15.391 -23.969 10.156 1 95.69 46 PHE B C 1
ATOM 2759 O O . PHE B 1 46 ? -14.328 -23.438 9.859 1 95.69 46 PHE B O 1
ATOM 2766 N N . GLU B 1 47 ? -15.734 -25.219 9.875 1 94.75 47 GLU B N 1
ATOM 2767 C CA . GLU B 1 47 ? -15.172 -25.891 8.711 1 94.75 47 GLU B CA 1
ATOM 2768 C C . GLU B 1 47 ? -15.945 -25.531 7.441 1 94.75 47 GLU B C 1
ATOM 2770 O O . GLU B 1 47 ? -17.078 -25.984 7.246 1 94.75 47 GLU B O 1
ATOM 2775 N N . VAL B 1 48 ? -15.32 -24.734 6.68 1 90.19 48 VAL B N 1
ATOM 2776 C CA . VAL B 1 48 ? -16 -24.188 5.512 1 90.19 48 VAL B CA 1
ATOM 2777 C C . VAL B 1 48 ? -15.945 -25.188 4.359 1 90.19 48 VAL B C 1
ATOM 2779 O O . VAL B 1 48 ? -14.859 -25.656 3.99 1 90.19 48 VAL B O 1
ATOM 2782 N N . SER B 1 49 ? -17.016 -25.484 3.83 1 88.06 49 SER B N 1
ATOM 2783 C CA . SER B 1 49 ? -17.094 -26.469 2.77 1 88.06 49 SER B CA 1
ATOM 2784 C C . SER B 1 49 ? -16.625 -25.906 1.436 1 88.06 49 SER B C 1
ATOM 2786 O O . SER B 1 49 ? -16.922 -24.75 1.108 1 88.06 49 SER B O 1
ATOM 2788 N N . LEU B 1 50 ? -15.906 -26.641 0.725 1 83.56 50 LEU B N 1
ATOM 2789 C CA . LEU B 1 50 ? -15.469 -26.266 -0.614 1 83.56 50 LEU B CA 1
ATOM 2790 C C . LEU B 1 50 ? -16.5 -26.672 -1.661 1 83.56 50 LEU B C 1
ATOM 2792 O O . LEU B 1 50 ? -16.438 -26.219 -2.807 1 83.56 50 LEU B O 1
ATOM 2796 N N . THR B 1 51 ? -17.422 -27.531 -1.182 1 80.94 51 THR B N 1
ATOM 2797 C CA . THR B 1 51 ? -18.484 -27.969 -2.076 1 80.94 51 THR B CA 1
ATOM 2798 C C . THR B 1 51 ? -19.594 -26.938 -2.137 1 80.94 51 THR B C 1
ATOM 2800 O O . THR B 1 51 ? -20.188 -26.594 -1.11 1 80.94 51 THR B O 1
ATOM 2803 N N . PRO B 1 52 ? -19.844 -26.453 -3.348 1 78.56 52 PRO B N 1
ATOM 2804 C CA . PRO B 1 52 ? -20.891 -25.453 -3.48 1 78.56 52 PRO B CA 1
ATOM 2805 C C . PRO B 1 52 ? -22.234 -25.922 -2.938 1 78.56 52 PRO B C 1
ATOM 2807 O O . PRO B 1 52 ? -22.641 -27.062 -3.178 1 78.56 52 PRO B O 1
ATOM 2810 N N . GLY B 1 53 ? -22.797 -25.109 -2.148 1 79.19 53 GLY B N 1
ATOM 2811 C CA . GLY B 1 53 ? -24.141 -25.422 -1.653 1 79.19 53 GLY B CA 1
ATOM 2812 C C . GLY B 1 53 ? -24.125 -26.219 -0.36 1 79.19 53 GLY B C 1
ATOM 2813 O O . GLY B 1 53 ? -25.125 -26.281 0.342 1 79.19 53 GLY B O 1
ATOM 2814 N N . ALA B 1 54 ? -22.969 -26.844 -0.03 1 86.94 54 ALA B N 1
ATOM 2815 C CA . ALA B 1 54 ? -22.875 -27.594 1.219 1 86.94 54 ALA B CA 1
ATOM 2816 C C . ALA B 1 54 ? -22.703 -26.656 2.41 1 86.94 54 ALA B C 1
ATOM 2818 O O . ALA B 1 54 ? -22 -25.641 2.324 1 86.94 54 ALA B O 1
ATOM 2819 N N . PRO B 1 55 ? -23.344 -27.031 3.477 1 88.25 55 PRO B N 1
ATOM 2820 C CA . PRO B 1 55 ? -23.281 -26.141 4.637 1 88.25 55 PRO B CA 1
ATOM 2821 C C . PRO B 1 55 ? -21.938 -26.219 5.359 1 88.25 55 PRO B C 1
ATOM 2823 O O . PRO B 1 55 ? -21.25 -27.234 5.293 1 88.25 55 PRO B O 1
ATOM 2826 N N . ASN B 1 56 ? -21.609 -25.094 5.941 1 91.75 56 ASN B N 1
ATOM 2827 C CA . ASN B 1 56 ? -20.453 -25.062 6.836 1 91.75 56 ASN B CA 1
ATOM 2828 C C . ASN B 1 56 ? -20.734 -25.797 8.141 1 91.75 56 ASN B C 1
ATOM 2830 O O . ASN B 1 56 ? -21.875 -25.891 8.57 1 91.75 56 ASN B O 1
ATOM 2834 N N . LYS B 1 57 ? -19.719 -26.422 8.742 1 95.06 57 LYS B N 1
ATOM 2835 C CA . LYS B 1 57 ? -19.844 -27.141 10.008 1 95.06 57 LYS B CA 1
ATOM 2836 C C . LYS B 1 57 ? -19.203 -26.359 11.148 1 95.06 57 LYS B C 1
ATOM 2838 O O . LYS B 1 57 ? -18.047 -25.953 11.055 1 95.06 57 LYS B O 1
ATOM 2843 N N . PHE B 1 58 ? -20 -26.172 12.172 1 96.69 58 PHE B N 1
ATOM 2844 C CA . PHE B 1 58 ? -19.469 -25.484 13.336 1 96.69 58 PHE B CA 1
ATOM 2845 C C . PHE B 1 58 ? -18.453 -26.359 14.07 1 96.69 58 PHE B C 1
ATOM 2847 O O . PHE B 1 58 ? -18.766 -27.484 14.477 1 96.69 58 PHE B O 1
ATOM 2854 N N . VAL B 1 59 ? -17.219 -25.891 14.273 1 97.31 59 VAL B N 1
ATOM 2855 C CA . VAL B 1 59 ? -16.172 -26.688 14.906 1 97.31 59 VAL B CA 1
ATOM 2856 C C . VAL B 1 59 ? -15.594 -25.922 16.094 1 97.31 59 VAL B C 1
ATOM 2858 O O . VAL B 1 59 ? -14.555 -26.297 16.641 1 97.31 59 VAL B O 1
ATOM 2861 N N . GLY B 1 60 ? -16.203 -24.844 16.438 1 96.75 60 GLY B N 1
ATOM 2862 C CA . GLY B 1 60 ? -15.742 -24.062 17.562 1 96.75 60 GLY B CA 1
ATOM 2863 C C . GLY B 1 60 ? -14.336 -23.531 17.391 1 96.75 60 GLY B C 1
ATOM 2864 O O . GLY B 1 60 ? -14.031 -22.906 16.375 1 96.75 60 GLY B O 1
ATOM 2865 N N . PHE B 1 61 ? -13.453 -23.969 18.375 1 97.31 61 PHE B N 1
ATOM 2866 C CA . PHE B 1 61 ? -12.109 -23.391 18.375 1 97.31 61 PHE B CA 1
ATOM 2867 C C . PHE B 1 61 ? -11.117 -24.344 17.703 1 97.31 61 PHE B C 1
ATOM 2869 O O . PHE B 1 61 ? -9.906 -24.188 17.844 1 97.31 61 PHE B O 1
ATOM 2876 N N . GLN B 1 62 ? -11.555 -25.25 16.938 1 97.31 62 GLN B N 1
ATOM 2877 C CA . GLN B 1 62 ? -10.695 -26.234 16.312 1 97.31 62 GLN B CA 1
ATOM 2878 C C . GLN B 1 62 ? -9.719 -25.578 15.344 1 97.31 62 GLN B C 1
ATOM 2880 O O . GLN B 1 62 ? -8.547 -25.969 15.289 1 97.31 62 GLN B O 1
ATOM 2885 N N . ASN B 1 63 ? -10.211 -24.609 14.57 1 97.44 63 ASN B N 1
ATOM 2886 C CA . ASN B 1 63 ? -9.328 -23.922 13.648 1 97.44 63 ASN B CA 1
ATOM 2887 C C . ASN B 1 63 ? -8.203 -23.203 14.383 1 97.44 63 ASN B C 1
ATOM 2889 O O . ASN B 1 63 ? -7.066 -23.156 13.906 1 97.44 63 ASN B O 1
ATOM 2893 N N . TYR B 1 64 ? -8.523 -22.703 15.516 1 97.31 64 TYR B N 1
ATOM 2894 C CA . TYR B 1 64 ? -7.516 -22 16.312 1 97.31 64 TYR B CA 1
ATOM 2895 C C . TYR B 1 64 ? -6.547 -22.984 16.953 1 97.31 64 TYR B C 1
ATOM 2897 O O . TYR B 1 64 ? -5.352 -22.719 17.062 1 97.31 64 TYR B O 1
ATOM 2905 N N . ARG B 1 65 ? -7.047 -24.078 17.344 1 96.94 65 ARG B N 1
ATOM 2906 C CA . ARG B 1 65 ? -6.176 -25.109 17.891 1 96.94 65 ARG B CA 1
ATOM 2907 C C . ARG B 1 65 ? -5.215 -25.625 16.812 1 96.94 65 ARG B C 1
ATOM 2909 O O . ARG B 1 65 ? -4.023 -25.797 17.078 1 96.94 65 ARG B O 1
ATOM 2916 N N . GLU B 1 66 ? -5.719 -25.812 15.695 1 95.94 66 GLU B N 1
ATOM 2917 C CA . GLU B 1 66 ? -4.887 -26.25 14.578 1 95.94 66 GLU B CA 1
ATOM 2918 C C . GLU B 1 66 ? -3.832 -25.203 14.234 1 95.94 66 GLU B C 1
ATOM 2920 O O . GLU B 1 66 ? -2.672 -25.531 13.984 1 95.94 66 GLU B O 1
ATOM 2925 N N . LEU B 1 67 ? -4.238 -24.031 14.242 1 96.12 67 LEU B N 1
ATOM 2926 C CA . LEU B 1 67 ? -3.338 -22.922 13.93 1 96.12 67 LEU B CA 1
ATOM 2927 C C . LEU B 1 67 ? -2.225 -22.812 14.969 1 96.12 67 LEU B C 1
ATOM 2929 O O . LEU B 1 67 ? -1.047 -22.734 14.617 1 96.12 67 LEU B O 1
ATOM 2933 N N . LEU B 1 68 ? -2.576 -22.891 16.281 1 96 68 LEU B N 1
ATOM 2934 C CA . LEU B 1 68 ? -1.627 -22.656 17.359 1 96 68 LEU B CA 1
ATOM 2935 C C . LEU B 1 68 ? -0.711 -23.859 17.547 1 96 68 LEU B C 1
ATOM 2937 O O . LEU B 1 68 ? 0.347 -23.75 18.172 1 96 68 LEU B O 1
ATOM 2941 N N . THR B 1 69 ? -1.088 -24.984 17 1 96.44 69 THR B N 1
ATOM 2942 C CA . THR B 1 69 ? -0.256 -26.188 17.125 1 96.44 69 THR B CA 1
ATOM 2943 C C . THR B 1 69 ? 0.573 -26.391 15.859 1 96.44 69 THR B C 1
ATOM 2945 O O . THR B 1 69 ? 1.406 -27.297 15.805 1 96.44 69 THR B O 1
ATOM 2948 N N . ASP B 1 70 ? 0.386 -25.625 14.844 1 95.88 70 ASP B N 1
ATOM 2949 C CA . ASP B 1 70 ? 1.144 -25.719 13.602 1 95.88 70 ASP B CA 1
ATOM 2950 C C . ASP B 1 70 ? 2.488 -25 13.727 1 95.88 70 ASP B C 1
ATOM 2952 O O . ASP B 1 70 ? 2.537 -23.766 13.836 1 95.88 70 ASP B O 1
ATOM 2956 N N . PRO B 1 71 ? 3.564 -25.719 13.656 1 96.62 71 PRO B N 1
ATOM 2957 C CA . PRO B 1 71 ? 4.883 -25.094 13.75 1 96.62 71 PRO B CA 1
ATOM 2958 C C . PRO B 1 71 ? 5.141 -24.078 12.633 1 96.62 71 PRO B C 1
ATOM 2960 O O . PRO B 1 71 ? 5.879 -23.109 12.828 1 96.62 71 PRO B O 1
ATOM 2963 N N . THR B 1 72 ? 4.512 -24.281 11.508 1 95.75 72 THR B N 1
ATOM 2964 C CA . THR B 1 72 ? 4.699 -23.359 10.375 1 95.75 72 THR B CA 1
ATOM 2965 C C . THR B 1 72 ? 4.121 -21.984 10.695 1 95.75 72 THR B C 1
ATOM 2967 O O . THR B 1 72 ? 4.66 -20.969 10.258 1 95.75 72 THR B O 1
ATOM 2970 N N . PHE B 1 73 ? 3.043 -22.016 11.484 1 96.31 73 PHE B N 1
ATOM 2971 C CA . PHE B 1 73 ? 2.455 -20.75 11.914 1 96.31 73 PHE B CA 1
ATOM 2972 C C . PHE B 1 73 ? 3.434 -19.969 12.773 1 96.31 73 PHE B C 1
ATOM 2974 O O . PHE B 1 73 ? 3.678 -18.781 12.516 1 96.31 73 PHE B O 1
ATOM 2981 N N . TRP B 1 74 ? 4.016 -20.547 13.672 1 96.56 74 TRP B N 1
ATOM 2982 C CA . TRP B 1 74 ? 4.91 -19.859 14.602 1 96.56 74 TRP B CA 1
ATOM 2983 C C . TRP B 1 74 ? 6.195 -19.438 13.898 1 96.56 74 TRP B C 1
ATOM 2985 O O . TRP B 1 74 ? 6.777 -18.406 14.227 1 96.56 74 TRP B O 1
ATOM 2995 N N . ASN B 1 75 ? 6.656 -20.234 12.961 1 96.25 75 ASN B N 1
ATOM 2996 C CA . ASN B 1 75 ? 7.801 -19.828 12.148 1 96.25 75 ASN B CA 1
ATOM 2997 C C . ASN B 1 75 ? 7.492 -18.562 11.352 1 96.25 75 ASN B C 1
ATOM 2999 O O . ASN B 1 75 ? 8.289 -17.625 11.336 1 96.25 75 ASN B O 1
ATOM 3003 N N . SER B 1 76 ? 6.328 -18.531 10.703 1 96.31 76 SER B N 1
ATOM 3004 C CA . SER B 1 76 ? 5.926 -17.359 9.922 1 96.31 76 SER B CA 1
ATOM 3005 C C . SER B 1 76 ? 5.734 -16.141 10.812 1 96.31 76 SER B C 1
ATOM 3007 O O . SER B 1 76 ? 6.078 -15.016 10.43 1 96.31 76 SER B O 1
ATOM 3009 N N . PHE B 1 77 ? 5.176 -16.406 11.961 1 95.94 77 PHE B N 1
ATOM 3010 C CA . PHE B 1 77 ? 4.98 -15.328 12.93 1 95.94 77 PHE B CA 1
ATOM 3011 C C . PHE B 1 77 ? 6.32 -14.75 13.367 1 95.94 77 PHE B C 1
ATOM 3013 O O . PHE B 1 77 ? 6.5 -13.531 13.375 1 95.94 77 PHE B O 1
ATOM 3020 N N . GLY B 1 78 ? 7.266 -15.586 13.711 1 95.81 78 GLY B N 1
ATOM 3021 C CA . GLY B 1 78 ? 8.602 -15.148 14.094 1 95.81 78 GLY B CA 1
ATOM 3022 C C . GLY B 1 78 ? 9.328 -14.406 12.984 1 95.81 78 GLY B C 1
ATOM 3023 O O . GLY B 1 78 ? 9.953 -13.375 13.227 1 95.81 78 GLY B O 1
ATOM 3024 N N . ILE B 1 79 ? 9.219 -14.891 11.812 1 95.88 79 ILE B N 1
ATOM 3025 C CA . ILE B 1 79 ? 9.836 -14.258 10.648 1 95.88 79 ILE B CA 1
ATOM 3026 C C . ILE B 1 79 ? 9.234 -12.875 10.43 1 95.88 79 ILE B C 1
ATOM 3028 O O . ILE B 1 79 ? 9.938 -11.922 10.086 1 95.88 79 ILE B O 1
ATOM 3032 N N . THR B 1 80 ? 7.934 -12.781 10.656 1 96.12 80 THR B N 1
ATOM 3033 C CA . THR B 1 80 ? 7.262 -11.492 10.492 1 96.12 80 THR B CA 1
ATOM 3034 C C . THR B 1 80 ? 7.773 -10.484 11.508 1 96.12 80 THR B C 1
ATOM 3036 O O . THR B 1 80 ? 8.047 -9.328 11.164 1 96.12 80 THR B O 1
ATOM 3039 N N . ILE B 1 81 ? 7.918 -10.922 12.734 1 95.88 81 ILE B N 1
ATOM 3040 C CA . ILE B 1 81 ? 8.438 -10.031 13.773 1 95.88 81 ILE B CA 1
ATOM 3041 C C . ILE B 1 81 ? 9.844 -9.578 13.406 1 95.88 81 ILE B C 1
ATOM 3043 O O . ILE B 1 81 ? 10.172 -8.398 13.516 1 95.88 81 ILE B O 1
ATOM 3047 N N . LEU B 1 82 ? 10.648 -10.484 12.977 1 96.56 82 LEU B N 1
ATOM 3048 C CA . LEU B 1 82 ? 12.016 -10.172 12.586 1 96.56 82 LEU B CA 1
ATOM 3049 C C . LEU B 1 82 ? 12.031 -9.234 11.375 1 96.56 82 LEU B C 1
ATOM 3051 O O . LEU B 1 82 ? 12.844 -8.305 11.32 1 96.56 82 LEU B O 1
ATOM 3055 N N . TYR B 1 83 ? 11.172 -9.508 10.445 1 96.56 83 TYR B N 1
ATOM 3056 C CA . TYR B 1 83 ? 11.031 -8.672 9.266 1 96.56 83 TYR B CA 1
ATOM 3057 C C . TYR B 1 83 ? 10.695 -7.234 9.641 1 96.56 83 TYR B C 1
ATOM 3059 O O . TYR B 1 83 ? 11.312 -6.293 9.148 1 96.56 83 TYR B O 1
ATOM 3067 N N . VAL B 1 84 ? 9.75 -7.098 10.516 1 96.62 84 VAL B N 1
ATOM 3068 C CA . VAL B 1 84 ? 9.32 -5.777 10.961 1 96.62 84 VAL B CA 1
ATOM 3069 C C . VAL B 1 84 ? 10.477 -5.07 11.672 1 96.62 84 VAL B C 1
ATOM 3071 O O . VAL B 1 84 ? 10.781 -3.914 11.367 1 96.62 84 VAL B O 1
ATOM 3074 N N . LEU B 1 85 ? 11.109 -5.762 12.531 1 97.19 85 LEU B N 1
ATOM 3075 C CA . LEU B 1 85 ? 12.195 -5.172 13.305 1 97.19 85 LEU B CA 1
ATOM 3076 C C . LEU B 1 85 ? 13.328 -4.715 12.398 1 97.19 85 LEU B C 1
ATOM 3078 O O . LEU B 1 85 ? 13.773 -3.568 12.484 1 97.19 85 LEU B O 1
ATOM 3082 N N . ILE B 1 86 ? 13.734 -5.527 11.523 1 97.25 86 ILE B N 1
ATOM 3083 C CA . ILE B 1 86 ? 14.883 -5.246 10.672 1 97.25 86 ILE B CA 1
ATOM 3084 C C . ILE B 1 86 ? 14.539 -4.133 9.688 1 97.25 86 ILE B C 1
ATOM 3086 O O . ILE B 1 86 ? 15.328 -3.219 9.461 1 97.25 86 ILE B O 1
ATOM 3090 N N . THR B 1 87 ? 13.375 -4.176 9.109 1 97.62 87 THR B N 1
ATOM 3091 C CA . THR B 1 87 ? 13.016 -3.203 8.086 1 97.62 87 THR B CA 1
ATOM 3092 C C . THR B 1 87 ? 12.742 -1.837 8.703 1 97.62 87 THR B C 1
ATOM 3094 O O . THR B 1 87 ? 13.086 -0.805 8.125 1 97.62 87 THR B O 1
ATOM 3097 N N . VAL B 1 88 ? 12.102 -1.846 9.875 1 97.62 88 VAL B N 1
ATOM 3098 C CA . VAL B 1 88 ? 11.82 -0.577 10.539 1 97.62 88 VAL B CA 1
ATOM 3099 C C . VAL B 1 88 ? 13.125 0.063 11 1 97.62 88 VAL B C 1
ATOM 3101 O O . VAL B 1 88 ? 13.398 1.229 10.695 1 97.62 88 VAL B O 1
ATOM 3104 N N . VAL B 1 89 ? 13.977 -0.679 11.656 1 97.81 89 VAL B N 1
ATOM 3105 C CA . VAL B 1 89 ? 15.25 -0.162 12.148 1 97.81 89 VAL B CA 1
ATOM 3106 C C . VAL B 1 89 ? 16.125 0.247 10.969 1 97.81 89 VAL B C 1
ATOM 3108 O O . VAL B 1 89 ? 16.719 1.326 10.977 1 97.81 89 VAL B O 1
ATOM 3111 N N . GLY B 1 90 ? 16.188 -0.617 10.008 1 97.69 90 GLY B N 1
ATOM 3112 C CA . GLY B 1 90 ? 16.984 -0.307 8.836 1 97.69 90 GLY B CA 1
ATOM 3113 C C . GLY B 1 90 ? 16.531 0.948 8.109 1 97.69 90 GLY B C 1
ATOM 3114 O O . GLY B 1 90 ? 17.344 1.785 7.734 1 97.69 90 GLY B O 1
ATOM 3115 N N . SER B 1 91 ? 15.242 1.092 7.918 1 97.19 91 SER B N 1
ATOM 3116 C CA . SER B 1 91 ? 14.711 2.262 7.23 1 97.19 91 SER B CA 1
ATOM 3117 C C . SER B 1 91 ? 14.945 3.535 8.039 1 97.19 91 SER B C 1
ATOM 3119 O O . SER B 1 91 ? 15.203 4.598 7.469 1 97.19 91 SER B O 1
ATOM 3121 N N . ILE B 1 92 ? 14.836 3.406 9.352 1 97.56 92 ILE B N 1
ATOM 3122 C CA . ILE B 1 92 ? 15.055 4.562 10.211 1 97.56 92 ILE B CA 1
ATOM 3123 C C . ILE B 1 92 ? 16.516 4.984 10.141 1 97.56 92 ILE B C 1
ATOM 3125 O O . ILE B 1 92 ? 16.828 6.172 10.016 1 97.56 92 ILE B O 1
ATOM 3129 N N . LEU B 1 93 ? 17.406 4.031 10.188 1 96.94 93 LEU B N 1
ATOM 3130 C CA . LEU B 1 93 ? 18.844 4.332 10.148 1 96.94 93 LEU B CA 1
ATOM 3131 C C . LEU B 1 93 ? 19.219 4.98 8.82 1 96.94 93 LEU B C 1
ATOM 3133 O O . LEU B 1 93 ? 19.922 6.004 8.805 1 96.94 93 LEU B O 1
ATOM 3137 N N . VAL B 1 94 ? 18.734 4.43 7.758 1 94.31 94 VAL B N 1
ATOM 3138 C CA . VAL B 1 94 ? 19.047 4.984 6.445 1 94.31 94 VAL B CA 1
ATOM 3139 C C . VAL B 1 94 ? 18.375 6.344 6.281 1 94.31 94 VAL B C 1
ATOM 3141 O O . VAL B 1 94 ? 19 7.305 5.832 1 94.31 94 VAL B O 1
ATOM 3144 N N . GLY B 1 95 ? 17.094 6.418 6.664 1 95.5 95 GLY B N 1
ATOM 3145 C CA . GLY B 1 95 ? 16.375 7.684 6.582 1 95.5 95 GLY B CA 1
ATOM 3146 C C . GLY B 1 95 ? 17.031 8.789 7.391 1 95.5 95 GLY B C 1
ATOM 3147 O O . GLY B 1 95 ? 17.141 9.922 6.922 1 95.5 95 GLY B O 1
ATOM 3148 N N . LEU B 1 96 ? 17.438 8.43 8.602 1 96.12 96 LEU B N 1
ATOM 3149 C CA . LEU B 1 96 ? 18.109 9.391 9.469 1 96.12 96 LEU B CA 1
ATOM 3150 C C . LEU B 1 96 ? 19.422 9.844 8.859 1 96.12 96 LEU B C 1
ATOM 3152 O O . LEU B 1 96 ? 19.719 11.039 8.812 1 96.12 96 LEU B O 1
ATOM 3156 N N . GLY B 1 97 ? 20.203 8.883 8.398 1 93.12 97 GLY B N 1
ATOM 3157 C CA . GLY B 1 97 ? 21.469 9.219 7.766 1 93.12 97 GLY B CA 1
ATOM 3158 C C . GLY B 1 97 ? 21.312 10.141 6.574 1 93.12 97 GLY B C 1
ATOM 3159 O O . GLY B 1 97 ? 22.031 11.148 6.469 1 93.12 97 GLY B O 1
ATOM 3160 N N . VAL B 1 98 ? 20.375 9.844 5.754 1 92.19 98 VAL B N 1
ATOM 3161 C CA . VAL B 1 98 ? 20.156 10.648 4.559 1 92.19 98 VAL B CA 1
ATOM 3162 C C . VAL B 1 98 ? 19.594 12.016 4.953 1 92.19 98 VAL B C 1
ATOM 3164 O O . VAL B 1 98 ? 19.969 13.039 4.363 1 92.19 98 VAL B O 1
ATOM 3167 N N . ALA B 1 99 ? 18.734 12.047 5.945 1 94.19 99 ALA B N 1
ATOM 3168 C CA . ALA B 1 99 ? 18.156 13.312 6.402 1 94.19 99 ALA B CA 1
ATOM 3169 C C . ALA B 1 99 ? 19.234 14.242 6.938 1 94.19 99 ALA B C 1
ATOM 3171 O O . ALA B 1 99 ? 19.219 15.445 6.664 1 94.19 99 ALA B O 1
ATOM 3172 N N . LEU B 1 100 ? 20.172 13.695 7.668 1 91.75 100 LEU B N 1
ATOM 3173 C CA . LEU B 1 100 ? 21.25 14.5 8.219 1 91.75 100 LEU B CA 1
ATOM 3174 C C . LEU B 1 100 ? 22.125 15.07 7.109 1 91.75 100 LEU B C 1
ATOM 3176 O O . LEU B 1 100 ? 22.547 16.219 7.18 1 91.75 100 LEU B O 1
ATOM 3180 N N . LEU B 1 101 ? 22.312 14.234 6.129 1 88.31 101 LEU B N 1
ATOM 3181 C CA . LEU B 1 101 ? 23.125 14.68 4.992 1 88.31 101 LEU B CA 1
ATOM 3182 C C . LEU B 1 101 ? 22.391 15.766 4.211 1 88.31 101 LEU B C 1
ATOM 3184 O O . LEU B 1 101 ? 23 16.75 3.789 1 88.31 101 LEU B O 1
ATOM 3188 N N . MET B 1 102 ? 21.109 15.656 4.098 1 88.94 102 MET B N 1
ATOM 3189 C CA . MET B 1 102 ? 20.328 16.547 3.252 1 88.94 102 MET B CA 1
ATOM 3190 C C . MET B 1 102 ? 19.906 17.797 4.023 1 88.94 102 MET B C 1
ATOM 3192 O O . MET B 1 102 ? 19.359 18.734 3.445 1 88.94 102 MET B O 1
ATOM 3196 N N . ASN B 1 103 ? 20.156 17.703 5.262 1 88.94 103 ASN B N 1
ATOM 3197 C CA . ASN B 1 103 ? 19.875 18.875 6.078 1 88.94 103 ASN B CA 1
ATOM 3198 C C . ASN B 1 103 ? 20.859 20.016 5.805 1 88.94 103 ASN B C 1
ATOM 3200 O O . ASN B 1 103 ? 20.625 21.156 6.184 1 88.94 103 ASN B O 1
ATOM 3204 N N . LYS B 1 104 ? 21.891 19.672 5.16 1 83 104 LYS B N 1
ATOM 3205 C CA . LYS B 1 104 ? 22.906 20.656 4.785 1 83 104 LYS B CA 1
ATOM 3206 C C . LYS B 1 104 ? 22.547 21.312 3.453 1 83 104 LYS B C 1
ATOM 3208 O O . LYS B 1 104 ? 21.891 20.719 2.609 1 83 104 LYS B O 1
ATOM 3213 N N . GLU B 1 105 ? 23.031 22.516 3.348 1 81.25 105 GLU B N 1
ATOM 3214 C CA . GLU B 1 105 ? 22.75 23.25 2.109 1 81.25 105 GLU B CA 1
ATOM 3215 C C . GLU B 1 105 ? 23.859 23.031 1.085 1 81.25 105 GLU B C 1
ATOM 3217 O O . GLU B 1 105 ? 25.047 23.016 1.437 1 81.25 105 GLU B O 1
ATOM 3222 N N . PHE B 1 106 ? 23.453 22.609 -0.14 1 81.19 106 PHE B N 1
ATOM 3223 C CA . PHE B 1 106 ? 24.391 22.484 -1.246 1 81.19 106 PHE B CA 1
ATOM 3224 C C . PHE B 1 106 ? 23.688 22.672 -2.582 1 81.19 106 PHE B C 1
ATOM 3226 O O . PHE B 1 106 ? 22.469 22.531 -2.668 1 81.19 106 PHE B O 1
ATOM 3233 N N . PRO B 1 107 ? 24.484 23.125 -3.549 1 79.38 107 PRO B N 1
ATOM 3234 C CA . PRO B 1 107 ? 23.859 23.328 -4.859 1 79.38 107 PRO B CA 1
ATOM 3235 C C . PRO B 1 107 ? 23.266 22.031 -5.426 1 79.38 107 PRO B C 1
ATOM 3237 O O . PRO B 1 107 ? 23.859 20.969 -5.309 1 79.38 107 PRO B O 1
ATOM 3240 N N . GLY B 1 108 ? 22.016 22.062 -5.988 1 80.62 108 GLY B N 1
ATOM 3241 C CA . GLY B 1 108 ? 21.328 20.922 -6.578 1 80.62 108 GLY B CA 1
ATOM 3242 C C . GLY B 1 108 ? 20.547 20.109 -5.566 1 80.62 108 GLY B C 1
ATOM 3243 O O . GLY B 1 108 ? 20.094 19 -5.871 1 80.62 108 GLY B O 1
ATOM 3244 N N . ARG B 1 109 ? 20.469 20.625 -4.398 1 84 109 ARG B N 1
ATOM 3245 C CA . ARG B 1 109 ? 19.797 19.938 -3.301 1 84 109 ARG B CA 1
ATOM 3246 C C . ARG B 1 109 ? 18.344 19.609 -3.662 1 84 109 ARG B C 1
ATOM 3248 O O . ARG B 1 109 ? 17.844 18.547 -3.301 1 84 109 ARG B O 1
ATOM 3255 N N . GLY B 1 110 ? 17.75 20.469 -4.414 1 82.62 110 GLY B N 1
ATOM 3256 C CA . GLY B 1 110 ? 16.375 20.234 -4.82 1 82.62 110 GLY B CA 1
ATOM 3257 C C . GLY B 1 110 ? 16.203 19 -5.688 1 82.62 110 GLY B C 1
ATOM 3258 O O . GLY B 1 110 ? 15.289 18.203 -5.469 1 82.62 110 GLY B O 1
ATOM 3259 N N . ILE B 1 111 ? 17.062 18.828 -6.562 1 81.75 111 ILE B N 1
ATOM 3260 C CA . ILE B 1 111 ? 17 17.688 -7.473 1 81.75 111 ILE B CA 1
ATOM 3261 C C . ILE B 1 111 ? 17.281 16.391 -6.703 1 81.75 111 ILE B C 1
ATOM 3263 O O . ILE B 1 111 ? 16.594 15.383 -6.91 1 81.75 111 ILE B O 1
ATOM 3267 N N . VAL B 1 112 ? 18.203 16.438 -5.816 1 83.88 112 VAL B N 1
ATOM 3268 C CA . VAL B 1 112 ? 18.562 15.266 -5.039 1 83.88 112 VAL B CA 1
ATOM 3269 C C . VAL B 1 112 ? 17.391 14.875 -4.125 1 83.88 112 VAL B C 1
ATOM 3271 O O . VAL B 1 112 ? 17.078 13.688 -3.979 1 83.88 112 VAL B O 1
ATOM 3274 N N . ARG B 1 113 ? 16.766 15.875 -3.605 1 83.81 113 ARG B N 1
ATOM 3275 C CA . ARG B 1 113 ? 15.633 15.617 -2.725 1 83.81 113 ARG B CA 1
ATOM 3276 C C . ARG B 1 113 ? 14.516 14.906 -3.467 1 83.81 113 ARG B C 1
ATOM 3278 O O . ARG B 1 113 ? 13.898 13.984 -2.928 1 83.81 113 ARG B O 1
ATOM 3285 N N . ALA B 1 114 ? 14.359 15.219 -4.695 1 79.62 114 ALA B N 1
ATOM 3286 C CA . ALA B 1 114 ? 13.32 14.586 -5.508 1 79.62 114 ALA B CA 1
ATOM 3287 C C . ALA B 1 114 ? 13.703 13.156 -5.867 1 79.62 114 ALA B C 1
ATOM 3289 O O . ALA B 1 114 ? 12.859 12.25 -5.828 1 79.62 114 ALA B O 1
ATOM 3290 N N . LEU B 1 115 ? 14.938 12.969 -6.148 1 83.81 115 LEU B N 1
ATOM 3291 C CA . LEU B 1 115 ? 15.414 11.648 -6.543 1 83.81 115 LEU B CA 1
ATOM 3292 C C . LEU B 1 115 ? 15.32 10.664 -5.379 1 83.81 115 LEU B C 1
ATOM 3294 O O . LEU B 1 115 ? 15.039 9.484 -5.582 1 83.81 115 LEU B O 1
ATOM 3298 N N . ILE B 1 116 ? 15.523 11.188 -4.223 1 88.69 116 ILE B N 1
ATOM 3299 C CA . ILE B 1 116 ? 15.508 10.336 -3.035 1 88.69 116 ILE B CA 1
ATOM 3300 C C . ILE B 1 116 ? 14.094 9.812 -2.797 1 88.69 116 ILE B C 1
ATOM 3302 O O . ILE B 1 116 ? 13.922 8.695 -2.297 1 88.69 116 ILE B O 1
ATOM 3306 N N . LEU B 1 117 ? 13.086 10.516 -3.264 1 87.94 117 LEU B N 1
ATOM 3307 C CA . LEU B 1 117 ? 11.703 10.148 -3.008 1 87.94 117 LEU B CA 1
ATOM 3308 C C . LEU B 1 117 ? 11.219 9.109 -4.02 1 87.94 117 LEU B C 1
ATOM 3310 O O . LEU B 1 117 ? 10.164 8.5 -3.828 1 87.94 117 LEU B O 1
ATOM 3314 N N . PHE B 1 118 ? 12.031 8.773 -4.922 1 85.19 118 PHE B N 1
ATOM 3315 C CA . PHE B 1 118 ? 11.641 7.969 -6.074 1 85.19 118 PHE B CA 1
ATOM 3316 C C . PHE B 1 118 ? 11.203 6.574 -5.641 1 85.19 118 PHE B C 1
ATOM 3318 O O . PHE B 1 118 ? 10.148 6.09 -6.059 1 85.19 118 PHE B O 1
ATOM 3325 N N . PRO B 1 119 ? 11.992 5.871 -4.844 1 89.44 119 PRO B N 1
ATOM 3326 C CA . PRO B 1 119 ? 11.586 4.516 -4.461 1 89.44 119 PRO B CA 1
ATOM 3327 C C . PRO B 1 119 ? 10.188 4.473 -3.85 1 89.44 119 PRO B C 1
ATOM 3329 O O . PRO B 1 119 ? 9.422 3.543 -4.121 1 89.44 119 PRO B O 1
ATOM 3332 N N . TYR B 1 120 ? 9.945 5.473 -3.102 1 88.38 120 TYR B N 1
ATOM 3333 C CA . TYR B 1 120 ? 8.68 5.488 -2.375 1 88.38 120 TYR B CA 1
ATOM 3334 C C . TYR B 1 120 ? 7.508 5.691 -3.328 1 88.38 120 TYR B C 1
ATOM 3336 O O . TYR B 1 120 ? 6.434 5.117 -3.135 1 88.38 120 TYR B O 1
ATOM 3344 N N . VAL B 1 121 ? 7.715 6.449 -4.398 1 84.69 121 VAL B N 1
ATOM 3345 C CA . VAL B 1 121 ? 6.613 6.863 -5.262 1 84.69 121 VAL B CA 1
ATOM 3346 C C . VAL B 1 121 ? 6.438 5.859 -6.398 1 84.69 121 VAL B C 1
ATOM 3348 O O . VAL B 1 121 ? 5.363 5.773 -7 1 84.69 121 VAL B O 1
ATOM 3351 N N . ALA B 1 122 ? 7.449 5.121 -6.707 1 87.25 122 ALA B N 1
ATOM 3352 C CA . ALA B 1 122 ? 7.418 4.184 -7.824 1 87.25 122 ALA B CA 1
ATOM 3353 C C . ALA B 1 122 ? 6.488 3.008 -7.527 1 87.25 122 ALA B C 1
ATOM 3355 O O . ALA B 1 122 ? 6.422 2.531 -6.395 1 87.25 122 ALA B O 1
ATOM 3356 N N . PRO B 1 123 ? 5.797 2.508 -8.555 1 88.19 123 PRO B N 1
ATOM 3357 C CA . PRO B 1 123 ? 4.898 1.364 -8.367 1 88.19 123 PRO B CA 1
ATOM 3358 C C . PRO B 1 123 ? 5.629 0.112 -7.887 1 88.19 123 PRO B C 1
ATOM 3360 O O . PRO B 1 123 ? 6.699 -0.22 -8.406 1 88.19 123 PRO B O 1
ATOM 3363 N N . VAL B 1 124 ? 5.035 -0.519 -6.957 1 91.81 124 VAL B N 1
ATOM 3364 C CA . VAL B 1 124 ? 5.656 -1.683 -6.332 1 91.81 124 VAL B CA 1
ATOM 3365 C C . VAL B 1 124 ? 5.906 -2.762 -7.383 1 91.81 124 VAL B C 1
ATOM 3367 O O . VAL B 1 124 ? 7 -3.324 -7.453 1 91.81 124 VAL B O 1
ATOM 3370 N N . ILE B 1 125 ? 4.961 -2.984 -8.227 1 91.19 125 ILE B N 1
ATOM 3371 C CA . ILE B 1 125 ? 5.094 -4.059 -9.203 1 91.19 125 ILE B CA 1
ATOM 3372 C C . ILE B 1 125 ? 6.266 -3.771 -10.141 1 91.19 125 ILE B C 1
ATOM 3374 O O . ILE B 1 125 ? 7.043 -4.672 -10.469 1 91.19 125 ILE B O 1
ATOM 3378 N N . SER B 1 126 ? 6.41 -2.514 -10.508 1 89.75 126 SER B N 1
ATOM 3379 C CA . SER B 1 126 ? 7.496 -2.141 -11.406 1 89.75 126 SER B CA 1
ATOM 3380 C C . SER B 1 126 ? 8.852 -2.23 -10.703 1 89.75 126 SER B C 1
ATOM 3382 O O . SER B 1 126 ? 9.82 -2.729 -11.281 1 89.75 126 SER B O 1
ATOM 3384 N N . THR B 1 127 ? 8.844 -1.801 -9.477 1 92.38 127 THR B N 1
ATOM 3385 C CA . THR B 1 127 ? 10.125 -1.785 -8.781 1 92.38 127 THR B CA 1
ATOM 3386 C C . THR B 1 127 ? 10.547 -3.199 -8.398 1 92.38 127 THR B C 1
ATOM 3388 O O . THR B 1 127 ? 11.742 -3.521 -8.414 1 92.38 127 THR B O 1
ATOM 3391 N N . VAL B 1 128 ? 9.602 -4.023 -8.055 1 92.56 128 VAL B N 1
ATOM 3392 C CA . VAL B 1 128 ? 9.93 -5.406 -7.734 1 92.56 128 VAL B CA 1
ATOM 3393 C C . VAL B 1 128 ? 10.492 -6.102 -8.977 1 92.56 128 VAL B C 1
ATOM 3395 O O . VAL B 1 128 ? 11.477 -6.844 -8.883 1 92.56 128 VAL B O 1
ATOM 3398 N N . PHE B 1 129 ? 9.891 -5.844 -10.078 1 89.31 129 PHE B N 1
ATOM 3399 C CA . PHE B 1 129 ? 10.391 -6.387 -11.336 1 89.31 129 PHE B CA 1
ATOM 3400 C C . PHE B 1 129 ? 11.82 -5.938 -11.586 1 89.31 129 PHE B C 1
ATOM 3402 O O . PHE B 1 129 ? 12.688 -6.754 -11.914 1 89.31 129 PHE B O 1
ATOM 3409 N N . ALA B 1 130 ? 12.078 -4.707 -11.383 1 90.06 130 ALA B N 1
ATOM 3410 C CA . ALA B 1 130 ? 13.414 -4.152 -11.602 1 90.06 130 ALA B CA 1
ATOM 3411 C C . ALA B 1 130 ? 14.438 -4.816 -10.68 1 90.06 130 ALA B C 1
ATOM 3413 O O . ALA B 1 130 ? 15.523 -5.199 -11.125 1 90.06 130 ALA B O 1
ATOM 3414 N N . TRP B 1 131 ? 14.094 -5.008 -9.445 1 91.94 131 TRP B N 1
ATOM 3415 C CA . TRP B 1 131 ? 15.016 -5.594 -8.477 1 91.94 131 TRP B CA 1
ATOM 3416 C C . TRP B 1 131 ? 15.258 -7.07 -8.781 1 91.94 131 TRP B C 1
ATOM 3418 O O . TRP B 1 131 ? 16.344 -7.59 -8.539 1 91.94 131 TRP B O 1
ATOM 3428 N N . GLN B 1 132 ? 14.25 -7.773 -9.25 1 89.44 132 GLN B N 1
ATOM 3429 C CA . GLN B 1 132 ? 14.43 -9.172 -9.625 1 89.44 132 GLN B CA 1
ATOM 3430 C C . GLN B 1 132 ? 15.492 -9.32 -10.711 1 89.44 132 GLN B C 1
ATOM 3432 O O . GLN B 1 132 ? 16.281 -10.258 -10.688 1 89.44 132 GLN B O 1
ATOM 3437 N N . TYR B 1 133 ? 15.562 -8.367 -11.547 1 87 133 TYR B N 1
ATOM 3438 C CA . TYR B 1 133 ? 16.516 -8.453 -12.648 1 87 133 TYR B CA 1
ATOM 3439 C C . TYR B 1 133 ? 17.906 -8.039 -12.188 1 87 133 TYR B C 1
ATOM 3441 O O . TYR B 1 133 ? 18.906 -8.602 -12.641 1 87 133 TYR B O 1
ATOM 3449 N N . VAL B 1 134 ? 17.891 -7.102 -11.367 1 90.19 134 VAL B N 1
ATOM 3450 C CA . VAL B 1 134 ? 19.188 -6.645 -10.852 1 90.19 134 VAL B CA 1
ATOM 3451 C C . VAL B 1 134 ? 19.844 -7.773 -10.062 1 90.19 134 VAL B C 1
ATOM 3453 O O . VAL B 1 134 ? 21.078 -7.875 -10.039 1 90.19 134 VAL B O 1
ATOM 3456 N N . LEU B 1 135 ? 19.062 -8.672 -9.547 1 90.38 135 LEU B N 1
ATOM 3457 C CA . LEU B 1 135 ? 19.578 -9.727 -8.68 1 90.38 135 LEU B CA 1
ATOM 3458 C C . LEU B 1 135 ? 19.578 -11.07 -9.406 1 90.38 135 LEU B C 1
ATOM 3460 O O . LEU B 1 135 ? 19.812 -12.117 -8.789 1 90.38 135 LEU B O 1
ATOM 3464 N N . MET B 1 136 ? 19.266 -11.047 -10.672 1 88.19 136 MET B N 1
ATOM 3465 C CA . MET B 1 136 ? 19.203 -12.273 -11.453 1 88.19 136 MET B CA 1
ATOM 3466 C C . MET B 1 136 ? 20.531 -13.023 -11.414 1 88.19 136 MET B C 1
ATOM 3468 O O . MET B 1 136 ? 21.594 -12.422 -11.562 1 88.19 136 MET B O 1
ATOM 3472 N N . PRO B 1 137 ? 20.422 -14.328 -11.195 1 88.25 137 PRO B N 1
ATOM 3473 C CA . PRO B 1 137 ? 21.656 -15.109 -11.211 1 88.25 137 PRO B CA 1
ATOM 3474 C C . PRO B 1 137 ? 22.406 -15.008 -12.539 1 88.25 137 PRO B C 1
ATOM 3476 O O . PRO B 1 137 ? 21.781 -14.969 -13.602 1 88.25 137 PRO B O 1
ATOM 3479 N N . LEU B 1 138 ? 23.719 -14.953 -12.461 1 85.56 138 LEU B N 1
ATOM 3480 C CA . LEU B 1 138 ? 24.656 -15.008 -13.578 1 85.56 138 LEU B CA 1
ATOM 3481 C C . LEU B 1 138 ? 24.641 -13.695 -14.359 1 85.56 138 LEU B C 1
ATOM 3483 O O . LEU B 1 138 ? 25.688 -13.242 -14.844 1 85.56 138 LEU B O 1
ATOM 3487 N N . ASN B 1 139 ? 23.453 -13.016 -14.438 1 84.25 139 ASN B N 1
ATOM 3488 C CA . ASN B 1 139 ? 23.375 -11.891 -15.367 1 84.25 139 ASN B CA 1
ATOM 3489 C C . ASN B 1 139 ? 23.031 -10.594 -14.633 1 84.25 139 ASN B C 1
ATOM 3491 O O . ASN B 1 139 ? 23.203 -9.5 -15.195 1 84.25 139 ASN B O 1
ATOM 3495 N N . GLY B 1 140 ? 22.562 -10.656 -13.406 1 87.88 140 GLY B N 1
ATOM 3496 C CA . GLY B 1 140 ? 22.203 -9.438 -12.695 1 87.88 140 GLY B CA 1
ATOM 3497 C C . GLY B 1 140 ? 23.391 -8.602 -12.289 1 87.88 140 GLY B C 1
ATOM 3498 O O . GLY B 1 140 ? 24.375 -9.133 -11.758 1 87.88 140 GLY B O 1
ATOM 3499 N N . PRO B 1 141 ? 23.359 -7.297 -12.562 1 87.69 141 PRO B N 1
ATOM 3500 C CA . PRO B 1 141 ? 24.516 -6.453 -12.266 1 87.69 141 PRO B CA 1
ATOM 3501 C C . PRO B 1 141 ? 24.906 -6.477 -10.789 1 87.69 141 PRO B C 1
ATOM 3503 O O . PRO B 1 141 ? 26.094 -6.457 -10.461 1 87.69 141 PRO B O 1
ATOM 3506 N N . LEU B 1 142 ? 23.969 -6.496 -9.961 1 87.62 142 LEU B N 1
ATOM 3507 C CA . LEU B 1 142 ? 24.297 -6.531 -8.539 1 87.62 142 LEU B CA 1
ATOM 3508 C C . LEU B 1 142 ? 24.828 -7.902 -8.141 1 87.62 142 LEU B C 1
ATOM 3510 O O . LEU B 1 142 ? 25.719 -8.008 -7.281 1 87.62 142 LEU B O 1
ATOM 3514 N N . THR B 1 143 ? 24.234 -8.898 -8.719 1 88.88 143 THR B N 1
ATOM 3515 C CA . THR B 1 143 ? 24.75 -10.242 -8.477 1 88.88 143 THR B CA 1
ATOM 3516 C C . THR B 1 143 ? 26.203 -10.344 -8.914 1 88.88 143 THR B C 1
ATOM 3518 O O . THR B 1 143 ? 27.031 -10.883 -8.18 1 88.88 143 THR B O 1
ATOM 3521 N N . ILE B 1 144 ? 26.531 -9.789 -10.016 1 89.06 144 ILE B N 1
ATOM 3522 C CA . ILE B 1 144 ? 27.875 -9.805 -10.555 1 89.06 144 ILE B CA 1
ATOM 3523 C C . ILE B 1 144 ? 28.812 -8.992 -9.648 1 89.06 144 ILE B C 1
ATOM 3525 O O . ILE B 1 144 ? 29.906 -9.43 -9.32 1 89.06 144 ILE B O 1
ATOM 3529 N N . LEU B 1 145 ? 28.312 -7.883 -9.25 1 88 145 LEU B N 1
ATOM 3530 C CA . LEU B 1 145 ? 29.109 -7.023 -8.383 1 88 145 LEU B CA 1
ATOM 3531 C C . LEU B 1 145 ? 29.422 -7.723 -7.062 1 88 145 LEU B C 1
ATOM 3533 O O . LEU B 1 145 ? 30.578 -7.723 -6.613 1 88 145 LEU B O 1
ATOM 3537 N N . LEU B 1 146 ? 28.438 -8.289 -6.449 1 88.69 146 LEU B N 1
ATOM 3538 C CA . LEU B 1 146 ? 28.625 -8.969 -5.172 1 88.69 146 LEU B CA 1
ATOM 3539 C C . LEU B 1 146 ? 29.547 -10.172 -5.324 1 88.69 146 LEU B C 1
ATOM 3541 O O . LEU B 1 146 ? 30.328 -10.477 -4.422 1 88.69 146 LEU B O 1
ATOM 3545 N N . SER B 1 147 ? 29.406 -10.828 -6.422 1 90.75 147 SER B N 1
ATOM 3546 C CA . SER B 1 147 ? 30.281 -11.961 -6.707 1 90.75 147 SER B CA 1
ATOM 3547 C C . SER B 1 147 ? 31.719 -11.508 -6.871 1 90.75 147 SER B C 1
ATOM 3549 O O . SER B 1 147 ? 32.656 -12.133 -6.336 1 90.75 147 SER B O 1
ATOM 3551 N N . ASN B 1 148 ? 31.891 -10.461 -7.59 1 92.88 148 ASN B N 1
ATOM 3552 C CA . ASN B 1 148 ? 33.219 -9.93 -7.816 1 92.88 148 ASN B CA 1
ATOM 3553 C C . ASN B 1 148 ? 33.875 -9.484 -6.508 1 92.88 148 ASN B C 1
ATOM 3555 O O . ASN B 1 148 ? 35.094 -9.539 -6.375 1 92.88 148 ASN B O 1
ATOM 3559 N N . LEU B 1 149 ? 33.062 -9.094 -5.582 1 92.25 149 LEU B N 1
ATOM 3560 C CA . LEU B 1 149 ? 33.562 -8.664 -4.281 1 92.25 149 LEU B CA 1
ATOM 3561 C C . LEU B 1 149 ? 33.781 -9.859 -3.359 1 92.25 149 LEU B C 1
ATOM 3563 O O . LEU B 1 149 ? 34.25 -9.703 -2.227 1 92.25 149 LEU B O 1
ATOM 3567 N N . GLY B 1 150 ? 33.406 -11 -3.803 1 89.81 150 GLY B N 1
ATOM 3568 C CA . GLY B 1 150 ? 33.625 -12.227 -3.047 1 89.81 150 GLY B CA 1
ATOM 3569 C C . GLY B 1 150 ? 32.531 -12.484 -2.014 1 89.81 150 GLY B C 1
ATOM 3570 O O . GLY B 1 150 ? 32.719 -13.312 -1.116 1 89.81 150 GLY B O 1
ATOM 3571 N N . ILE B 1 151 ? 31.469 -11.844 -2.152 1 87.62 151 ILE B N 1
ATOM 3572 C CA . ILE B 1 151 ? 30.406 -11.93 -1.144 1 87.62 151 ILE B CA 1
ATOM 3573 C C . ILE B 1 151 ? 29.516 -13.133 -1.436 1 87.62 151 ILE B C 1
ATOM 3575 O O . ILE B 1 151 ? 29.031 -13.797 -0.514 1 87.62 151 ILE B O 1
ATOM 3579 N N . MET B 1 152 ? 29.344 -13.422 -2.768 1 85.38 152 MET B N 1
ATOM 3580 C CA . MET B 1 152 ? 28.484 -14.539 -3.129 1 85.38 152 MET B CA 1
ATOM 3581 C C . MET B 1 152 ? 28.859 -15.102 -4.496 1 85.38 152 MET B C 1
ATOM 3583 O O . MET B 1 152 ? 29.562 -14.445 -5.27 1 85.38 152 MET B O 1
ATOM 3587 N N . ASP B 1 153 ? 28.328 -16.344 -4.625 1 90.38 153 ASP B N 1
ATOM 3588 C CA . ASP B 1 153 ? 28.484 -16.953 -5.938 1 90.38 153 ASP B CA 1
ATOM 3589 C C . ASP B 1 153 ? 27.516 -16.359 -6.949 1 90.38 153 ASP B C 1
ATOM 3591 O O . ASP B 1 153 ? 26.344 -16.109 -6.621 1 90.38 153 ASP B O 1
ATOM 3595 N N . VAL B 1 154 ? 27.984 -16.172 -8.117 1 89.25 154 VAL B N 1
ATOM 3596 C CA . VAL B 1 154 ? 27.219 -15.5 -9.164 1 89.25 154 VAL B CA 1
ATOM 3597 C C . VAL B 1 154 ? 26.047 -16.391 -9.578 1 89.25 154 VAL B C 1
ATOM 3599 O O . VAL B 1 154 ? 25.062 -15.898 -10.148 1 89.25 154 VAL B O 1
ATOM 3602 N N . THR B 1 155 ? 26.078 -17.688 -9.281 1 88.88 155 THR B N 1
ATOM 3603 C CA . THR B 1 155 ? 25.031 -18.625 -9.672 1 88.88 155 THR B CA 1
ATOM 3604 C C . THR B 1 155 ? 23.938 -18.672 -8.609 1 88.88 155 THR B C 1
ATOM 3606 O O . THR B 1 155 ? 22.875 -19.266 -8.844 1 88.88 155 THR B O 1
ATOM 3609 N N . LYS B 1 156 ? 24.188 -18.016 -7.531 1 86.94 156 LYS B N 1
ATOM 3610 C CA . LYS B 1 156 ? 23.25 -18.125 -6.414 1 86.94 156 LYS B CA 1
ATOM 3611 C C . LYS B 1 156 ? 21.969 -17.344 -6.691 1 86.94 156 LYS B C 1
ATOM 3613 O O . LYS B 1 156 ? 22.031 -16.203 -7.141 1 86.94 156 LYS B O 1
ATOM 3618 N N . ASP B 1 157 ? 20.844 -18.016 -6.504 1 87.81 157 ASP B N 1
ATOM 3619 C CA . ASP B 1 157 ? 19.531 -17.375 -6.625 1 87.81 157 ASP B CA 1
ATOM 3620 C C . ASP B 1 157 ? 19.109 -16.75 -5.301 1 87.81 157 ASP B C 1
ATOM 3622 O O . ASP B 1 157 ? 18.375 -17.359 -4.527 1 87.81 157 ASP B O 1
ATOM 3626 N N . LEU B 1 158 ? 19.516 -15.555 -5.094 1 86.69 158 LEU B N 1
ATOM 3627 C CA . LEU B 1 158 ? 19.25 -14.859 -3.836 1 86.69 158 LEU B CA 1
ATOM 3628 C C . LEU B 1 158 ? 17.75 -14.68 -3.615 1 86.69 158 LEU B C 1
ATOM 3630 O O . LEU B 1 158 ? 17.281 -14.727 -2.479 1 86.69 158 LEU B O 1
ATOM 3634 N N . VAL B 1 159 ? 17.016 -14.531 -4.668 1 87.88 159 VAL B N 1
ATOM 3635 C CA . VAL B 1 159 ? 15.609 -14.148 -4.594 1 87.88 159 VAL B CA 1
ATOM 3636 C C . VAL B 1 159 ? 14.766 -15.359 -4.23 1 87.88 159 VAL B C 1
ATOM 3638 O O . VAL B 1 159 ? 13.883 -15.273 -3.371 1 87.88 159 VAL B O 1
ATOM 3641 N N . ASN B 1 160 ? 15.07 -16.5 -4.785 1 86.19 160 ASN B N 1
ATOM 3642 C CA . ASN B 1 160 ? 14.195 -17.656 -4.609 1 86.19 160 ASN B CA 1
ATOM 3643 C C . ASN B 1 160 ? 14.797 -18.672 -3.637 1 86.19 160 ASN B C 1
ATOM 3645 O O . ASN B 1 160 ? 14.172 -19.688 -3.34 1 86.19 160 ASN B O 1
ATOM 3649 N N . ASP B 1 161 ? 15.922 -18.281 -3.086 1 88.69 161 ASP B N 1
ATOM 3650 C CA . ASP B 1 161 ? 16.531 -19.141 -2.066 1 88.69 161 ASP B CA 1
ATOM 3651 C C . ASP B 1 161 ? 15.914 -18.875 -0.694 1 88.69 161 ASP B C 1
ATOM 3653 O O . ASP B 1 161 ? 15.992 -17.75 -0.182 1 88.69 161 ASP B O 1
ATOM 3657 N N . PRO B 1 162 ? 15.328 -19.906 -0.126 1 85.75 162 PRO B N 1
ATOM 3658 C CA . PRO B 1 162 ? 14.664 -19.719 1.169 1 85.75 162 PRO B CA 1
ATOM 3659 C C . PRO B 1 162 ? 15.602 -19.188 2.244 1 85.75 162 PRO B C 1
ATOM 3661 O O . PRO B 1 162 ? 15.156 -18.531 3.189 1 85.75 162 PRO B O 1
ATOM 3664 N N . ASN B 1 163 ? 16.859 -19.391 2.092 1 83.62 163 ASN B N 1
ATOM 3665 C CA . ASN B 1 163 ? 17.828 -18.953 3.094 1 83.62 163 ASN B CA 1
ATOM 3666 C C . ASN B 1 163 ? 18.141 -17.469 2.951 1 83.62 163 ASN B C 1
ATOM 3668 O O . ASN B 1 163 ? 18.609 -16.828 3.902 1 83.62 163 ASN B O 1
ATOM 3672 N N . ASN B 1 164 ? 17.875 -16.922 1.725 1 88.62 164 ASN B N 1
ATOM 3673 C CA . ASN B 1 164 ? 18.281 -15.555 1.466 1 88.62 164 ASN B CA 1
ATOM 3674 C C . ASN B 1 164 ? 17.078 -14.656 1.174 1 88.62 164 ASN B C 1
ATOM 3676 O O . ASN B 1 164 ? 17.203 -13.43 1.206 1 88.62 164 ASN B O 1
ATOM 3680 N N . ALA B 1 165 ? 15.969 -15.289 0.922 1 91.69 165 ALA B N 1
ATOM 3681 C CA . ALA B 1 165 ? 14.789 -14.547 0.498 1 91.69 165 ALA B CA 1
ATOM 3682 C C . ALA B 1 165 ? 14.414 -13.484 1.526 1 91.69 165 ALA B C 1
ATOM 3684 O O . ALA B 1 165 ? 14.055 -12.359 1.164 1 91.69 165 ALA B O 1
ATOM 3685 N N . PHE B 1 166 ? 14.602 -13.867 2.773 1 93.31 166 PHE B N 1
ATOM 3686 C CA . PHE B 1 166 ? 14.273 -12.953 3.863 1 93.31 166 PHE B CA 1
ATOM 3687 C C . PHE B 1 166 ? 15.125 -11.695 3.791 1 93.31 166 PHE B C 1
ATOM 3689 O O . PHE B 1 166 ? 14.617 -10.578 3.932 1 93.31 166 PHE B O 1
ATOM 3696 N N . ILE B 1 167 ? 16.344 -11.812 3.547 1 92.44 167 ILE B N 1
ATOM 3697 C CA . ILE B 1 167 ? 17.281 -10.695 3.504 1 92.44 167 ILE B CA 1
ATOM 3698 C C . ILE B 1 167 ? 17 -9.82 2.283 1 92.44 167 ILE B C 1
ATOM 3700 O O . ILE B 1 167 ? 17.031 -8.594 2.367 1 92.44 167 ILE B O 1
ATOM 3704 N N . VAL B 1 168 ? 16.688 -10.469 1.194 1 93.69 168 VAL B N 1
ATOM 3705 C CA . VAL B 1 168 ? 16.438 -9.758 -0.054 1 93.69 168 VAL B CA 1
ATOM 3706 C C . VAL B 1 168 ? 15.18 -8.898 0.091 1 93.69 168 VAL B C 1
ATOM 3708 O O . VAL B 1 168 ? 15.188 -7.707 -0.245 1 93.69 168 VAL B O 1
ATOM 3711 N N . VAL B 1 169 ? 14.133 -9.5 0.673 1 96.25 169 VAL B N 1
ATOM 3712 C CA . VAL B 1 169 ? 12.875 -8.766 0.816 1 96.25 169 VAL B CA 1
ATOM 3713 C C . VAL B 1 169 ? 13.047 -7.645 1.833 1 96.25 169 VAL B C 1
ATOM 3715 O O . VAL B 1 169 ? 12.461 -6.57 1.683 1 96.25 169 VAL B O 1
ATOM 3718 N N . SER B 1 170 ? 13.82 -7.887 2.885 1 96.75 170 SER B N 1
ATOM 3719 C CA . SER B 1 170 ? 14.062 -6.863 3.893 1 96.75 170 SER B CA 1
ATOM 3720 C C . SER B 1 170 ? 14.828 -5.68 3.307 1 96.75 170 SER B C 1
ATOM 3722 O O . SER B 1 170 ? 14.484 -4.523 3.553 1 96.75 170 SER B O 1
ATOM 3724 N N . PHE B 1 171 ? 15.805 -5.996 2.541 1 94.62 171 PHE B N 1
ATOM 3725 C CA . PHE B 1 171 ? 16.609 -4.953 1.908 1 94.62 171 PHE B CA 1
ATOM 3726 C C . PHE B 1 171 ? 15.75 -4.117 0.959 1 94.62 171 PHE B C 1
ATOM 3728 O O . PHE B 1 171 ? 15.852 -2.891 0.941 1 94.62 171 PHE B O 1
ATOM 3735 N N . TYR B 1 172 ? 14.953 -4.758 0.169 1 95.12 172 TYR B N 1
ATOM 3736 C CA . TYR B 1 172 ? 14.039 -4.062 -0.729 1 95.12 172 TYR B CA 1
ATOM 3737 C C . TYR B 1 172 ? 13.117 -3.135 0.049 1 95.12 172 TYR B C 1
ATOM 3739 O O . TYR B 1 172 ? 12.898 -1.987 -0.349 1 95.12 172 TYR B O 1
ATOM 3747 N N . SER B 1 173 ? 12.578 -3.676 1.12 1 96.81 173 SER B N 1
ATOM 3748 C CA . SER B 1 173 ? 11.656 -2.896 1.942 1 96.81 173 SER B CA 1
ATOM 3749 C C . SER B 1 173 ? 12.328 -1.643 2.488 1 96.81 173 SER B C 1
ATOM 3751 O O . SER B 1 173 ? 11.734 -0.563 2.496 1 96.81 173 SER B O 1
ATOM 3753 N N . ILE B 1 174 ? 13.523 -1.78 2.93 1 96.5 174 ILE B N 1
ATOM 3754 C CA . ILE B 1 174 ? 14.281 -0.639 3.439 1 96.5 174 ILE B CA 1
ATOM 3755 C C . ILE B 1 174 ? 14.492 0.381 2.322 1 96.5 174 ILE B C 1
ATOM 3757 O O . ILE B 1 174 ? 14.242 1.574 2.508 1 96.5 174 ILE B O 1
ATOM 3761 N N . TRP B 1 175 ? 14.867 -0.101 1.184 1 94.5 175 TRP B N 1
ATOM 3762 C CA . TRP B 1 175 ? 15.078 0.752 0.018 1 94.5 175 TRP B CA 1
ATOM 3763 C C . TRP B 1 175 ? 13.789 1.475 -0.367 1 94.5 175 TRP B C 1
ATOM 3765 O O . TRP B 1 175 ? 13.805 2.676 -0.647 1 94.5 175 TRP B O 1
ATOM 3775 N N . LYS B 1 176 ? 12.703 0.772 -0.31 1 94.69 176 LYS B N 1
ATOM 3776 C CA . LYS B 1 176 ? 11.398 1.272 -0.754 1 94.69 176 LYS B CA 1
ATOM 3777 C C . LYS B 1 176 ? 10.859 2.326 0.208 1 94.69 176 LYS B C 1
ATOM 3779 O O . LYS B 1 176 ? 10.211 3.283 -0.214 1 94.69 176 LYS B O 1
ATOM 3784 N N . ASN B 1 177 ? 11.227 2.217 1.474 1 95.12 177 ASN B N 1
ATOM 3785 C CA . ASN B 1 177 ? 10.422 2.957 2.439 1 95.12 177 ASN B CA 1
ATOM 3786 C C . ASN B 1 177 ? 11.258 4 3.178 1 95.12 177 ASN B C 1
ATOM 3788 O O . ASN B 1 177 ? 10.711 4.887 3.834 1 95.12 177 ASN B O 1
ATOM 3792 N N . PHE B 1 178 ? 12.57 4.008 3.068 1 95.56 178 PHE B N 1
ATOM 3793 C CA . PHE B 1 178 ? 13.375 4.945 3.838 1 95.56 178 PHE B CA 1
ATOM 3794 C C . PHE B 1 178 ? 13.094 6.383 3.41 1 95.56 178 PHE B C 1
ATOM 3796 O O . PHE B 1 178 ? 13.234 7.312 4.207 1 95.56 178 PHE B O 1
ATOM 3803 N N . PRO B 1 179 ? 12.711 6.594 2.119 1 93.75 179 PRO B N 1
ATOM 3804 C CA . PRO B 1 179 ? 12.508 7.98 1.693 1 93.75 179 PRO B CA 1
ATOM 3805 C C . PRO B 1 179 ? 11.414 8.688 2.49 1 93.75 179 PRO B C 1
ATOM 3807 O O . PRO B 1 179 ? 11.523 9.883 2.775 1 93.75 179 PRO B O 1
ATOM 3810 N N . PHE B 1 180 ? 10.398 7.984 2.842 1 93.5 180 PHE B N 1
ATOM 3811 C CA . PHE B 1 180 ? 9.352 8.57 3.672 1 93.5 180 PHE B CA 1
ATOM 3812 C C . PHE B 1 180 ? 9.906 8.977 5.031 1 93.5 180 PHE B C 1
ATOM 3814 O O . PHE B 1 180 ? 9.609 10.07 5.523 1 93.5 180 PHE B O 1
ATOM 3821 N N . ILE B 1 181 ? 10.641 8.133 5.594 1 95.94 181 ILE B N 1
ATOM 3822 C CA . ILE B 1 181 ? 11.266 8.406 6.887 1 95.94 181 ILE B CA 1
ATOM 3823 C C . ILE B 1 181 ? 12.219 9.586 6.762 1 95.94 181 ILE B C 1
ATOM 3825 O O . ILE B 1 181 ? 12.211 10.484 7.605 1 95.94 181 ILE B O 1
ATOM 3829 N N . TYR B 1 182 ? 12.945 9.57 5.703 1 94.94 182 TYR B N 1
ATOM 3830 C CA . TYR B 1 182 ? 13.852 10.672 5.395 1 94.94 182 TYR B CA 1
ATOM 3831 C C . TYR B 1 182 ? 13.109 12.008 5.379 1 94.94 182 TYR B C 1
ATOM 3833 O O . TYR B 1 182 ? 13.539 12.969 6.008 1 94.94 182 TYR B O 1
ATOM 3841 N N . LEU B 1 183 ? 12.023 12.023 4.734 1 93.69 183 LEU B N 1
ATOM 3842 C CA . LEU B 1 183 ? 11.266 13.258 4.578 1 93.69 183 LEU B CA 1
ATOM 3843 C C . LEU B 1 183 ? 10.719 13.734 5.918 1 93.69 183 LEU B C 1
ATOM 3845 O O . LEU B 1 183 ? 10.789 14.93 6.234 1 93.69 183 LEU B O 1
ATOM 3849 N N . MET B 1 184 ? 10.242 12.844 6.691 1 94.62 184 MET B N 1
ATOM 3850 C CA . MET B 1 184 ? 9.648 13.195 7.98 1 94.62 184 MET B CA 1
ATOM 3851 C C . MET B 1 184 ? 10.719 13.672 8.953 1 94.62 184 MET B C 1
ATOM 3853 O O . MET B 1 184 ? 10.523 14.664 9.664 1 94.62 184 MET B O 1
ATOM 3857 N N . ILE B 1 185 ? 11.828 13.047 8.922 1 96.81 185 ILE B N 1
ATOM 3858 C CA . ILE B 1 185 ? 12.914 13.422 9.82 1 96.81 185 ILE B CA 1
ATOM 3859 C C . ILE B 1 185 ? 13.516 14.75 9.383 1 96.81 185 ILE B C 1
ATOM 3861 O O . ILE B 1 185 ? 13.82 15.609 10.219 1 96.81 185 ILE B O 1
ATOM 3865 N N . LEU B 1 186 ? 13.672 14.922 8.117 1 94.88 186 LEU B N 1
ATOM 3866 C CA . LEU B 1 186 ? 14.219 16.172 7.598 1 94.88 186 LEU B CA 1
ATOM 3867 C C . LEU B 1 186 ? 13.336 17.344 7.988 1 94.88 186 LEU B C 1
ATOM 3869 O O . LEU B 1 186 ? 13.844 18.406 8.383 1 94.88 186 LEU B O 1
ATOM 3873 N N . SER B 1 187 ? 12.07 17.141 7.852 1 93.25 187 SER B N 1
ATOM 3874 C CA . SER B 1 187 ? 11.125 18.188 8.219 1 93.25 187 SER B CA 1
ATOM 3875 C C . SER B 1 187 ? 11.289 18.594 9.68 1 93.25 187 SER B C 1
ATOM 3877 O O . SER B 1 187 ? 11.273 19.781 10.008 1 93.25 187 SER B O 1
ATOM 3879 N N . ARG B 1 188 ? 11.43 17.656 10.531 1 94.56 188 ARG B N 1
ATOM 3880 C CA . ARG B 1 188 ? 11.609 17.938 11.945 1 94.56 188 ARG B CA 1
ATOM 3881 C C . ARG B 1 188 ? 12.977 18.547 12.211 1 94.56 188 ARG B C 1
ATOM 3883 O O . ARG B 1 188 ? 13.109 19.438 13.062 1 94.56 188 ARG B O 1
ATOM 3890 N N . LEU B 1 189 ? 14 18.141 11.539 1 95.19 189 LEU B N 1
ATOM 3891 C CA . LEU B 1 189 ? 15.344 18.688 11.672 1 95.19 189 LEU B CA 1
ATOM 3892 C C . LEU B 1 189 ? 15.352 20.188 11.344 1 95.19 189 LEU B C 1
ATOM 3894 O O . LEU B 1 189 ? 15.992 20.969 12.047 1 95.19 189 LEU B O 1
ATOM 3898 N N . GLN B 1 190 ? 14.625 20.469 10.352 1 93.25 190 GLN B N 1
ATOM 3899 C CA . GLN B 1 190 ? 14.594 21.844 9.875 1 93.25 190 GLN B CA 1
ATOM 3900 C C . GLN B 1 190 ? 13.836 22.75 10.844 1 93.25 190 GLN B C 1
ATOM 3902 O O . GLN B 1 190 ? 13.977 23.969 10.812 1 93.25 190 GLN B O 1
ATOM 3907 N N . SER B 1 191 ? 13.094 22.125 11.68 1 93.69 191 SER B N 1
ATOM 3908 C CA . SER B 1 191 ? 12.305 22.906 12.633 1 93.69 191 SER B CA 1
ATOM 3909 C C . SER B 1 191 ? 13.086 23.156 13.922 1 93.69 191 SER B C 1
ATOM 3911 O O . SER B 1 191 ? 12.664 23.938 14.773 1 93.69 191 SER B O 1
ATOM 3913 N N . ILE B 1 192 ? 14.234 22.578 14.047 1 94.38 192 ILE B N 1
ATOM 3914 C CA . ILE B 1 192 ? 15.047 22.766 15.242 1 94.38 192 ILE B CA 1
ATOM 3915 C C . ILE B 1 192 ? 15.75 24.125 15.18 1 94.38 192 ILE B C 1
ATOM 3917 O O . ILE B 1 192 ? 16.453 24.422 14.219 1 94.38 192 ILE B O 1
ATOM 3921 N N . PRO B 1 193 ? 15.57 24.922 16.203 1 95.06 193 PRO B N 1
ATOM 3922 C CA . PRO B 1 193 ? 16.219 26.234 16.188 1 95.06 193 PRO B CA 1
ATOM 3923 C C . PRO B 1 193 ? 17.734 26.141 16.062 1 95.06 193 PRO B C 1
ATOM 3925 O O . PRO B 1 193 ? 18.375 25.344 16.766 1 95.06 193 PRO B O 1
ATOM 3928 N N . GLN B 1 194 ? 18.266 26.953 15.273 1 92 194 GLN B N 1
ATOM 3929 C CA . GLN B 1 194 ? 19.703 26.969 15.023 1 92 194 GLN B CA 1
ATOM 3930 C C . GLN B 1 194 ? 20.453 27.469 16.25 1 92 194 GLN B C 1
ATOM 3932 O O . GLN B 1 194 ? 21.625 27.141 16.438 1 92 194 GLN B O 1
ATOM 3937 N N . ASP B 1 195 ? 19.703 28.094 17.062 1 94.94 195 ASP B N 1
ATOM 3938 C CA . ASP B 1 195 ? 20.297 28.656 18.266 1 94.94 195 ASP B CA 1
ATOM 3939 C C . ASP B 1 195 ? 20.875 27.562 19.156 1 94.94 195 ASP B C 1
ATOM 3941 O O . ASP B 1 195 ? 21.875 27.766 19.844 1 94.94 195 ASP B O 1
ATOM 3945 N N . TYR B 1 196 ? 20.266 26.422 19.109 1 95.06 196 TYR B N 1
ATOM 3946 C CA . TYR B 1 196 ? 20.75 25.297 19.906 1 95.06 196 TYR B CA 1
ATOM 3947 C C . TYR B 1 196 ? 22.141 24.859 19.453 1 95.06 196 TYR B C 1
ATOM 3949 O O . TYR B 1 196 ? 23.016 24.594 20.266 1 95.06 196 TYR B O 1
ATOM 3957 N N . TYR B 1 197 ? 22.375 24.922 18.25 1 92.56 197 TYR B N 1
ATOM 3958 C CA . TYR B 1 197 ? 23.641 24.438 17.703 1 92.56 197 TYR B CA 1
ATOM 3959 C C . TYR B 1 197 ? 24.734 25.5 17.828 1 92.56 197 TYR B C 1
ATOM 3961 O O . TYR B 1 197 ? 25.891 25.172 18.062 1 92.56 197 TYR B O 1
ATOM 3969 N N . GLU B 1 198 ? 24.328 26.703 17.703 1 93.06 198 GLU B N 1
ATOM 3970 C CA . GLU B 1 198 ? 25.266 27.797 17.891 1 93.06 198 GLU B CA 1
ATOM 3971 C C . GLU B 1 198 ? 25.797 27.844 19.312 1 93.06 198 GLU B C 1
ATOM 3973 O O . GLU B 1 198 ? 26.984 28.047 19.531 1 93.06 198 GLU B O 1
ATOM 3978 N N . ALA B 1 199 ? 24.906 27.688 20.203 1 96.12 199 ALA B N 1
ATOM 3979 C CA . ALA B 1 199 ? 25.281 27.656 21.609 1 96.12 199 ALA B CA 1
ATOM 3980 C C . ALA B 1 199 ? 26.234 26.5 21.891 1 96.12 199 ALA B C 1
ATOM 3982 O O . ALA B 1 199 ? 27.203 26.641 22.641 1 96.12 199 ALA B O 1
ATOM 3983 N N . ALA B 1 200 ? 25.984 25.453 21.266 1 95.19 200 ALA B N 1
ATOM 3984 C CA . ALA B 1 200 ? 26.844 24.281 21.438 1 95.19 200 ALA B CA 1
ATOM 3985 C C . ALA B 1 200 ? 28.219 24.516 20.859 1 95.19 200 ALA B C 1
ATOM 3987 O O . ALA B 1 200 ? 29.234 24.062 21.406 1 95.19 200 ALA B O 1
ATOM 3988 N N . ASP B 1 201 ? 28.219 25.203 19.781 1 93.19 201 ASP B N 1
ATOM 3989 C CA . ASP B 1 201 ? 29.5 25.547 19.156 1 93.19 201 ASP B CA 1
ATOM 3990 C C . ASP B 1 201 ? 30.328 26.438 20.078 1 93.19 201 ASP B C 1
ATOM 3992 O O . ASP B 1 201 ? 31.547 26.266 20.172 1 93.19 201 ASP B O 1
ATOM 3996 N N . ILE B 1 202 ? 29.672 27.281 20.688 1 95.44 202 ILE B N 1
ATOM 3997 C CA . ILE B 1 202 ? 30.344 28.188 21.609 1 95.44 202 ILE B CA 1
ATOM 3998 C C . ILE B 1 202 ? 30.922 27.406 22.781 1 95.44 202 ILE B C 1
ATOM 4000 O O . ILE B 1 202 ? 32.031 27.703 23.25 1 95.44 202 ILE B O 1
ATOM 4004 N N . ASP B 1 203 ? 30.297 26.391 23.188 1 95.81 203 ASP B N 1
ATOM 4005 C CA . ASP B 1 203 ? 30.734 25.531 24.281 1 95.81 203 ASP B CA 1
ATOM 4006 C C . ASP B 1 203 ? 31.797 24.531 23.812 1 95.81 203 ASP B C 1
ATOM 4008 O O . ASP B 1 203 ? 32.344 23.766 24.609 1 95.81 203 ASP B O 1
ATOM 4012 N N . GLY B 1 204 ? 32.062 24.5 22.562 1 94.56 204 GLY B N 1
ATOM 4013 C CA . GLY B 1 204 ? 33.094 23.656 22.016 1 94.56 204 GLY B CA 1
ATOM 4014 C C . GLY B 1 204 ? 32.594 22.25 21.703 1 94.56 204 GLY B C 1
ATOM 4015 O O . GLY B 1 204 ? 33.406 21.312 21.625 1 94.56 204 GLY B O 1
ATOM 4016 N N . ALA B 1 205 ? 31.328 22.109 21.562 1 94.62 205 ALA B N 1
ATOM 4017 C CA . ALA B 1 205 ? 30.766 20.781 21.297 1 94.62 205 ALA B CA 1
ATOM 4018 C C . ALA B 1 205 ? 31.109 20.328 19.875 1 94.62 205 ALA B C 1
ATOM 4020 O O . ALA B 1 205 ? 31.094 21.141 18.938 1 94.62 205 ALA B O 1
ATOM 4021 N N . ASN B 1 206 ? 31.438 18.984 19.781 1 94.31 206 ASN B N 1
ATOM 4022 C CA . ASN B 1 206 ? 31.688 18.438 18.453 1 94.31 206 ASN B CA 1
ATOM 4023 C C . ASN B 1 206 ? 30.422 17.891 17.812 1 94.31 206 ASN B C 1
ATOM 4025 O O . ASN B 1 206 ? 29.328 17.984 18.406 1 94.31 206 ASN B O 1
ATOM 4029 N N . GLY B 1 207 ? 30.547 17.375 16.609 1 91.44 207 GLY B N 1
ATOM 4030 C CA . GLY B 1 207 ? 29.391 16.906 15.859 1 91.44 207 GLY B CA 1
ATOM 4031 C C . GLY B 1 207 ? 28.656 15.766 16.531 1 91.44 207 GLY B C 1
ATOM 4032 O O . GLY B 1 207 ? 27.422 15.727 16.516 1 91.44 207 GLY B O 1
ATOM 4033 N N . TRP B 1 208 ? 29.422 14.914 17.062 1 94.06 208 TRP B N 1
ATOM 4034 C CA . TRP B 1 208 ? 28.828 13.758 17.734 1 94.06 208 TRP B CA 1
ATOM 4035 C C . TRP B 1 208 ? 28.078 14.188 19 1 94.06 208 TRP B C 1
ATOM 4037 O O . TRP B 1 208 ? 27.016 13.672 19.297 1 94.06 208 TRP B O 1
ATOM 4047 N N . GLN B 1 209 ? 28.625 15.172 19.719 1 95.44 209 GLN B N 1
ATOM 4048 C CA . GLN B 1 209 ? 27.984 15.703 20.922 1 95.44 209 GLN B CA 1
ATOM 4049 C C . GLN B 1 209 ? 26.703 16.438 20.578 1 95.44 209 GLN B C 1
ATOM 4051 O O . GLN B 1 209 ? 25.688 16.281 21.25 1 95.44 209 GLN B O 1
ATOM 4056 N N . LYS B 1 210 ? 26.781 17.219 19.5 1 95.81 210 LYS B N 1
ATOM 4057 C CA . LYS B 1 210 ? 25.594 17.953 19.078 1 95.81 210 LYS B CA 1
ATOM 4058 C C . LYS B 1 210 ? 24.5 16.984 18.641 1 95.81 210 LYS B C 1
ATOM 4060 O O . LYS B 1 210 ? 23.312 17.203 18.938 1 95.81 210 LYS B O 1
ATOM 4065 N N . PHE B 1 211 ? 24.953 15.898 17.969 1 95.44 211 PHE B N 1
ATOM 4066 C CA . PHE B 1 211 ? 23.984 14.906 17.531 1 95.44 211 PHE B CA 1
ATOM 4067 C C . PHE B 1 211 ? 23.312 14.227 18.719 1 95.44 211 PHE B C 1
ATOM 4069 O O . PHE B 1 211 ? 22.078 14.156 18.781 1 95.44 211 PHE B O 1
ATOM 4076 N N . HIS B 1 212 ? 24.031 13.805 19.688 1 95.5 212 HIS B N 1
ATOM 4077 C CA . HIS B 1 212 ? 23.531 12.992 20.797 1 95.5 212 HIS B CA 1
ATOM 4078 C C . HIS B 1 212 ? 22.781 13.844 21.797 1 95.5 212 HIS B C 1
ATOM 4080 O O . HIS B 1 212 ? 21.828 13.375 22.422 1 95.5 212 HIS B O 1
ATOM 4086 N N . HIS B 1 213 ? 23.109 15.172 21.906 1 95.88 213 HIS B N 1
ATOM 4087 C CA . HIS B 1 213 ? 22.547 15.969 23 1 95.88 213 HIS B CA 1
ATOM 4088 C C . HIS B 1 213 ? 21.5 16.953 22.469 1 95.88 213 HIS B C 1
ATOM 4090 O O . HIS B 1 213 ? 20.703 17.484 23.25 1 95.88 213 HIS B O 1
ATOM 4096 N N . ILE B 1 214 ? 21.453 17.188 21.172 1 96.38 214 ILE B N 1
ATOM 4097 C CA . ILE B 1 214 ? 20.5 18.156 20.625 1 96.38 214 ILE B CA 1
ATOM 4098 C C . ILE B 1 214 ? 19.625 17.469 19.578 1 96.38 214 ILE B C 1
ATOM 4100 O O . ILE B 1 214 ? 18.438 17.281 19.781 1 96.38 214 ILE B O 1
ATOM 4104 N N . THR B 1 215 ? 20.281 16.922 18.547 1 96.38 215 THR B N 1
ATOM 4105 C CA . THR B 1 215 ? 19.562 16.422 17.391 1 96.38 215 THR B CA 1
ATOM 4106 C C . THR B 1 215 ? 18.688 15.219 17.766 1 96.38 215 THR B C 1
ATOM 4108 O O . THR B 1 215 ? 17.484 15.234 17.562 1 96.38 215 THR B O 1
ATOM 4111 N N . LEU B 1 216 ? 19.297 14.211 18.359 1 96.25 216 LEU B N 1
ATOM 4112 C CA . LEU B 1 216 ? 18.609 12.953 18.625 1 96.25 216 LEU B CA 1
ATOM 4113 C C . LEU B 1 216 ? 17.469 13.156 19.625 1 96.25 216 LEU B C 1
ATOM 4115 O O . LEU B 1 216 ? 16.359 12.68 19.391 1 96.25 216 LEU B O 1
ATOM 4119 N N . PRO B 1 217 ? 17.688 13.938 20.641 1 96.31 217 PRO B N 1
ATOM 4120 C CA . PRO B 1 217 ? 16.578 14.195 21.562 1 96.31 217 PRO B CA 1
ATOM 4121 C C . PRO B 1 217 ? 15.438 14.961 20.906 1 96.31 217 PRO B C 1
ATOM 4123 O O . PRO B 1 217 ? 14.266 14.711 21.219 1 96.31 217 PRO B O 1
ATOM 4126 N N . GLU B 1 218 ? 15.734 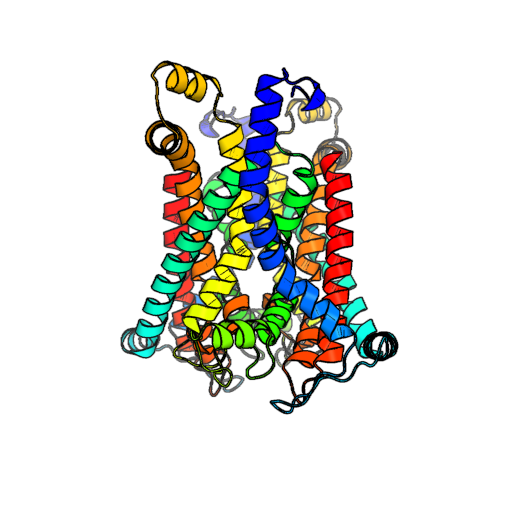15.875 20.016 1 96 218 GLU B N 1
ATOM 4127 C CA . GLU B 1 218 ? 14.688 16.656 19.344 1 96 218 GLU B CA 1
ATOM 4128 C C . GLU B 1 218 ? 13.922 15.789 18.344 1 96 218 GLU B C 1
ATOM 4130 O O . GLU B 1 218 ? 12.789 16.109 17.984 1 96 218 GLU B O 1
ATOM 4135 N N . LEU B 1 219 ? 14.523 14.664 17.953 1 96.94 219 LEU B N 1
ATOM 4136 C CA . LEU B 1 219 ? 13.898 13.789 16.953 1 96.94 219 LEU B CA 1
ATOM 4137 C C . LEU B 1 219 ? 13.141 12.656 17.625 1 96.94 219 LEU B C 1
ATOM 4139 O O . LEU B 1 219 ? 12.484 11.859 16.953 1 96.94 219 LEU B O 1
ATOM 4143 N N . TYR B 1 220 ? 13.148 12.586 18.891 1 94 220 TYR B N 1
ATOM 4144 C CA . TYR B 1 220 ? 12.648 11.445 19.656 1 94 220 TYR B CA 1
ATOM 4145 C C . TYR B 1 220 ? 11.195 11.164 19.312 1 94 220 TYR B C 1
ATOM 4147 O O . TYR B 1 220 ? 10.828 10.031 18.984 1 94 220 TYR B O 1
ATOM 4155 N N . TYR B 1 221 ? 10.383 12.141 19.312 1 91.88 221 TYR B N 1
ATOM 4156 C CA . TYR B 1 221 ? 8.953 11.945 19.109 1 91.88 221 TYR B CA 1
ATOM 4157 C C . TYR B 1 221 ? 8.656 11.562 17.672 1 91.88 221 TYR B C 1
ATOM 4159 O O . TYR B 1 221 ? 7.812 10.703 17.406 1 91.88 221 TYR B O 1
ATOM 4167 N N . VAL B 1 222 ? 9.352 12.195 16.781 1 93.81 222 VAL B N 1
ATOM 4168 C CA . VAL B 1 222 ? 9.117 11.891 15.375 1 93.81 222 VAL B CA 1
ATOM 4169 C C . VAL B 1 222 ? 9.586 10.469 15.07 1 93.81 222 VAL B C 1
ATOM 4171 O O . VAL B 1 222 ? 8.898 9.719 14.375 1 93.81 222 VAL B O 1
ATOM 4174 N N . ILE B 1 223 ? 10.711 10.07 15.586 1 96 223 ILE B N 1
ATOM 4175 C CA . ILE B 1 223 ? 11.234 8.727 15.375 1 96 223 ILE B CA 1
ATOM 4176 C C . ILE B 1 223 ? 10.305 7.695 16.016 1 96 223 ILE B C 1
ATOM 4178 O O . ILE B 1 223 ? 9.992 6.668 15.398 1 96 223 ILE B O 1
ATOM 4182 N N . GLY B 1 224 ? 9.875 7.969 17.234 1 93.12 224 GLY B N 1
ATOM 4183 C CA . GLY B 1 224 ? 8.938 7.078 17.906 1 93.12 224 GLY B CA 1
ATOM 4184 C C . GLY B 1 224 ? 7.656 6.867 17.109 1 93.12 224 GLY B C 1
ATOM 4185 O O . GLY B 1 224 ? 7.188 5.734 16.969 1 93.12 224 GLY B O 1
ATOM 4186 N N . SER B 1 225 ? 7.105 7.953 16.578 1 92.38 225 SER B N 1
ATOM 4187 C CA . SER B 1 225 ? 5.895 7.871 15.766 1 92.38 225 SER B CA 1
ATOM 4188 C C . SER B 1 225 ? 6.133 7.059 14.492 1 92.38 225 SER B C 1
ATOM 4190 O O . SER B 1 225 ? 5.277 6.273 14.086 1 92.38 225 SER B O 1
ATOM 4192 N N . LEU B 1 226 ? 7.289 7.207 13.945 1 94.69 226 LEU B N 1
ATOM 4193 C CA . LEU B 1 226 ? 7.629 6.504 12.711 1 94.69 226 LEU B CA 1
ATOM 4194 C C . LEU B 1 226 ? 7.824 5.016 12.969 1 94.69 226 LEU B C 1
ATOM 4196 O O . LEU B 1 226 ? 7.43 4.184 12.148 1 94.69 226 LEU B O 1
ATOM 4200 N N . VAL B 1 227 ? 8.422 4.707 14.07 1 94.44 227 VAL B N 1
ATOM 4201 C CA . VAL B 1 227 ? 8.641 3.312 14.438 1 94.44 227 VAL B CA 1
ATOM 4202 C C . VAL B 1 227 ? 7.301 2.59 14.562 1 94.44 227 VAL B C 1
ATOM 4204 O O . VAL B 1 227 ? 7.125 1.501 14.008 1 94.44 227 VAL B O 1
ATOM 4207 N N . LEU B 1 228 ? 6.402 3.215 15.188 1 90.94 228 LEU B N 1
ATOM 4208 C CA . LEU B 1 228 ? 5.105 2.582 15.398 1 90.94 228 LEU B CA 1
ATOM 4209 C C . LEU B 1 228 ? 4.324 2.484 14.094 1 90.94 228 LEU B C 1
ATOM 4211 O O . LEU B 1 228 ? 3.768 1.431 13.781 1 90.94 228 LEU B O 1
ATOM 4215 N N . LEU B 1 229 ? 4.301 3.537 13.406 1 91.25 229 LEU B N 1
ATOM 4216 C CA . LEU B 1 229 ? 3.539 3.584 12.156 1 91.25 229 LEU B CA 1
ATOM 4217 C C . LEU B 1 229 ? 4.094 2.588 11.148 1 91.25 229 LEU B C 1
ATOM 4219 O O . LEU B 1 229 ? 3.342 1.797 10.57 1 91.25 229 LEU B O 1
ATOM 4223 N N . ARG B 1 230 ? 5.371 2.576 10.961 1 93.44 230 ARG B N 1
ATOM 4224 C CA . ARG B 1 230 ? 6.012 1.658 10.023 1 93.44 230 ARG B CA 1
ATOM 4225 C C . ARG B 1 230 ? 5.902 0.217 10.508 1 93.44 230 ARG B C 1
ATOM 4227 O O . ARG B 1 230 ? 5.785 -0.708 9.703 1 93.44 230 ARG B O 1
ATOM 4234 N N . GLY B 1 231 ? 6.023 0.104 11.805 1 93.31 231 GLY B N 1
ATOM 4235 C CA . GLY B 1 231 ? 5.844 -1.225 12.367 1 93.31 231 GLY B CA 1
ATOM 4236 C C . GLY B 1 231 ? 4.492 -1.834 12.039 1 93.31 231 GLY B C 1
ATOM 4237 O O . GLY B 1 231 ? 4.41 -3.002 11.648 1 93.31 231 GLY B O 1
ATOM 4238 N N . ILE B 1 232 ? 3.502 -1.08 12.102 1 90.62 232 ILE B N 1
ATOM 4239 C CA . ILE B 1 232 ? 2.148 -1.53 11.797 1 90.62 232 ILE B CA 1
ATOM 4240 C C . ILE B 1 232 ? 2.047 -1.891 10.312 1 90.62 232 ILE B C 1
ATOM 4242 O O . ILE B 1 232 ? 1.605 -2.988 9.969 1 90.62 232 ILE B O 1
ATOM 4246 N N . TRP B 1 233 ? 2.555 -1.056 9.438 1 90.88 233 TRP B N 1
ATOM 4247 C CA . TRP B 1 233 ? 2.41 -1.233 8 1 90.88 233 TRP B CA 1
ATOM 4248 C C . TRP B 1 233 ? 3.221 -2.43 7.516 1 90.88 233 TRP B C 1
ATOM 4250 O O . TRP B 1 233 ? 2.801 -3.143 6.602 1 90.88 233 TRP B O 1
ATOM 4260 N N . ASN B 1 234 ? 4.309 -2.641 8.086 1 94.25 234 ASN B N 1
ATOM 4261 C CA . ASN B 1 234 ? 5.18 -3.721 7.633 1 94.25 234 ASN B CA 1
ATOM 4262 C C . ASN B 1 234 ? 4.734 -5.07 8.195 1 94.25 234 ASN B C 1
ATOM 4264 O O . ASN B 1 234 ? 5.102 -6.117 7.66 1 94.25 234 ASN B O 1
ATOM 4268 N N . PHE B 1 235 ? 3.99 -5.016 9.266 1 93.5 235 PHE B N 1
ATOM 4269 C CA . PHE B 1 235 ? 3.551 -6.266 9.875 1 93.5 235 PHE B CA 1
ATOM 4270 C C . PHE B 1 235 ? 2.619 -7.027 8.945 1 93.5 235 PHE B C 1
ATOM 4272 O O . PHE B 1 235 ? 2.68 -8.258 8.859 1 93.5 235 PHE B O 1
ATOM 4279 N N . TYR B 1 236 ? 1.815 -6.352 8.219 1 92.06 236 TYR B N 1
ATOM 4280 C CA . TYR B 1 236 ? 0.845 -7.043 7.379 1 92.06 236 TYR B CA 1
ATOM 4281 C C . TYR B 1 236 ? 1.199 -6.895 5.906 1 92.06 236 TYR B C 1
ATOM 4283 O O . TYR B 1 236 ? 0.357 -7.117 5.031 1 92.06 236 TYR B O 1
ATOM 4291 N N . LYS B 1 237 ? 2.395 -6.488 5.656 1 93.62 237 LYS B N 1
ATOM 4292 C CA . LYS B 1 237 ? 2.84 -6.281 4.281 1 93.62 237 LYS B CA 1
ATOM 4293 C C . LYS B 1 237 ? 2.785 -7.582 3.486 1 93.62 237 LYS B C 1
ATOM 4295 O O . LYS B 1 237 ? 3.328 -8.602 3.916 1 93.62 237 LYS B O 1
ATOM 4300 N N . PHE B 1 238 ? 2.15 -7.535 2.318 1 94.81 238 PHE B N 1
ATOM 4301 C CA . PHE B 1 238 ? 1.979 -8.727 1.502 1 94.81 238 PHE B CA 1
ATOM 4302 C C . PHE B 1 238 ? 2.588 -8.531 0.118 1 94.81 238 PHE B C 1
ATOM 4304 O O . PHE B 1 238 ? 3.438 -9.312 -0.309 1 94.81 238 PHE B O 1
ATOM 4311 N N . GLU B 1 239 ? 2.291 -7.438 -0.565 1 94.25 239 GLU B N 1
ATOM 4312 C CA . GLU B 1 239 ? 2.531 -7.234 -1.99 1 94.25 239 GLU B CA 1
ATOM 4313 C C . GLU B 1 239 ? 4.016 -7.371 -2.324 1 94.25 239 GLU B C 1
ATOM 4315 O O . GLU B 1 239 ? 4.391 -8.172 -3.184 1 94.25 239 GLU B O 1
ATOM 4320 N N . GLU B 1 240 ? 4.797 -6.652 -1.612 1 94.25 240 GLU B N 1
ATOM 4321 C CA . GLU B 1 240 ? 6.215 -6.641 -1.951 1 94.25 240 GLU B CA 1
ATOM 4322 C C . GLU B 1 240 ? 6.867 -7.988 -1.651 1 94.25 240 GLU B C 1
ATOM 4324 O O . GLU B 1 240 ? 7.73 -8.445 -2.404 1 94.25 240 GLU B O 1
ATOM 4329 N N . VAL B 1 241 ? 6.426 -8.656 -0.562 1 95.44 241 VAL B N 1
ATOM 4330 C CA . VAL B 1 241 ? 7 -9.945 -0.188 1 95.44 241 VAL B CA 1
ATOM 4331 C C . VAL B 1 241 ? 6.562 -11.016 -1.189 1 95.44 241 VAL B C 1
ATOM 4333 O O . VAL B 1 241 ? 7.387 -11.805 -1.658 1 95.44 241 VAL B O 1
ATOM 4336 N N . TYR B 1 242 ? 5.371 -11 -1.564 1 94.75 242 TYR B N 1
ATOM 4337 C CA . TYR B 1 242 ? 4.832 -11.969 -2.506 1 94.75 242 TYR B CA 1
ATOM 4338 C C . TYR B 1 242 ? 5.496 -11.836 -3.871 1 94.75 242 TYR B C 1
ATOM 4340 O O . TYR B 1 242 ? 5.887 -12.836 -4.48 1 94.75 242 TYR B O 1
ATOM 4348 N N . LEU B 1 243 ? 5.613 -10.609 -4.324 1 93.62 243 LEU B N 1
ATOM 4349 C CA . LEU B 1 243 ? 6.121 -10.367 -5.672 1 93.62 243 LEU B CA 1
ATOM 4350 C C . LEU B 1 243 ? 7.621 -10.633 -5.742 1 93.62 243 LEU B C 1
ATOM 4352 O O . LEU B 1 243 ? 8.117 -11.156 -6.738 1 93.62 243 LEU B O 1
ATOM 4356 N N . LEU B 1 244 ? 8.305 -10.281 -4.676 1 93.88 244 LEU B N 1
ATOM 4357 C CA . LEU B 1 244 ? 9.758 -10.414 -4.715 1 93.88 244 LEU B CA 1
ATOM 4358 C C . LEU B 1 244 ? 10.18 -11.828 -4.359 1 93.88 244 LEU B C 1
ATOM 4360 O O . LEU B 1 244 ? 10.898 -12.477 -5.129 1 93.88 244 LEU B O 1
ATOM 4364 N N . SER B 1 245 ? 9.711 -12.312 -3.229 1 93.56 245 SER B N 1
ATOM 4365 C CA . SER B 1 245 ? 10.031 -13.688 -2.875 1 93.56 245 SER B CA 1
ATOM 4366 C C . SER B 1 245 ? 9.078 -14.219 -1.81 1 93.56 245 SER B C 1
ATOM 4368 O O . SER B 1 245 ? 9.242 -13.93 -0.623 1 93.56 245 SER B O 1
ATOM 4370 N N . LYS B 1 246 ? 8.289 -15.133 -2.225 1 91.19 246 LYS B N 1
ATOM 4371 C CA . LYS B 1 246 ? 7.34 -15.766 -1.31 1 91.19 246 LYS B CA 1
ATOM 4372 C C . LYS B 1 246 ? 8.055 -16.672 -0.312 1 91.19 246 LYS B C 1
ATOM 4374 O O . LYS B 1 246 ? 7.477 -17.078 0.697 1 91.19 246 LYS B O 1
ATOM 4379 N N . GLU B 1 247 ? 9.336 -16.859 -0.591 1 92.38 247 GLU B N 1
ATOM 4380 C CA . GLU B 1 247 ? 10.109 -17.766 0.249 1 92.38 247 GLU B CA 1
ATOM 4381 C C . GLU B 1 247 ? 10.453 -17.125 1.59 1 92.38 247 GLU B C 1
ATOM 4383 O O . GLU B 1 247 ? 10.883 -17.812 2.521 1 92.38 247 GLU B O 1
ATOM 4388 N N . ALA B 1 248 ? 10.188 -15.852 1.654 1 93 248 ALA B N 1
ATOM 4389 C CA . ALA B 1 248 ? 10.406 -15.203 2.945 1 93 248 ALA B CA 1
ATOM 4390 C C . ALA B 1 248 ? 9.406 -15.711 3.984 1 93 248 ALA B C 1
ATOM 4392 O O . ALA B 1 248 ? 9.664 -15.625 5.188 1 93 248 ALA B O 1
ATOM 4393 N N . ARG B 1 249 ? 8.234 -16.172 3.6 1 94.88 249 ARG B N 1
ATOM 4394 C CA . ARG B 1 249 ? 7.27 -16.938 4.383 1 94.88 249 ARG B CA 1
ATOM 4395 C C . ARG B 1 249 ? 6.773 -16.141 5.578 1 94.88 249 ARG B C 1
ATOM 4397 O O . ARG B 1 249 ? 6.75 -16.641 6.703 1 94.88 249 ARG B O 1
ATOM 4404 N N . THR B 1 250 ? 6.469 -14.844 5.324 1 96.06 250 THR B N 1
ATOM 4405 C CA . THR B 1 250 ? 5.848 -14.031 6.363 1 96.06 250 THR B CA 1
ATOM 4406 C C . THR B 1 250 ? 4.406 -14.469 6.602 1 96.06 250 THR B C 1
ATOM 4408 O O . THR B 1 250 ? 3.871 -15.297 5.863 1 96.06 250 THR B O 1
ATOM 4411 N N . LEU B 1 251 ? 3.844 -13.977 7.637 1 95.94 251 LEU B N 1
ATOM 4412 C CA . LEU B 1 251 ? 2.514 -14.383 8.07 1 95.94 251 LEU B CA 1
ATOM 4413 C C . LEU B 1 251 ? 1.477 -14.109 6.988 1 95.94 251 LEU B C 1
ATOM 4415 O O . LEU B 1 251 ? 0.618 -14.945 6.719 1 95.94 251 LEU B O 1
ATOM 4419 N N . PRO B 1 252 ? 1.507 -12.953 6.281 1 96.06 252 PRO B N 1
ATOM 4420 C CA . PRO B 1 252 ? 0.554 -12.742 5.188 1 96.06 252 PRO B CA 1
ATOM 4421 C C . PRO B 1 252 ? 0.722 -13.75 4.059 1 96.06 252 PRO B C 1
ATOM 4423 O O . PRO B 1 252 ? -0.263 -14.156 3.432 1 96.06 252 PRO B O 1
ATOM 4426 N N . ILE B 1 253 ? 1.952 -14.18 3.822 1 96 253 ILE B N 1
ATOM 4427 C CA . ILE B 1 253 ? 2.195 -15.188 2.803 1 96 253 ILE B CA 1
ATOM 4428 C C . ILE B 1 253 ? 1.616 -16.531 3.258 1 96 253 ILE B C 1
ATOM 4430 O O . ILE B 1 253 ? 1.031 -17.266 2.459 1 96 253 ILE B O 1
ATOM 4434 N N . TYR B 1 254 ? 1.812 -16.797 4.559 1 96.12 254 TYR B N 1
ATOM 4435 C CA . TYR B 1 254 ? 1.222 -18 5.133 1 96.12 254 TYR B CA 1
ATOM 4436 C C . TYR B 1 254 ? -0.292 -18 4.957 1 96.12 254 TYR B C 1
ATOM 4438 O O . TYR B 1 254 ? -0.878 -19.016 4.574 1 96.12 254 TYR B O 1
ATOM 4446 N N . LEU B 1 255 ? -0.918 -16.906 5.203 1 95.12 255 LEU B N 1
ATOM 4447 C CA . LEU B 1 255 ? -2.355 -16.781 4.992 1 95.12 255 LEU B CA 1
ATOM 4448 C C . LEU B 1 255 ? -2.715 -17.031 3.531 1 95.12 255 LEU B C 1
ATOM 4450 O O . LEU B 1 255 ? -3.662 -17.766 3.238 1 95.12 255 LEU B O 1
ATOM 4454 N N . TYR B 1 256 ? -1.988 -16.422 2.641 1 94.88 256 TYR B N 1
ATOM 4455 C CA . TYR B 1 256 ? -2.229 -16.594 1.21 1 94.88 256 TYR B CA 1
ATOM 4456 C C . TYR B 1 256 ? -2.168 -18.062 0.806 1 94.88 256 TYR B C 1
ATOM 4458 O O . TYR B 1 256 ? -3.02 -18.531 0.056 1 94.88 256 TYR B O 1
ATOM 4466 N N . GLU B 1 257 ? -1.193 -18.766 1.305 1 94.75 257 GLU B N 1
ATOM 4467 C CA . GLU B 1 257 ? -1.01 -20.156 0.958 1 94.75 257 GLU B CA 1
ATOM 4468 C C . GLU B 1 257 ? -2.168 -21.016 1.468 1 94.75 257 GLU B C 1
ATOM 4470 O O . GLU B 1 257 ? -2.648 -21.906 0.763 1 94.75 257 GLU B O 1
ATOM 4475 N N . LYS B 1 258 ? -2.635 -20.719 2.67 1 93.88 258 LYS B N 1
ATOM 4476 C CA . LYS B 1 258 ? -3.736 -21.484 3.256 1 93.88 258 LYS B CA 1
ATOM 4477 C C . LYS B 1 258 ? -5.055 -21.156 2.562 1 93.88 258 LYS B C 1
ATOM 4479 O O . LYS B 1 258 ? -5.934 -22.016 2.455 1 93.88 258 LYS B O 1
ATOM 4484 N N . ALA B 1 259 ? -5.148 -20 2.051 1 91 259 ALA B N 1
ATOM 4485 C CA . ALA B 1 259 ? -6.422 -19.516 1.521 1 91 259 ALA B CA 1
ATOM 4486 C C . ALA B 1 259 ? -6.531 -19.797 0.024 1 91 259 ALA B C 1
ATOM 4488 O O . ALA B 1 259 ? -7.621 -20.062 -0.487 1 91 259 ALA B O 1
ATOM 4489 N N . PHE B 1 260 ? -5.379 -19.75 -0.734 1 88.31 260 PHE B N 1
ATOM 4490 C CA . PHE B 1 260 ? -5.516 -19.625 -2.18 1 88.31 260 PHE B CA 1
ATOM 4491 C C . PHE B 1 260 ? -4.652 -20.656 -2.9 1 88.31 260 PHE B C 1
ATOM 4493 O O . PHE B 1 260 ? -4.695 -20.766 -4.129 1 88.31 260 PHE B O 1
ATOM 4500 N N . THR B 1 261 ? -3.863 -21.344 -2.186 1 88.56 261 THR B N 1
ATOM 4501 C CA . THR B 1 261 ? -2.986 -22.297 -2.846 1 88.56 261 THR B CA 1
ATOM 4502 C C . THR B 1 261 ? -3.361 -23.734 -2.463 1 88.56 261 THR B C 1
ATOM 4504 O O . THR B 1 261 ? -3.736 -23.984 -1.318 1 88.56 261 THR B O 1
ATOM 4507 N N . GLY B 1 262 ? -3.289 -24.641 -3.422 1 88.31 262 GLY B N 1
ATOM 4508 C CA . GLY B 1 262 ? -3.623 -26.031 -3.145 1 88.31 262 GLY B CA 1
ATOM 4509 C C . GLY B 1 262 ? -5.082 -26.219 -2.777 1 88.31 262 GLY B C 1
ATOM 4510 O O . GLY B 1 262 ? -5.969 -25.641 -3.4 1 88.31 262 GLY B O 1
ATOM 4511 N N . LEU B 1 263 ? -5.309 -27.172 -1.831 1 88.81 263 LEU B N 1
ATOM 4512 C CA . LEU B 1 263 ? -6.645 -27.328 -1.265 1 88.81 263 LEU B CA 1
ATOM 4513 C C . LEU B 1 263 ? -6.891 -26.297 -0.163 1 88.81 263 LEU B C 1
ATOM 4515 O O . LEU B 1 263 ? -6.348 -26.422 0.937 1 88.81 263 LEU B O 1
ATOM 4519 N N . PRO B 1 264 ? -7.707 -25.422 -0.467 1 88.75 264 PRO B N 1
ATOM 4520 C CA . PRO B 1 264 ? -7.902 -24.328 0.485 1 88.75 264 PRO B CA 1
ATOM 4521 C C . PRO B 1 264 ? -8.492 -24.797 1.813 1 88.75 264 PRO B C 1
ATOM 4523 O O . PRO B 1 264 ? -9.375 -25.656 1.831 1 88.75 264 PRO B O 1
ATOM 4526 N N . GLU B 1 265 ? -7.902 -24.328 2.875 1 92.25 265 GLU B N 1
ATOM 4527 C CA . GLU B 1 265 ? -8.438 -24.484 4.227 1 92.25 265 GLU B CA 1
ATOM 4528 C C . GLU B 1 265 ? -9.07 -23.203 4.727 1 92.25 265 GLU B C 1
ATOM 4530 O O . GLU B 1 265 ? -8.508 -22.516 5.582 1 92.25 265 GLU B O 1
ATOM 4535 N N . LEU B 1 266 ? -10.234 -23.047 4.367 1 91.94 266 LEU B N 1
ATOM 4536 C CA . LEU B 1 266 ? -10.867 -21.734 4.473 1 91.94 266 LEU B CA 1
ATOM 4537 C C . LEU B 1 266 ? -11.148 -21.391 5.926 1 91.94 266 LEU B C 1
ATOM 4539 O O . LEU B 1 266 ? -11.047 -20.219 6.32 1 91.94 266 LEU B O 1
ATOM 4543 N N . GLY B 1 267 ? -11.547 -22.359 6.715 1 94.56 267 GLY B N 1
ATOM 4544 C CA . GLY B 1 267 ? -11.742 -22.109 8.133 1 94.56 267 GLY B CA 1
ATOM 4545 C C . GLY B 1 267 ? -10.469 -21.688 8.844 1 94.56 267 GLY B C 1
ATOM 4546 O O . GLY B 1 267 ? -10.461 -20.719 9.602 1 94.56 267 GLY B O 1
ATOM 4547 N N . VAL B 1 268 ? -9.406 -22.375 8.516 1 95.19 268 VAL B N 1
ATOM 4548 C CA . VAL B 1 268 ? -8.102 -22.062 9.094 1 95.19 268 VAL B CA 1
ATOM 4549 C C . VAL B 1 268 ? -7.617 -20.703 8.586 1 95.19 268 VAL B C 1
ATOM 4551 O O . VAL B 1 268 ? -7.098 -19.891 9.359 1 95.19 268 VAL B O 1
ATOM 4554 N N . ALA B 1 269 ? -7.832 -20.469 7.312 1 95.12 269 ALA B N 1
ATOM 4555 C CA . ALA B 1 269 ? -7.457 -19.188 6.73 1 95.12 269 ALA B CA 1
ATOM 4556 C C . ALA B 1 269 ? -8.203 -18.047 7.398 1 95.12 269 ALA B C 1
ATOM 4558 O O . ALA B 1 269 ? -7.629 -16.984 7.66 1 95.12 269 ALA B O 1
ATOM 4559 N N . ALA B 1 270 ? -9.461 -18.281 7.652 1 95.38 270 ALA B N 1
ATOM 4560 C CA . ALA B 1 270 ? -10.258 -17.266 8.352 1 95.38 270 ALA B CA 1
ATOM 4561 C C . ALA B 1 270 ? -9.711 -17 9.75 1 95.38 270 ALA B C 1
ATOM 4563 O O . ALA B 1 270 ? -9.68 -15.859 10.203 1 95.38 270 ALA B O 1
ATOM 4564 N N . ALA B 1 271 ? -9.312 -18.016 10.367 1 96.44 271 ALA B N 1
ATOM 4565 C CA . ALA B 1 271 ? -8.711 -17.875 11.695 1 96.44 271 ALA B CA 1
ATOM 4566 C C . ALA B 1 271 ? -7.418 -17.062 11.633 1 96.44 271 ALA B C 1
ATOM 4568 O O . ALA B 1 271 ? -7.184 -16.188 12.469 1 96.44 271 ALA B O 1
ATOM 4569 N N . ILE B 1 272 ? -6.547 -17.312 10.656 1 95.56 272 ILE B N 1
ATOM 4570 C CA . ILE B 1 272 ? -5.297 -16.578 10.477 1 95.56 272 ILE B CA 1
ATOM 4571 C C . ILE B 1 272 ? -5.594 -15.109 10.234 1 95.56 272 ILE B C 1
ATOM 4573 O O . ILE B 1 272 ? -4.965 -14.234 10.828 1 95.56 272 ILE B O 1
ATOM 4577 N N . ALA B 1 273 ? -6.555 -14.875 9.352 1 93.94 273 ALA B N 1
ATOM 4578 C CA . ALA B 1 273 ? -6.953 -13.5 9.055 1 93.94 273 ALA B CA 1
ATOM 4579 C C . ALA B 1 273 ? -7.441 -12.789 10.312 1 93.94 273 ALA B C 1
ATOM 4581 O O . ALA B 1 273 ? -7.145 -11.609 10.516 1 93.94 273 ALA B O 1
ATOM 4582 N N . THR B 1 274 ? -8.133 -13.453 11.133 1 93.25 274 THR B N 1
ATOM 4583 C CA . THR B 1 274 ? -8.633 -12.898 12.383 1 93.25 274 THR B CA 1
ATOM 4584 C C . THR B 1 274 ? -7.477 -12.547 13.32 1 93.25 274 THR B C 1
ATOM 4586 O O . THR B 1 274 ? -7.465 -11.477 13.922 1 93.25 274 THR B O 1
ATOM 4589 N N . VAL B 1 275 ? -6.547 -13.398 13.391 1 92.44 275 VAL B N 1
ATOM 4590 C CA . VAL B 1 275 ? -5.375 -13.156 14.234 1 92.44 275 VAL B CA 1
ATOM 4591 C C . VAL B 1 275 ? -4.633 -11.922 13.742 1 92.44 275 VAL B C 1
ATOM 4593 O O . VAL B 1 275 ? -4.258 -11.055 14.539 1 92.44 275 VAL B O 1
ATOM 4596 N N . LEU B 1 276 ? -4.422 -11.867 12.438 1 90.62 276 LEU B N 1
ATOM 4597 C CA . LEU B 1 276 ? -3.766 -10.703 11.844 1 90.62 276 LEU B CA 1
ATOM 4598 C C . LEU B 1 276 ? -4.527 -9.422 12.172 1 90.62 276 LEU B C 1
ATOM 4600 O O . LEU B 1 276 ? -3.922 -8.406 12.508 1 90.62 276 LEU B O 1
ATOM 4604 N N . PHE B 1 277 ? -5.801 -9.555 12.125 1 87.19 277 PHE B N 1
ATOM 4605 C CA . PHE B 1 277 ? -6.652 -8.414 12.422 1 87.19 277 PHE B CA 1
ATOM 4606 C C . PHE B 1 277 ? -6.508 -7.984 13.875 1 87.19 277 PHE B C 1
ATOM 4608 O O . PHE B 1 277 ? -6.355 -6.797 14.172 1 87.19 277 PHE B O 1
ATOM 4615 N N . VAL B 1 278 ? -6.555 -8.844 14.75 1 88.81 278 VAL B N 1
ATOM 4616 C CA . VAL B 1 278 ? -6.488 -8.562 16.188 1 88.81 278 VAL B CA 1
ATOM 4617 C C . VAL B 1 278 ? -5.129 -7.945 16.516 1 88.81 278 VAL B C 1
ATOM 4619 O O . VAL B 1 278 ? -5.059 -6.941 17.234 1 88.81 278 VAL B O 1
ATOM 4622 N N . VAL B 1 279 ? -4.062 -8.516 15.984 1 89.81 279 VAL B N 1
ATOM 4623 C CA . VAL B 1 279 ? -2.723 -7.992 16.234 1 89.81 279 VAL B CA 1
ATOM 4624 C C . VAL B 1 279 ? -2.619 -6.559 15.719 1 89.81 279 VAL B C 1
ATOM 4626 O O . VAL B 1 279 ? -2.086 -5.68 16.391 1 89.81 279 VAL B O 1
ATOM 4629 N N . MET B 1 280 ? -3.18 -6.371 14.547 1 87.56 280 MET B N 1
ATOM 4630 C CA . MET B 1 280 ? -3.145 -5.035 13.961 1 87.56 280 MET B CA 1
ATOM 4631 C C . MET B 1 280 ? -3.93 -4.043 14.812 1 87.56 280 MET B C 1
ATOM 4633 O O . MET B 1 280 ? -3.479 -2.916 15.031 1 87.56 280 MET B O 1
ATOM 4637 N N . MET B 1 281 ? -5.039 -4.426 15.32 1 85.31 281 MET B N 1
ATOM 4638 C CA . MET B 1 281 ? -5.863 -3.549 16.141 1 85.31 281 MET B CA 1
ATOM 4639 C C . MET B 1 281 ? -5.145 -3.188 17.438 1 85.31 281 MET B C 1
ATOM 4641 O O . MET B 1 281 ? -5.23 -2.049 17.906 1 85.31 281 MET B O 1
ATOM 4645 N N . VAL B 1 282 ? -4.496 -4.094 17.984 1 89.12 282 VAL B N 1
ATOM 4646 C CA . VAL B 1 282 ? -3.74 -3.854 19.203 1 89.12 282 VAL B CA 1
ATOM 4647 C C . VAL B 1 282 ? -2.613 -2.859 18.938 1 89.12 282 VAL B C 1
ATOM 4649 O O . VAL B 1 282 ? -2.434 -1.896 19.688 1 89.12 282 VAL B O 1
ATOM 4652 N N . LEU B 1 283 ? -1.906 -3.053 17.828 1 87.88 283 LEU B N 1
ATOM 4653 C CA . LEU B 1 283 ? -0.804 -2.16 17.484 1 87.88 283 LEU B CA 1
ATOM 4654 C C . LEU B 1 283 ? -1.313 -0.752 17.203 1 87.88 283 LEU B C 1
ATOM 4656 O O . LEU B 1 283 ? -0.697 0.232 17.609 1 87.88 283 LEU B O 1
ATOM 4660 N N . ILE B 1 284 ? -2.412 -0.701 16.547 1 86.38 284 ILE B N 1
ATOM 4661 C CA . ILE B 1 284 ? -2.996 0.597 16.234 1 86.38 284 ILE B CA 1
ATOM 4662 C C . ILE B 1 284 ? -3.439 1.291 17.531 1 86.38 284 ILE B C 1
ATOM 4664 O O . ILE B 1 284 ? -3.248 2.5 17.688 1 86.38 284 ILE B O 1
ATOM 4668 N N . SER B 1 285 ? -4.035 0.564 18.453 1 86.19 285 SER B N 1
ATOM 4669 C CA . SER B 1 285 ? -4.465 1.129 19.734 1 86.19 285 SER B CA 1
ATOM 4670 C C . SER B 1 285 ? -3.283 1.682 20.516 1 86.19 285 SER B C 1
ATOM 4672 O O . SER B 1 285 ? -3.379 2.752 21.125 1 86.19 285 SER B O 1
ATOM 4674 N N . ILE B 1 286 ? -2.223 1.019 20.453 1 87.06 286 ILE B N 1
ATOM 4675 C CA . ILE B 1 286 ? -1.008 1.485 21.109 1 87.06 286 ILE B CA 1
ATOM 4676 C C . ILE B 1 286 ? -0.526 2.775 20.453 1 87.06 286 ILE B C 1
ATOM 4678 O O . ILE B 1 286 ? -0.164 3.734 21.141 1 87.06 286 ILE B O 1
ATOM 4682 N N . TYR B 1 287 ? -0.589 2.754 19.172 1 85 287 TYR B N 1
ATOM 4683 C CA . TYR B 1 287 ? -0.159 3.926 18.406 1 85 287 TYR B CA 1
ATOM 4684 C C . TYR B 1 287 ? -1.003 5.145 18.766 1 85 287 TYR B C 1
ATOM 4686 O O . TYR B 1 287 ? -0.466 6.211 19.062 1 85 287 TYR B O 1
ATOM 4694 N N . VAL B 1 288 ? -2.27 5.004 18.844 1 79.25 288 VAL B N 1
ATOM 4695 C CA . VAL B 1 288 ? -3.191 6.105 19.094 1 79.25 288 VAL B CA 1
ATOM 4696 C C . VAL B 1 288 ? -2.996 6.621 20.516 1 79.25 288 VAL B C 1
ATOM 4698 O O . VAL B 1 288 ? -2.959 7.832 20.75 1 79.25 288 VAL B O 1
ATOM 4701 N N . ARG B 1 289 ? -2.797 5.797 21.391 1 83.31 289 ARG B N 1
ATOM 4702 C CA . ARG B 1 289 ? -2.648 6.18 22.797 1 83.31 289 ARG B CA 1
ATOM 4703 C C . ARG B 1 289 ? -1.315 6.883 23.031 1 83.31 289 ARG B C 1
ATOM 4705 O O . ARG B 1 289 ? -1.239 7.832 23.812 1 83.31 289 ARG B O 1
ATOM 4712 N N . LYS B 1 290 ? -0.352 6.434 22.328 1 80.62 290 LYS B N 1
ATOM 4713 C CA . LYS B 1 290 ? 0.978 6.996 22.531 1 80.62 290 LYS B CA 1
ATOM 4714 C C . LYS B 1 290 ? 1.167 8.281 21.734 1 80.62 290 LYS B C 1
ATOM 4716 O O . LYS B 1 290 ? 1.672 9.273 22.266 1 80.62 290 LYS B O 1
ATOM 4721 N N . VAL B 1 291 ? 0.78 8.172 20.531 1 73 291 VAL B N 1
ATOM 4722 C CA . VAL B 1 291 ? 1.026 9.305 19.641 1 73 291 VAL B CA 1
ATOM 4723 C C . VAL B 1 291 ? 0.09 10.453 20.016 1 73 291 VAL B C 1
ATOM 4725 O O . VAL B 1 291 ? 0.458 11.625 19.891 1 73 291 VAL B O 1
ATOM 4728 N N . LEU B 1 292 ? -1.071 10.188 20.469 1 62 292 LEU B N 1
ATOM 4729 C CA . LEU B 1 292 ? -1.996 11.234 20.891 1 62 292 LEU B CA 1
ATOM 4730 C C . LEU B 1 292 ? -1.532 11.875 22.203 1 62 292 LEU B C 1
ATOM 4732 O O . LEU B 1 292 ? -1.946 12.992 22.531 1 62 292 LEU B O 1
ATOM 4736 N N . LYS B 1 293 ? -0.729 11.219 22.859 1 63.53 293 LYS B N 1
ATOM 4737 C CA . LYS B 1 293 ? -0.204 11.812 24.094 1 63.53 293 LYS B CA 1
ATOM 4738 C C . LYS B 1 293 ? 1.069 12.609 23.812 1 63.53 293 LYS B C 1
ATOM 4740 O O . LYS B 1 293 ? 1.49 13.422 24.641 1 63.53 293 LYS B O 1
ATOM 4745 N N . TRP B 1 294 ? 1.553 12.328 22.703 1 56.62 294 TRP B N 1
ATOM 4746 C CA . TRP B 1 294 ? 2.762 13.078 22.375 1 56.62 294 TRP B CA 1
ATOM 4747 C C . TRP B 1 294 ? 2.416 14.453 21.812 1 56.62 294 TRP B C 1
ATOM 4749 O O . TRP B 1 294 ? 1.417 14.609 21.109 1 56.62 294 TRP B O 1
#

InterPro domains:
  IPR000515 ABC transporter type 1, transmembrane domain MetI-like [PF00528] (92-284)
  IPR000515 ABC transporter type 1, transmembrane domain MetI-like [PS50928] (77-287)
  IPR000515 ABC transporter type 1, transmembrane domain MetI-like [cd06261] (77-280)
  IPR035906 MetI-like superfamily [G3DSA:1.10.3720.10] (57-293)
  IPR035906 MetI-like superfamily [SSF161098] (61-284)

Secondary structure (DSSP, 8-state):
---GGGS-HHHHHHHHHHHHHHHHHHHHHHHHHHHHHHHHHHHTTEE--SSTTPPPEE-TTHHHHHHHH-HHHHHHHHHHHHHHHHHHHHHHHHHHHHHHHHTS--TTHHHHHHHHTHHHHS-HHHHHHHHHHHT-TTT-HHHHHHHHTTSS-TT--TTT-TTTHHHHHHHHHHHHHHHHHHHHHHHHHHHS-HHHHHHHHHTT--HHHHIIIIIHHHHHHHHHHHHHHHHHHHHT--HHHHHHHGGG--HHHHHHHHHHSSS--HHHHHHHHHHHHHHHHHHHHHHHHHHTT-/---GGGS-HHHHHHHHHHHHHHHHHHHHHHHHHHHHHHHHHHHTTEE--SSTTPPPEE-TTHHHHHHHH-HHHHHHHHHHHHHHHHHHHHHHHHHHHHHHHHTS--TTHHHHHHHHTHHHHS-HHHHHHHHHHHT-TTT-HHHHHHHHTTSS-TT--TTT-TTTHHHHHHHHHHHHHHHHHHHHHHHHHHTS-HHHHHHHHHTT--HHHHIIIIIHHHHHHHHHHHHHHHHHHHHT--HHHHHHHGGG--HHHHHHHHHHSSS--HHHHHHHHHHHHHHHHHHHHHHHHHHTT-

Foldseek 3Di:
DQPLVNDDPVVVVVVVVVCVVVVVVVVVVVCVVCVVLVVLLVLLQWFDDPDPPDDTHGNGCVLVVVLVPDPLNVVQAVLLLVLLVLLLVLLLVVLVVVLVVLLDDDPCSVVVLVVLCDLQPDDLLVVLVVLQQCLPAPRRVVLVVCVVVVNDDSRDNQQADLVRVSVSLSVSSSSNPSSVSNVQLNVQQVVFDCVLVVVCVVVVHDPVRCCVPPSCVSCVLVSVLSSLVSSLCSSQDDVNSVSRYLSSSHLNSVLCCQDPNDPHRSSSSSNSVSVNVVVSVVSVVVSCVVSVVD/DQPLVRDDPVVVVVVVVVCVVCVVVVVVVVCVVCVVLVVLLVLLQWFDDPDPPDDTHGNGCVLVVVLVPDPLNVVQAVLLLVLLVLLLVLLLVVLVVVLVVLLDDDPPSVVVLVVLCDLQPDDLLVVLVVLQQCLPAPRRVVLVVCVVVVNDDSRDNQQADLVRVSVSLSVSSSSNPSSVSNVLLNVQQVVFDCVLVVVCVVVVHDPVRCCVPPSCVSCVLVSVLSSLVSSLCSSQDDVNSVSRYLSSSHLNSVLCCQDPNDPHRSSSSSNSVSVNVVVSVVSVVVSCVVNVVD

Radius of gyration: 26.66 Å; Cα contacts (8 Å, |Δi|>4): 693; chains: 2; bounding box: 69×64×59 Å

Solvent-accessible surface area (backbone atoms only — not comparable to full-atom values): 30108 Å² total; per-residue (Å²): 126,82,47,78,82,69,44,53,73,66,56,38,51,53,37,51,52,48,34,65,65,44,44,60,54,50,49,52,50,49,49,63,66,44,39,40,57,53,48,28,53,57,40,16,28,22,48,53,52,86,52,82,73,51,72,64,39,82,50,54,63,48,33,52,50,52,49,75,69,33,67,67,49,55,50,13,46,51,42,26,53,50,47,25,53,51,26,42,52,48,14,48,53,53,8,49,53,50,20,61,61,62,69,50,77,49,93,64,47,68,60,52,57,54,58,53,40,40,50,52,73,48,47,61,71,43,50,42,53,20,47,52,49,33,42,26,42,62,68,6,64,54,28,45,50,37,26,74,71,66,75,42,65,37,74,48,48,46,44,77,29,61,89,35,6,47,58,50,47,36,51,49,49,21,62,35,47,13,34,57,45,16,52,57,50,33,57,55,57,71,66,53,65,63,65,62,56,51,54,35,49,73,72,64,52,50,70,69,52,46,37,66,70,45,51,49,62,71,38,42,65,62,51,53,49,47,49,49,54,46,36,57,57,48,56,54,50,41,57,68,39,55,71,54,22,58,48,38,39,29,45,45,49,50,38,45,45,34,48,73,37,86,80,54,40,48,10,43,25,26,31,49,36,42,50,53,48,52,54,49,50,52,53,50,51,50,42,53,60,51,54,69,69,96,126,81,47,76,82,68,44,53,74,66,57,37,51,51,36,51,52,47,34,65,65,45,43,60,55,50,50,52,49,48,48,63,65,44,38,39,58,54,50,28,53,58,40,17,29,22,46,55,52,87,51,80,74,50,73,64,41,83,50,54,64,49,32,51,51,53,48,77,69,33,67,66,49,55,51,11,48,51,43,27,53,51,45,24,51,51,28,43,52,48,13,45,53,52,9,49,54,50,20,61,61,61,68,51,78,51,93,64,48,68,60,51,56,55,58,56,40,39,49,52,71,47,46,62,71,44,51,42,54,21,47,53,49,34,44,26,43,63,67,6,63,54,28,44,50,38,25,74,71,68,75,43,65,37,76,48,49,46,45,76,30,61,89,35,6,47,57,51,47,36,51,48,48,21,61,34,47,13,33,57,46,16,52,57,50,32,55,54,56,69,66,51,65,63,63,63,55,52,54,34,49,74,74,64,51,50,71,67,52,45,38,65,71,46,50,49,63,73,39,44,65,60,49,53,50,46,50,49,52,47,36,56,57,48,55,56,50,40,59,69,39,54,70,54,22,58,48,38,40,31,45,46,50,50,37,45,44,33,49,72,37,87,79,56,38,49,11,44,25,26,31,49,36,42,51,54,49,52,55,49,51,53,52,50,51,51,42,51,59,51,55,69,69,97

pLDDT: mean 88.23, std 11.07, range [35.31, 97.81]